Protein AF-A0A497R6K1-F1 (afdb_monomer)

Sequence (431 aa):
MKSRKLSFLILALFSLTFVLSLNLLSDAIPVNGYKGGIRPVIIIDAGHEQRFNHTHLQSAIQLLRDEFDANIVINTDNFTLTNLRGADLLIVPAPFIDASRSDFSEVEKQAVSEFYLDGGSLLYLANPYFFEDEMRNYSSNVRYVNDMMGTTIEGQSSFGTLNFNPSIVTLMNDFSYAFGDERFIYLNNDTFDNSHPIVQGFNNAPSVSELLTYATYIPMTTQAQKVIKTPITTYYVDENGEVPFGGTKNFTILVADEKPALQGGVARGVSCASGIMFSDLQITKDNTTTWFEAFDNALLWKNIIAWLLHDTPQEAAQGIIPDFGLFVISIIGIFFIMMVVGSILFTVGRETKRVEISEALIKMREREERRKKVDEEIEEAYFDEEIEEIEATITPEKEEELEELDMKSISEEVKKKPPKTRSRSERRRRR

Secondary structure (DSSP, 8-state):
-HHHHHHHHHHHHHHHHHHHHHHHHHS-------SSSS--EEEEE-SS-BSS-TTTTHHHHHHHHHHH--EEEEE-SPP-HHHHTT-SEEEEE-BBTT-TT----HHHHHHHHHHHHTT-EEEEE------STTTGGG-B-HHHHHHHHT--STTS-SSTTSPPPSS-EEEE-SSSEETTEEEEEEEEGGGB-TTSHHHH-STTPPPP-EEEE--------SSSEEEEE--TT-EEEETTS---S------EEEEEEEEE-TTSSEEEEEEES-GGGGS--BSSTT---BTTTSTTHHHHHHHHHHHHTT-----GGGG---SHHHHHHHHHHHHHHHHHHHHHHHHHHHHHHHHHHHHHHHHHHHHHHHHHHHHHHHHHHHHHHHSSS---------------------------PPP----TTSSSS--

Foldseek 3Di:
DVVVVVVVVVVVVVVVVVVVVVVVVVPPPDPDADPPPDAAEEEEEDQQQALCACQFLVVLVVCCCPRRVHHYHYDNDAAALVVLPRHQEYEYHFGAQPGPSLARDPRSLVSVLQSLLQAHEYEYEAAAADLDPVCRSNHGQLVSVCNSQQDDDPPPSSRNFQHFDNFRKWKFAPPAAPPPGRQFGKDAPVFFPCVDCLQPDAPPQHGQGIATFTFGAGPGDDAWDQGGWGDQRMFMAGPVRDGDPDGGGIGGFKTKHWDAHPNGDIYIYIYGRGSQLSTQDAPDPPDNDGSVNPRCSVVSSVSVVCVSSPVHHCPVVVPVVVCVVVVVVVVVVVVVVCVVVVVVCVVVVVVVVVVVVVVVVVVVVVVVVVVVVVVVVVVVVVVVVVVVPPPDDDDDDDDDDDDDDDDDDDDDDDDDDDDDDDDPPPPPPDD

Solvent-accessible surface area (backbone atoms only — not comparable to full-atom values): 24050 Å² total; per-residue (Å²): 117,74,66,62,58,51,57,53,50,53,53,52,53,53,52,51,53,51,56,52,53,58,57,62,62,67,72,70,67,81,80,90,63,82,84,58,98,62,63,47,28,35,35,36,46,50,47,54,56,27,49,52,29,74,79,38,25,43,65,54,53,48,48,42,38,75,77,58,56,36,47,78,42,79,38,63,60,85,61,37,57,75,79,53,59,84,42,43,33,44,35,44,36,15,35,28,58,81,43,90,72,58,64,79,49,72,64,26,37,49,22,55,49,49,44,34,42,56,28,24,15,41,37,41,27,25,24,25,56,42,88,49,80,88,47,34,72,58,15,24,26,39,52,48,57,30,55,55,34,54,46,48,77,90,82,44,69,71,37,61,41,62,33,48,45,68,63,55,28,28,38,33,17,92,86,41,45,43,95,91,37,42,44,36,28,49,43,45,59,91,32,40,34,72,85,40,57,49,32,43,29,48,86,89,41,74,53,55,52,41,37,55,40,49,28,26,40,38,57,84,45,96,76,41,46,71,43,31,40,44,55,55,70,23,36,54,27,42,82,85,72,46,70,66,97,73,70,55,40,63,44,36,34,28,37,40,41,80,45,80,15,81,78,52,69,54,16,30,40,37,29,32,21,33,41,60,24,47,16,65,48,55,74,45,97,90,42,88,55,23,28,22,71,35,74,30,29,50,56,38,51,51,22,47,50,38,54,43,70,65,52,57,59,66,64,68,67,71,68,69,63,74,59,45,64,59,52,52,52,47,52,53,48,52,51,50,50,51,51,52,52,51,49,51,54,52,53,56,62,51,53,58,56,52,53,57,52,47,54,52,49,51,55,49,50,56,50,50,53,53,47,51,53,52,52,51,53,48,50,53,56,53,56,64,62,58,66,78,76,72,86,82,81,90,85,89,81,90,76,90,83,82,82,90,82,84,82,83,82,83,79,88,83,86,89,81,84,82,80,84,81,78,72,92,78,78,82,80,85,88,129

Mean predicted aligned error: 15.39 Å

pLDDT: mean 77.48, std 19.41, range [34.31, 98.62]

Radius of gyration: 47.27 Å; Cα contacts (8 Å, |Δi|>4): 678; chains: 1; bounding box: 48×54×165 Å

Nearest PDB structures (foldseek):
  6ezn-assembly1_G  TM=6.304E-01  e=2.183E-08  Saccharomyces cerevisiae S288C
  4zm6-assembly1_B  TM=2.466E-01  e=1.544E-02  Rhizomucor miehei CAU432
  5xr8-assembly1_A  TM=5.482E-01  e=1.096E+00  Homo sapiens
  1h9c-assembly1_A  TM=5.233E-01  e=1.166E+00  Escherichia coli str. K-12 substr. W3110
  3nbm-assembly1_A  TM=4.496E-01  e=1.404E+00  Streptococcus pneumoniae TIGR4

Structure (mmCIF, N/CA/C/O backbone):
data_AF-A0A497R6K1-F1
#
_entry.id   AF-A0A497R6K1-F1
#
loop_
_atom_site.group_PDB
_atom_site.id
_atom_site.type_symbol
_atom_site.label_atom_id
_atom_site.label_alt_id
_atom_site.label_comp_id
_atom_site.label_asym_id
_atom_site.label_entity_id
_atom_site.label_seq_id
_atom_site.pdbx_PDB_ins_code
_atom_site.Cartn_x
_atom_site.Cartn_y
_atom_site.Cartn_z
_atom_site.occupancy
_atom_site.B_iso_or_equiv
_atom_site.auth_seq_id
_atom_site.auth_comp_id
_atom_site.auth_asym_id
_atom_site.auth_atom_id
_atom_site.pdbx_PDB_model_num
ATOM 1 N N . MET A 1 1 ? -5.378 -2.412 76.984 1.00 52.84 1 MET A N 1
ATOM 2 C CA . MET A 1 1 ? -4.336 -2.344 75.924 1.00 52.84 1 MET A CA 1
ATOM 3 C C . MET A 1 1 ? -4.550 -3.302 74.747 1.00 52.84 1 MET A C 1
ATOM 5 O O . MET A 1 1 ? -4.156 -2.933 73.650 1.00 52.84 1 MET A O 1
ATOM 9 N N . LYS A 1 2 ? -5.164 -4.488 74.917 1.00 60.75 2 LYS A N 1
ATOM 10 C CA . LYS A 1 2 ? -5.351 -5.458 73.815 1.00 60.75 2 LYS A CA 1
ATOM 11 C C . LYS A 1 2 ? -6.237 -4.957 72.657 1.00 60.75 2 LYS A C 1
ATOM 13 O O . LYS A 1 2 ? -5.899 -5.220 71.512 1.00 60.75 2 LYS A O 1
ATOM 18 N N . SER A 1 3 ? -7.283 -4.166 72.921 1.00 64.88 3 SER A N 1
ATOM 19 C CA . SER A 1 3 ? -8.168 -3.644 71.861 1.00 64.88 3 SER A CA 1
ATOM 20 C C . SER A 1 3 ? -7.489 -2.636 70.925 1.00 64.88 3 SER A C 1
ATOM 22 O O . SER A 1 3 ? -7.733 -2.661 69.727 1.00 64.88 3 SER A O 1
ATOM 24 N N . ARG A 1 4 ? -6.562 -1.811 71.434 1.00 64.06 4 ARG A N 1
ATOM 25 C CA . ARG A 1 4 ? -5.864 -0.783 70.635 1.00 64.06 4 ARG A CA 1
ATOM 26 C C . ARG A 1 4 ? -4.963 -1.373 69.551 1.00 64.06 4 ARG A C 1
ATOM 28 O O . ARG A 1 4 ? -4.864 -0.808 68.471 1.00 64.06 4 ARG A O 1
ATOM 35 N N . LYS A 1 5 ? -4.326 -2.514 69.833 1.00 75.69 5 LYS A N 1
ATOM 36 C CA . LYS A 1 5 ? -3.491 -3.215 68.845 1.00 75.69 5 LYS A CA 1
ATOM 37 C C . LYS A 1 5 ? -4.336 -3.847 67.738 1.00 75.69 5 LYS A C 1
ATOM 39 O O . LYS A 1 5 ? -3.894 -3.877 66.599 1.00 75.69 5 LYS A O 1
ATOM 44 N N . LEU A 1 6 ? -5.548 -4.301 68.066 1.00 71.25 6 LEU A N 1
ATOM 45 C CA . LEU A 1 6 ? -6.462 -4.911 67.103 1.00 71.25 6 LEU A CA 1
ATOM 46 C C . LEU A 1 6 ? -7.027 -3.872 66.124 1.00 71.25 6 LEU A C 1
ATOM 48 O O . LEU A 1 6 ? -7.002 -4.104 64.923 1.00 71.25 6 LEU A O 1
ATOM 52 N N . SER A 1 7 ? -7.453 -2.704 66.617 1.00 70.31 7 SER A N 1
ATOM 53 C CA . SER A 1 7 ? -7.962 -1.619 65.762 1.00 70.31 7 SER A CA 1
ATOM 54 C C . SER A 1 7 ? -6.906 -1.113 64.775 1.00 70.31 7 SER A C 1
ATOM 56 O O . SER A 1 7 ? -7.210 -0.903 63.607 1.00 70.31 7 SER A O 1
ATOM 58 N N . PHE A 1 8 ? -5.654 -0.976 65.224 1.00 74.88 8 PHE A N 1
ATOM 59 C CA . PHE A 1 8 ? -4.549 -0.535 64.366 1.00 74.88 8 PHE A CA 1
ATOM 60 C C . PHE A 1 8 ? -4.186 -1.580 63.301 1.00 74.88 8 PHE A C 1
ATOM 62 O O . PHE A 1 8 ? -3.908 -1.231 62.158 1.00 74.88 8 PHE A O 1
ATOM 69 N N . LEU A 1 9 ? -4.235 -2.867 63.663 1.00 74.06 9 LEU A N 1
ATOM 70 C CA . LEU A 1 9 ? -3.994 -3.971 62.734 1.00 74.06 9 LEU A CA 1
ATOM 71 C C . LE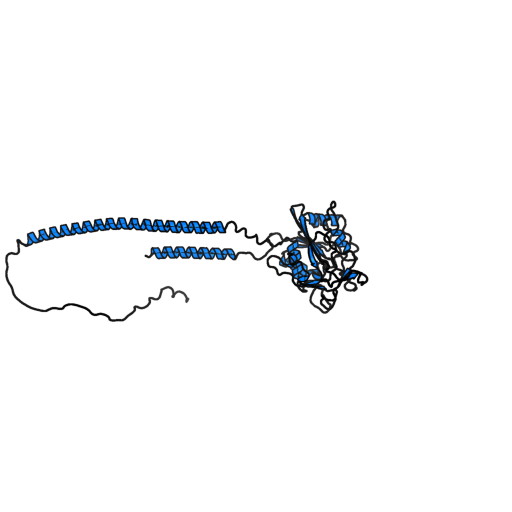U A 1 9 ? -5.071 -4.031 61.640 1.00 74.06 9 LEU A C 1
ATOM 73 O O . LEU A 1 9 ? -4.739 -4.212 60.474 1.00 74.06 9 LEU A O 1
ATOM 77 N N . ILE A 1 10 ? -6.344 -3.847 62.008 1.00 76.50 10 ILE A N 1
ATOM 78 C CA . ILE A 1 10 ? -7.462 -3.838 61.054 1.00 76.50 10 ILE A CA 1
ATOM 79 C C . ILE A 1 10 ? -7.326 -2.661 60.080 1.00 76.50 10 ILE A C 1
ATOM 81 O O . ILE A 1 10 ? -7.485 -2.857 58.880 1.00 76.50 10 ILE A O 1
ATOM 85 N N . LEU A 1 11 ? -6.960 -1.470 60.570 1.00 75.19 11 LEU A N 1
ATOM 86 C CA . LEU A 1 11 ? -6.768 -0.290 59.720 1.00 75.19 11 LEU A CA 1
ATOM 87 C C . LEU A 1 11 ? -5.616 -0.480 58.715 1.00 75.19 11 LEU A C 1
ATOM 89 O O . LEU A 1 11 ? -5.752 -0.125 57.548 1.00 75.19 11 LEU A O 1
ATOM 93 N N . ALA A 1 12 ? -4.507 -1.085 59.155 1.00 75.50 12 ALA A N 1
ATOM 94 C CA . ALA A 1 12 ? -3.355 -1.377 58.300 1.00 75.50 12 ALA A CA 1
ATOM 95 C C . ALA A 1 12 ? -3.646 -2.473 57.257 1.00 75.50 12 ALA A C 1
ATOM 97 O O . ALA A 1 12 ? -3.164 -2.403 56.131 1.00 75.50 12 ALA A O 1
ATOM 98 N N . LEU A 1 13 ? -4.458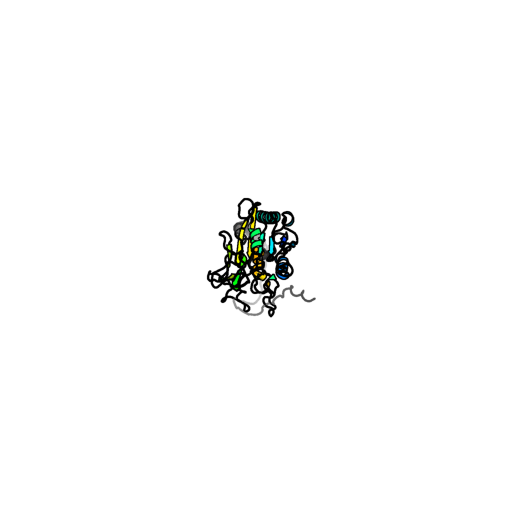 -3.475 57.608 1.00 74.06 13 LEU A N 1
ATOM 99 C CA . LEU A 1 13 ? -4.926 -4.493 56.662 1.00 74.06 13 LEU A CA 1
ATOM 100 C C . LEU A 1 13 ? -5.857 -3.894 55.602 1.00 74.06 13 LEU A C 1
ATOM 102 O O . LEU A 1 13 ? -5.767 -4.269 54.433 1.00 74.06 13 LEU A O 1
ATOM 106 N N . PHE A 1 14 ? -6.710 -2.942 55.987 1.00 74.94 14 PHE A N 1
ATOM 107 C CA . PHE A 1 14 ? -7.611 -2.260 55.058 1.00 74.94 14 PHE A CA 1
ATOM 108 C C . PHE A 1 14 ? -6.856 -1.332 54.095 1.00 74.94 14 PHE A C 1
ATOM 110 O O . PHE A 1 14 ? -7.137 -1.331 52.901 1.00 74.94 14 PHE A O 1
ATOM 117 N N . SER A 1 15 ? -5.844 -0.595 54.572 1.00 71.31 15 SER A N 1
ATOM 118 C CA . SER A 1 15 ? -5.023 0.245 53.688 1.00 71.31 15 SER A CA 1
ATOM 119 C C . SER A 1 15 ? -4.172 -0.587 52.727 1.00 71.31 15 SER A C 1
ATOM 121 O O . SER A 1 15 ? -4.070 -0.247 51.551 1.00 71.31 15 SER A O 1
ATOM 123 N N . LEU A 1 16 ? -3.611 -1.709 53.192 1.00 70.50 16 LEU A N 1
ATOM 124 C CA . LEU A 1 16 ? -2.811 -2.599 52.353 1.00 70.50 16 LEU A CA 1
ATOM 125 C C . LEU A 1 16 ? -3.661 -3.270 51.267 1.00 70.50 16 LEU A C 1
ATOM 127 O O . LEU A 1 16 ? -3.248 -3.317 50.113 1.00 70.50 16 LEU A O 1
ATOM 131 N N . THR A 1 17 ? -4.859 -3.750 51.613 1.00 69.50 17 THR A N 1
ATOM 132 C CA . THR A 1 17 ? -5.784 -4.353 50.636 1.00 69.50 17 THR A CA 1
ATOM 133 C C . THR A 1 17 ? -6.289 -3.334 49.618 1.00 69.50 17 THR A C 1
ATOM 135 O O . THR A 1 17 ? -6.371 -3.663 48.438 1.00 69.50 17 THR A O 1
ATOM 138 N N . PHE A 1 18 ? -6.525 -2.086 50.030 1.00 71.88 18 PHE A N 1
ATOM 139 C CA . PHE A 1 18 ? -6.903 -1.004 49.121 1.00 71.88 18 PHE A CA 1
ATOM 140 C C . PHE A 1 18 ? -5.781 -0.656 48.125 1.00 71.88 18 PHE A C 1
ATOM 142 O O . PHE A 1 18 ? -6.019 -0.609 46.919 1.00 71.88 18 PHE A O 1
ATOM 149 N N . VAL A 1 19 ? -4.536 -0.513 48.597 1.00 69.62 19 VAL A N 1
ATOM 150 C CA . VAL A 1 19 ? -3.371 -0.252 47.728 1.00 69.62 19 VAL A CA 1
ATOM 151 C C . VAL A 1 19 ? -3.094 -1.428 46.783 1.00 69.62 19 VAL A C 1
ATOM 153 O O . VAL A 1 19 ? -2.777 -1.212 45.615 1.00 69.62 19 VAL A O 1
ATOM 156 N N . LEU A 1 20 ? -3.255 -2.676 47.237 1.00 64.38 20 LEU A N 1
ATOM 157 C CA . LEU A 1 20 ? -3.140 -3.845 46.357 1.00 64.38 20 LEU A CA 1
ATOM 158 C C . LEU A 1 20 ? -4.258 -3.900 45.308 1.00 64.38 20 LEU A C 1
ATOM 160 O O . LEU A 1 20 ? -3.983 -4.242 44.162 1.00 64.38 20 LEU A O 1
ATOM 164 N N . SER A 1 21 ? -5.493 -3.532 45.663 1.00 62.72 21 SER A N 1
ATOM 165 C CA . SER A 1 21 ? -6.602 -3.500 44.702 1.00 62.72 21 SER A CA 1
ATOM 166 C C . SER A 1 21 ? -6.413 -2.440 43.613 1.00 62.72 21 SER A C 1
ATOM 168 O O . SER A 1 21 ? -6.743 -2.699 42.462 1.00 62.72 21 SER A O 1
ATOM 170 N N . LEU A 1 22 ? -5.800 -1.296 43.941 1.00 55.12 22 LEU A N 1
ATOM 171 C CA . LEU A 1 22 ? -5.474 -0.244 42.972 1.00 55.12 22 LEU A CA 1
ATOM 172 C C . LEU A 1 22 ? -4.399 -0.680 41.965 1.00 55.12 22 LEU A C 1
ATOM 174 O O . LEU A 1 22 ? -4.529 -0.377 40.785 1.00 55.12 22 LEU A O 1
ATOM 178 N N . ASN A 1 23 ? -3.384 -1.431 42.405 1.00 56.44 23 ASN A N 1
ATOM 179 C CA . ASN A 1 23 ? -2.342 -1.948 41.507 1.00 56.44 23 ASN A CA 1
ATOM 180 C C . ASN A 1 23 ? -2.835 -3.118 40.633 1.00 56.44 23 ASN A C 1
ATOM 182 O O . ASN A 1 23 ? -2.398 -3.272 39.504 1.00 56.44 23 ASN A O 1
ATOM 186 N N . LEU A 1 24 ? -3.785 -3.931 41.108 1.00 52.75 24 LEU A N 1
ATOM 187 C CA . LEU A 1 24 ? -4.362 -5.015 40.296 1.00 52.75 24 LEU A CA 1
ATOM 188 C C . LEU A 1 24 ? -5.295 -4.512 39.182 1.00 52.75 24 LEU A C 1
ATOM 190 O O . LEU A 1 24 ? -5.551 -5.240 38.227 1.00 52.75 24 LEU A O 1
ATOM 194 N N . LEU A 1 25 ? -5.798 -3.279 39.291 1.00 51.25 25 LEU A N 1
ATOM 195 C CA . LEU A 1 25 ? -6.613 -2.630 38.262 1.00 51.25 25 LEU A CA 1
ATOM 196 C C . LEU A 1 25 ? -5.773 -1.926 37.180 1.00 51.25 25 LEU A C 1
ATOM 198 O O . LEU A 1 25 ? -6.302 -1.694 36.096 1.00 51.25 25 LEU A O 1
ATOM 202 N N . SER A 1 26 ? -4.490 -1.619 37.426 1.00 50.84 26 SER A N 1
ATOM 203 C CA . SER A 1 26 ? -3.613 -1.001 36.414 1.00 50.84 26 SER A CA 1
ATOM 204 C C . SER A 1 26 ? -3.061 -1.992 35.390 1.00 50.84 26 SER A C 1
ATOM 206 O O . SER A 1 26 ? -2.766 -1.594 34.268 1.00 50.84 26 SER A O 1
ATOM 208 N N . ASP A 1 27 ? -2.966 -3.275 35.744 1.00 45.09 27 ASP A N 1
ATOM 209 C CA . ASP A 1 27 ? -2.351 -4.303 34.890 1.00 45.09 27 ASP A CA 1
ATOM 210 C C . ASP A 1 27 ? -3.354 -5.000 33.951 1.00 45.09 27 ASP A C 1
ATOM 212 O O . ASP A 1 27 ? -2.976 -5.826 33.123 1.00 45.09 27 ASP A O 1
ATOM 216 N N . ALA A 1 28 ? -4.641 -4.650 34.031 1.00 42.66 28 ALA A N 1
ATOM 217 C CA . ALA A 1 28 ? -5.682 -5.148 33.135 1.00 42.66 28 ALA A CA 1
ATOM 218 C C . ALA A 1 28 ? -5.874 -4.223 31.920 1.00 42.66 28 ALA A C 1
ATOM 220 O O . ALA A 1 28 ? -6.996 -3.834 31.596 1.00 42.66 28 ALA A O 1
ATOM 221 N N . ILE A 1 29 ? -4.787 -3.854 31.238 1.00 46.00 29 ILE A N 1
ATOM 222 C CA . ILE A 1 29 ? -4.881 -3.297 29.885 1.00 46.00 29 ILE A CA 1
ATOM 223 C C . ILE A 1 29 ? -4.778 -4.490 28.931 1.00 46.00 29 ILE A C 1
ATOM 225 O O . ILE A 1 29 ? -3.702 -5.076 28.812 1.00 46.00 29 ILE A O 1
ATOM 229 N N . PRO A 1 30 ? -5.881 -4.920 28.292 1.00 40.84 30 PRO A N 1
ATOM 230 C CA . PRO A 1 30 ? -5.820 -6.029 27.359 1.00 40.84 30 PRO A CA 1
ATOM 231 C C . PRO A 1 30 ? -4.907 -5.659 26.191 1.00 40.84 30 PRO A C 1
ATOM 233 O O . PRO A 1 30 ? -5.077 -4.614 25.560 1.00 40.84 30 PRO A O 1
ATOM 236 N N . VAL A 1 31 ? -3.950 -6.547 25.936 1.00 42.44 31 VAL A N 1
ATOM 237 C CA . VAL A 1 31 ? -3.074 -6.555 24.769 1.00 42.44 31 VAL A CA 1
ATOM 238 C C . VAL A 1 31 ? -3.933 -6.552 23.503 1.00 42.44 31 VAL A C 1
ATOM 240 O O . VAL A 1 31 ? -4.739 -7.455 23.297 1.00 42.44 31 VAL A O 1
ATOM 243 N N . ASN A 1 32 ? -3.764 -5.487 22.719 1.00 42.88 32 ASN A N 1
ATOM 244 C CA . ASN A 1 32 ? -3.945 -5.340 21.274 1.00 42.88 32 ASN A CA 1
ATOM 245 C C . ASN A 1 32 ? -4.566 -6.540 20.536 1.00 42.88 32 ASN A C 1
ATOM 247 O O . ASN A 1 32 ? -3.864 -7.344 19.932 1.00 42.88 32 ASN A O 1
ATOM 251 N N . GLY A 1 33 ? -5.892 -6.608 20.540 1.00 42.81 33 GLY A N 1
ATOM 252 C CA . GLY A 1 33 ? -6.674 -7.283 19.511 1.00 42.81 33 GLY A CA 1
ATOM 253 C C . GLY A 1 33 ? -7.709 -6.287 19.002 1.00 42.81 33 GLY A C 1
ATOM 254 O O . GLY A 1 33 ? -8.215 -5.488 19.797 1.00 42.81 33 GLY A O 1
ATOM 255 N N . TYR A 1 34 ? -7.986 -6.302 17.698 1.00 44.50 34 TYR A N 1
ATOM 256 C CA . TYR A 1 34 ? -9.024 -5.495 17.053 1.00 44.50 34 TYR A CA 1
ATOM 257 C C . TYR A 1 34 ? -10.309 -5.538 17.906 1.00 44.50 34 TYR A C 1
ATOM 259 O O . TYR A 1 34 ? -10.897 -6.597 18.119 1.00 44.50 34 TYR A O 1
ATOM 267 N N . LYS A 1 35 ? -10.691 -4.407 18.520 1.00 43.94 35 LYS A N 1
ATOM 268 C CA . LYS A 1 35 ? -11.720 -4.370 19.585 1.00 43.94 35 LYS A CA 1
ATOM 269 C C . LYS A 1 35 ? -13.163 -4.365 19.072 1.00 43.94 35 LYS A C 1
ATOM 271 O O . LYS A 1 35 ? -14.092 -4.385 19.881 1.00 43.94 35 LYS A O 1
ATOM 276 N N . GLY A 1 36 ? -13.376 -4.381 17.760 1.00 52.34 36 GLY A N 1
ATOM 277 C CA . GLY A 1 36 ? -14.662 -4.760 17.189 1.00 52.34 36 GLY A CA 1
ATOM 278 C C . GLY A 1 36 ? -14.715 -6.279 17.132 1.00 52.34 36 GLY A C 1
ATOM 279 O O . GLY A 1 36 ? -13.935 -6.874 16.407 1.00 52.34 36 GLY A O 1
ATOM 280 N N . GLY A 1 37 ? -15.617 -6.936 17.864 1.00 60.41 37 GLY A N 1
ATOM 281 C CA . GLY A 1 37 ? -15.787 -8.401 17.812 1.00 60.41 37 GLY A CA 1
ATOM 282 C C . GLY A 1 37 ? -16.237 -8.959 16.448 1.00 60.41 37 GLY A C 1
ATOM 283 O O . GLY A 1 37 ? -16.729 -10.082 16.382 1.00 60.41 37 GLY A O 1
ATOM 284 N N . ILE A 1 38 ? -16.119 -8.168 15.381 1.00 77.81 38 ILE A N 1
ATOM 285 C CA . ILE A 1 38 ? -16.434 -8.494 13.999 1.00 77.81 38 ILE A CA 1
ATOM 286 C C . ILE A 1 38 ? -15.110 -8.466 13.238 1.00 77.81 38 ILE A C 1
ATOM 288 O O . ILE A 1 38 ? -14.407 -7.459 13.237 1.00 77.81 38 ILE A O 1
ATOM 292 N N . ARG A 1 39 ? -14.775 -9.597 12.619 1.00 89.44 39 ARG A N 1
ATOM 293 C CA . ARG A 1 39 ? -13.583 -9.745 11.783 1.00 89.44 39 ARG A CA 1
ATOM 294 C C . ARG A 1 39 ? -13.716 -8.871 10.538 1.00 89.44 39 ARG A C 1
ATOM 296 O O . ARG A 1 39 ? -14.741 -9.019 9.865 1.00 89.44 39 ARG A O 1
ATOM 303 N N . PRO A 1 40 ? -12.719 -8.033 10.205 1.00 94.25 40 PRO A N 1
ATOM 304 C CA . PRO A 1 40 ? -12.792 -7.218 9.005 1.00 94.25 40 PRO A CA 1
ATOM 305 C C . PRO A 1 40 ? -12.829 -8.110 7.760 1.00 94.25 40 PRO A C 1
ATOM 307 O O . PRO A 1 40 ? -12.141 -9.132 7.692 1.00 94.25 40 PRO A O 1
ATOM 310 N N . VAL A 1 41 ? -13.636 -7.736 6.775 1.00 95.69 41 VAL A N 1
ATOM 311 C CA . VAL A 1 41 ? -13.754 -8.417 5.486 1.00 95.69 41 VAL A CA 1
ATOM 312 C C . VAL A 1 41 ? -12.920 -7.663 4.460 1.00 95.69 41 VAL A C 1
ATOM 314 O O . VAL A 1 41 ? -13.213 -6.521 4.108 1.00 95.69 41 VAL A O 1
ATOM 317 N N . ILE A 1 42 ? -11.877 -8.320 3.959 1.00 97.69 42 ILE A N 1
ATOM 318 C CA . ILE A 1 42 ? -10.962 -7.756 2.967 1.00 97.69 42 ILE A CA 1
ATOM 319 C C . ILE A 1 42 ? -11.167 -8.493 1.651 1.00 97.69 42 ILE A C 1
ATOM 321 O O . ILE A 1 42 ? -10.957 -9.705 1.568 1.00 97.69 42 ILE A O 1
ATOM 325 N N . ILE A 1 43 ? -11.551 -7.755 0.615 1.00 97.19 43 ILE A N 1
ATOM 326 C CA . ILE A 1 43 ? -11.645 -8.264 -0.749 1.00 97.19 43 ILE A CA 1
ATOM 327 C C . ILE A 1 43 ? -10.327 -7.981 -1.463 1.00 97.19 43 ILE A C 1
ATOM 329 O O . ILE A 1 43 ? -9.864 -6.844 -1.501 1.00 97.19 43 ILE A O 1
ATOM 333 N N . ILE A 1 44 ? -9.737 -9.014 -2.056 1.00 97.19 44 ILE A N 1
ATOM 334 C CA . ILE A 1 44 ? -8.580 -8.896 -2.942 1.00 97.19 44 ILE A CA 1
ATOM 335 C C . ILE A 1 44 ? -9.034 -9.251 -4.345 1.00 97.19 44 ILE A C 1
ATOM 337 O O . ILE A 1 44 ? -9.553 -10.342 -4.594 1.00 97.19 44 ILE A O 1
ATOM 341 N N . ASP A 1 45 ? -8.836 -8.313 -5.254 1.00 94.44 45 ASP A N 1
ATOM 342 C CA . ASP A 1 45 ? -9.225 -8.465 -6.640 1.00 94.44 45 ASP A CA 1
ATOM 343 C C . ASP A 1 45 ? -8.321 -9.465 -7.381 1.00 94.44 45 ASP A C 1
ATOM 345 O O . ASP A 1 45 ? -7.092 -9.381 -7.337 1.00 94.44 45 ASP A O 1
ATOM 349 N N . ALA A 1 46 ? -8.957 -10.419 -8.055 1.00 92.50 46 ALA A N 1
ATOM 350 C CA . ALA A 1 46 ? -8.376 -11.446 -8.915 1.00 92.50 46 ALA A CA 1
ATOM 351 C C . ALA A 1 46 ? -9.121 -11.563 -10.272 1.00 92.50 46 ALA A C 1
ATOM 353 O O . ALA A 1 46 ? -8.762 -12.404 -11.099 1.00 92.50 46 ALA A O 1
ATOM 354 N N . GLY A 1 47 ? -10.172 -10.759 -10.500 1.00 90.25 47 GLY A N 1
ATOM 355 C CA . GLY A 1 47 ? -11.041 -10.838 -11.683 1.00 90.25 47 GLY A CA 1
ATOM 356 C C . GLY A 1 47 ? -10.512 -10.104 -12.919 1.00 90.25 47 GLY A C 1
ATOM 357 O O . GLY A 1 47 ? -10.979 -10.351 -14.031 1.00 90.25 47 GLY A O 1
ATOM 358 N N . HIS A 1 48 ? -9.493 -9.260 -12.745 1.00 87.88 48 HIS A N 1
ATOM 359 C CA . HIS A 1 48 ? -9.002 -8.309 -13.749 1.00 87.88 48 HIS A CA 1
ATOM 360 C C . HIS A 1 48 ? -7.532 -8.550 -14.105 1.00 87.88 48 HIS A C 1
ATOM 362 O O . HIS A 1 48 ? -6.767 -7.617 -14.345 1.00 87.88 48 HIS A O 1
ATOM 368 N N . GLU A 1 49 ? -7.133 -9.825 -14.124 1.00 87.88 49 GLU A N 1
ATOM 369 C CA . GLU A 1 49 ? -5.802 -10.268 -14.559 1.00 87.88 49 GLU A CA 1
ATOM 370 C C . GLU A 1 49 ? -4.661 -9.587 -13.779 1.00 87.88 49 GLU A C 1
ATOM 372 O O . GLU A 1 49 ? -3.649 -9.149 -14.327 1.00 87.88 49 GLU A O 1
ATOM 377 N N . GLN A 1 50 ? -4.827 -9.502 -12.461 1.00 87.75 50 GLN A N 1
ATOM 378 C CA . GLN A 1 50 ? -3.858 -8.930 -11.536 1.00 87.75 50 GLN A CA 1
ATOM 379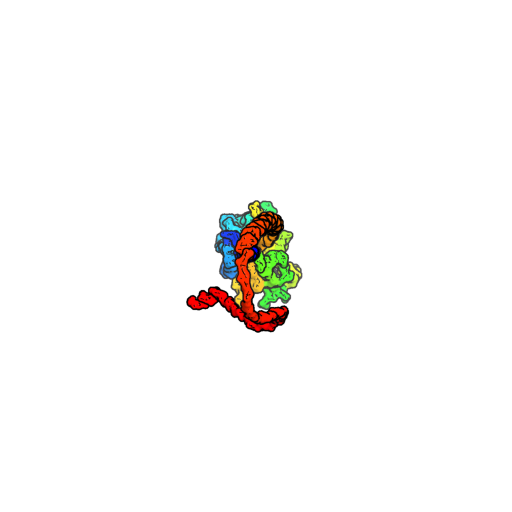 C C . GLN A 1 50 ? -2.543 -9.688 -11.588 1.00 87.75 50 GLN A C 1
ATOM 381 O O . GLN A 1 50 ? -2.503 -10.922 -11.525 1.00 87.75 50 GLN A O 1
ATOM 386 N N . ARG A 1 51 ? -1.439 -8.942 -11.654 1.00 85.94 51 ARG A N 1
ATOM 387 C CA . ARG A 1 51 ? -0.108 -9.547 -11.681 1.00 85.94 51 ARG A CA 1
ATOM 388 C C . ARG A 1 51 ? 0.319 -10.059 -10.331 1.00 85.94 51 ARG A C 1
ATOM 390 O O . ARG A 1 51 ? 0.802 -11.187 -10.231 1.00 85.94 51 ARG A O 1
ATOM 397 N N . PHE A 1 52 ? 0.042 -9.301 -9.284 1.00 90.19 52 PHE A N 1
ATOM 398 C CA . PHE A 1 52 ? 0.210 -9.790 -7.925 1.00 90.19 52 PHE A CA 1
ATOM 399 C C . PHE A 1 52 ? -1.075 -10.470 -7.472 1.00 90.19 52 PHE A C 1
ATOM 401 O O . PHE A 1 52 ? -1.881 -9.911 -6.738 1.00 90.19 52 PHE A O 1
ATOM 408 N N . ASN A 1 53 ? -1.280 -11.689 -7.965 1.00 89.38 53 ASN A N 1
ATOM 409 C CA . ASN A 1 53 ? -2.362 -12.540 -7.497 1.00 89.38 53 ASN A CA 1
ATOM 410 C C . ASN A 1 53 ? -2.085 -13.053 -6.068 1.00 89.38 53 ASN A C 1
ATOM 412 O O . ASN A 1 53 ? -1.017 -12.847 -5.490 1.00 89.38 53 ASN A O 1
ATOM 416 N N . HIS A 1 54 ? -3.048 -13.785 -5.515 1.00 91.56 54 HIS A N 1
ATOM 417 C CA . HIS A 1 54 ? -2.962 -14.347 -4.167 1.00 91.56 54 HIS A CA 1
ATOM 418 C C . HIS A 1 54 ? -1.773 -15.302 -3.938 1.00 91.56 54 HIS A C 1
ATOM 420 O O . HIS A 1 54 ? -1.429 -15.555 -2.789 1.00 91.56 54 HIS A O 1
ATOM 426 N N . THR A 1 55 ? -1.159 -15.850 -4.993 1.00 94.06 55 THR A N 1
ATOM 427 C CA . THR A 1 55 ? 0.052 -16.678 -4.882 1.00 94.06 55 THR A CA 1
ATOM 428 C C . THR A 1 55 ? 1.299 -15.816 -4.702 1.00 94.06 55 THR A C 1
ATOM 430 O O . THR A 1 55 ? 2.165 -16.169 -3.914 1.00 94.06 55 THR A O 1
ATOM 433 N N . HIS A 1 56 ? 1.388 -14.678 -5.396 1.00 95.19 56 HIS A N 1
ATOM 434 C CA . HIS A 1 56 ? 2.507 -13.743 -5.241 1.00 95.19 56 HIS A CA 1
ATOM 435 C C . HIS A 1 56 ? 2.409 -12.888 -3.973 1.00 95.19 56 HIS A C 1
ATOM 437 O O . HIS A 1 56 ? 3.403 -12.291 -3.585 1.00 95.19 56 HIS A O 1
ATOM 443 N N . LEU A 1 57 ? 1.226 -12.783 -3.363 1.00 97.12 57 LEU A N 1
ATOM 444 C CA . LEU A 1 57 ? 0.971 -12.014 -2.138 1.00 97.12 57 LEU A CA 1
ATOM 445 C C . LEU A 1 57 ? 0.719 -12.926 -0.927 1.00 97.12 57 LEU A C 1
ATOM 447 O O . LEU A 1 57 ? 0.010 -12.533 -0.002 1.00 97.12 57 LEU A O 1
ATOM 451 N N . GLN A 1 58 ? 1.225 -14.159 -0.929 1.00 97.81 58 GLN A N 1
ATOM 452 C CA . GLN A 1 58 ? 0.921 -15.139 0.108 1.00 97.81 58 GLN A CA 1
ATOM 453 C C . GLN A 1 58 ? 1.357 -14.648 1.494 1.00 97.81 58 GLN A C 1
ATOM 455 O O . GLN A 1 58 ? 0.548 -14.715 2.421 1.00 97.81 58 GLN A O 1
ATOM 460 N N . SER A 1 59 ? 2.576 -14.120 1.648 1.00 98.31 59 SER A N 1
ATOM 461 C CA . SER A 1 59 ? 3.043 -13.612 2.951 1.00 98.31 59 SER A CA 1
ATOM 462 C C . SER A 1 59 ? 2.282 -12.364 3.387 1.00 98.31 59 SER A C 1
ATOM 464 O O . SER A 1 59 ? 1.887 -12.255 4.548 1.00 98.31 59 SER A O 1
ATOM 466 N N . ALA A 1 60 ? 1.985 -11.462 2.448 1.00 98.00 60 ALA A N 1
ATOM 467 C CA . ALA A 1 60 ? 1.173 -10.279 2.711 1.00 98.00 60 ALA A CA 1
ATOM 468 C C . ALA A 1 60 ? -0.240 -10.655 3.188 1.00 98.00 60 ALA A C 1
ATOM 470 O O . ALA A 1 60 ? -0.712 -10.106 4.181 1.00 98.00 60 ALA A O 1
ATOM 471 N N . ILE A 1 61 ? -0.895 -11.625 2.537 1.00 98.00 61 ILE A N 1
ATOM 472 C CA . ILE A 1 61 ? -2.217 -12.154 2.914 1.00 98.00 61 ILE A CA 1
ATOM 473 C C . ILE A 1 61 ? -2.163 -12.894 4.250 1.00 98.00 61 ILE A C 1
ATOM 475 O O . ILE A 1 61 ? -3.088 -12.782 5.055 1.00 98.00 61 ILE A O 1
ATOM 479 N N . GLN A 1 62 ? -1.103 -13.665 4.492 1.00 98.00 62 GLN A N 1
ATOM 480 C CA . GLN A 1 62 ? -0.931 -14.385 5.746 1.00 98.00 62 GLN A CA 1
ATOM 481 C C . GLN A 1 62 ? -0.801 -13.405 6.917 1.00 98.00 62 GLN A C 1
ATOM 483 O O . GLN A 1 62 ? -1.497 -13.574 7.916 1.00 98.00 62 GLN A O 1
ATOM 488 N N . LEU A 1 63 ? -0.044 -12.315 6.742 1.00 96.62 63 LEU A N 1
ATOM 489 C CA . LEU A 1 63 ? 0.023 -11.222 7.714 1.00 96.62 63 LEU A CA 1
ATOM 490 C C . LEU A 1 63 ? -1.370 -10.649 8.010 1.00 96.62 63 LEU A C 1
ATOM 492 O O . LEU A 1 63 ? -1.691 -10.418 9.172 1.00 96.62 63 LEU A O 1
ATOM 496 N N . LEU A 1 64 ? -2.229 -10.471 6.995 1.00 95.69 64 LEU A N 1
ATOM 497 C CA . LEU A 1 64 ? -3.596 -9.974 7.211 1.00 95.69 64 LEU A CA 1
ATOM 498 C C . LEU A 1 64 ? -4.413 -10.873 8.145 1.00 95.69 64 LEU A C 1
ATOM 500 O O . LEU A 1 64 ? -5.161 -10.387 8.993 1.00 95.69 64 LEU A O 1
ATOM 504 N N . ARG A 1 65 ? -4.277 -12.190 7.984 1.00 95.19 65 ARG A N 1
ATOM 505 C CA . ARG A 1 65 ? -4.983 -13.171 8.815 1.00 95.19 65 ARG A CA 1
ATOM 506 C C . ARG A 1 65 ? -4.437 -13.193 10.234 1.00 95.19 65 ARG A C 1
ATOM 508 O O . ARG A 1 65 ? -5.221 -13.231 11.174 1.00 95.19 65 ARG A O 1
ATOM 515 N N . ASP A 1 66 ? -3.118 -13.154 10.374 1.00 94.44 66 ASP A N 1
ATOM 516 C CA . ASP A 1 66 ? -2.460 -13.330 11.666 1.00 94.44 66 ASP A CA 1
ATOM 517 C C . ASP A 1 66 ? -2.558 -12.075 12.543 1.00 94.44 66 ASP A C 1
ATOM 519 O O . ASP A 1 66 ? -2.801 -12.181 13.743 1.00 94.44 66 ASP A O 1
ATOM 523 N N . GLU A 1 67 ? -2.418 -10.886 11.952 1.00 91.50 67 GLU A N 1
ATOM 524 C CA . GLU A 1 67 ? -2.371 -9.620 12.696 1.00 91.50 67 GLU A CA 1
ATOM 525 C C . GLU A 1 67 ? -3.749 -8.972 12.878 1.00 91.50 67 GLU A C 1
ATOM 527 O O . GLU A 1 67 ? -3.979 -8.297 13.882 1.00 91.50 67 GLU A O 1
ATOM 532 N N . PHE A 1 68 ? -4.675 -9.170 11.932 1.00 91.12 68 PHE A N 1
ATOM 533 C CA . PHE A 1 68 ? -5.988 -8.508 11.946 1.00 91.12 68 PHE A CA 1
ATOM 534 C C . PHE A 1 68 ? -7.171 -9.469 12.133 1.00 91.12 68 PHE A C 1
ATOM 536 O O . PHE A 1 68 ? -8.309 -9.006 12.187 1.00 91.12 68 PHE A O 1
ATOM 543 N N . ASP A 1 69 ? -6.937 -10.789 12.215 1.00 93.00 69 ASP A N 1
ATOM 544 C CA . ASP A 1 69 ? -7.991 -11.827 12.206 1.00 93.00 69 ASP A CA 1
ATOM 545 C C . ASP A 1 69 ? -8.993 -11.616 11.048 1.00 93.00 69 ASP A C 1
ATOM 547 O O . ASP A 1 69 ? -10.203 -11.806 11.189 1.00 93.00 69 ASP A O 1
ATOM 551 N N . ALA A 1 70 ? -8.490 -11.155 9.897 1.00 94.38 70 ALA A N 1
ATOM 552 C CA . ALA A 1 70 ? -9.312 -10.719 8.775 1.00 94.38 70 ALA A CA 1
ATOM 553 C C . ALA A 1 70 ? -9.892 -11.894 7.970 1.00 94.38 70 ALA A C 1
ATOM 555 O O . ALA A 1 70 ? -9.223 -12.896 7.696 1.00 94.38 70 ALA A O 1
ATOM 556 N N . ASN A 1 71 ? -11.132 -11.735 7.505 1.00 95.81 71 ASN A N 1
ATOM 557 C CA . ASN A 1 71 ? -11.742 -12.619 6.521 1.00 95.81 71 ASN A CA 1
ATOM 558 C C . ASN A 1 71 ? -11.345 -12.175 5.106 1.00 95.81 71 ASN A C 1
ATOM 560 O O . ASN A 1 71 ? -11.811 -11.148 4.617 1.00 95.81 71 ASN A O 1
ATOM 564 N N . ILE A 1 72 ? -10.489 -12.960 4.452 1.00 97.44 72 ILE A N 1
ATOM 565 C CA . ILE A 1 72 ? -9.959 -12.639 3.122 1.00 97.44 72 ILE A CA 1
ATOM 566 C C . ILE A 1 72 ? -10.805 -13.304 2.038 1.00 97.44 72 ILE A C 1
ATOM 568 O O . ILE A 1 72 ? -10.897 -14.532 1.984 1.00 97.44 72 ILE A O 1
ATOM 572 N N . VAL A 1 73 ? -11.354 -12.496 1.135 1.00 97.12 73 VAL A N 1
ATOM 573 C CA . VAL A 1 73 ? -12.132 -12.938 -0.025 1.00 97.12 73 VAL A CA 1
ATOM 574 C C . VAL A 1 73 ? -11.340 -12.647 -1.296 1.00 97.12 73 VAL A C 1
ATOM 576 O O . VAL A 1 73 ? -11.030 -11.497 -1.588 1.00 97.12 73 VAL A O 1
ATOM 579 N N . ILE A 1 74 ? -11.022 -13.686 -2.069 1.00 96.94 74 ILE A N 1
ATOM 580 C CA . ILE A 1 74 ? -10.410 -13.529 -3.394 1.00 96.94 74 ILE A CA 1
ATOM 581 C C . ILE A 1 74 ? -11.536 -13.406 -4.420 1.00 96.94 74 ILE A C 1
ATOM 583 O O . ILE A 1 74 ? -12.238 -14.382 -4.681 1.00 96.94 74 ILE A O 1
ATOM 587 N N . ASN A 1 75 ? -11.730 -12.211 -4.971 1.00 95.19 75 ASN A N 1
ATOM 588 C CA . ASN A 1 75 ? -12.801 -11.936 -5.923 1.00 95.19 75 ASN A CA 1
ATOM 589 C C . ASN A 1 75 ? -12.333 -12.199 -7.358 1.00 95.19 75 ASN A C 1
ATOM 591 O O . ASN A 1 75 ? -11.487 -11.474 -7.865 1.00 95.19 75 ASN A O 1
ATOM 595 N N . THR A 1 76 ? -12.894 -13.208 -8.022 1.00 93.69 76 THR A N 1
ATOM 596 C CA . THR A 1 76 ? -12.578 -13.542 -9.425 1.00 93.69 76 THR A CA 1
ATOM 597 C C . THR A 1 76 ? -13.596 -13.003 -10.429 1.00 93.69 76 THR A C 1
ATOM 599 O O . THR A 1 76 ? -13.421 -13.204 -11.629 1.00 93.69 76 THR A O 1
ATOM 602 N N . ASP A 1 77 ? -14.660 -12.362 -9.947 1.00 91.50 77 ASP A N 1
ATOM 603 C CA . ASP A 1 77 ? -15.761 -11.847 -10.759 1.00 91.50 77 ASP A CA 1
ATOM 604 C C . ASP A 1 77 ? -15.664 -10.324 -10.927 1.00 91.50 77 ASP A C 1
ATOM 606 O O . ASP A 1 77 ? -14.918 -9.647 -10.221 1.00 91.50 77 ASP A O 1
ATOM 610 N N . ASN A 1 78 ? -16.467 -9.768 -11.831 1.00 91.88 78 ASN A N 1
ATOM 611 C CA . ASN A 1 78 ? -16.631 -8.323 -11.962 1.00 91.88 78 ASN A CA 1
ATOM 612 C C . ASN A 1 78 ? -17.199 -7.706 -10.671 1.00 91.88 78 ASN A C 1
ATOM 614 O O . ASN A 1 78 ? -18.003 -8.321 -9.956 1.00 91.88 78 ASN A O 1
ATOM 618 N N . PHE A 1 79 ? -16.826 -6.464 -10.372 1.00 92.75 79 PHE A N 1
ATOM 619 C CA . PHE A 1 79 ? -17.354 -5.764 -9.200 1.00 92.75 79 PHE A CA 1
ATOM 620 C C . PHE A 1 79 ? -18.839 -5.418 -9.338 1.00 92.75 79 PHE A C 1
ATOM 622 O O . PHE A 1 79 ? -19.326 -4.914 -10.347 1.00 92.75 79 PHE A O 1
ATOM 629 N N . THR A 1 80 ? -19.589 -5.653 -8.269 1.00 91.69 80 THR A N 1
ATOM 630 C CA . THR A 1 80 ? -20.984 -5.230 -8.162 1.00 91.69 80 THR A CA 1
ATOM 631 C C . THR A 1 80 ? -21.214 -4.671 -6.770 1.00 91.69 80 THR A C 1
ATOM 633 O O . THR A 1 80 ? -2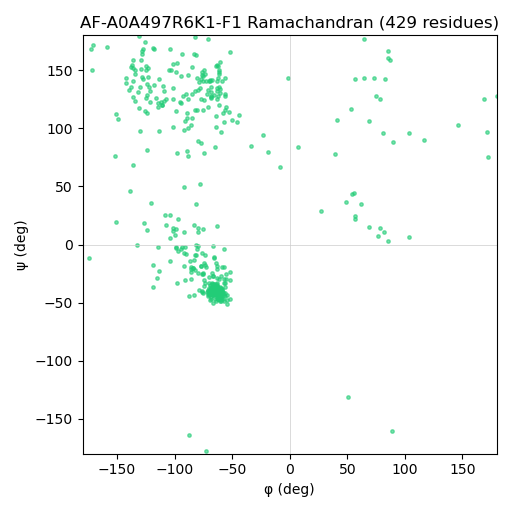0.590 -5.101 -5.805 1.00 91.69 80 THR A O 1
ATOM 636 N N . LEU A 1 81 ? -22.176 -3.766 -6.603 1.00 88.88 81 LEU A N 1
ATOM 637 C CA . LEU A 1 81 ? -22.485 -3.262 -5.262 1.00 88.88 81 LEU A CA 1
ATOM 638 C C . LEU A 1 81 ? -22.847 -4.402 -4.289 1.00 88.88 81 LEU A C 1
ATOM 640 O O . LEU A 1 81 ? -22.596 -4.318 -3.093 1.00 88.88 81 LEU A O 1
ATOM 644 N N . THR A 1 82 ? -23.413 -5.497 -4.804 1.00 88.12 82 THR A N 1
ATOM 645 C CA . THR A 1 82 ? -23.799 -6.650 -3.982 1.00 88.12 82 THR A CA 1
ATOM 646 C C . THR A 1 82 ? -22.591 -7.426 -3.460 1.00 88.12 82 THR A C 1
ATOM 648 O O . THR A 1 82 ? -22.636 -7.859 -2.313 1.00 88.12 82 THR A O 1
ATOM 651 N N . ASN A 1 83 ? -21.527 -7.599 -4.257 1.00 91.44 83 ASN A N 1
ATOM 652 C CA . ASN A 1 83 ? -20.335 -8.329 -3.807 1.00 91.44 83 ASN A CA 1
ATOM 653 C C . ASN A 1 83 ? -19.366 -7.466 -2.984 1.00 91.44 83 ASN A C 1
ATOM 655 O O . ASN A 1 83 ? -18.626 -8.019 -2.178 1.00 91.44 83 ASN A O 1
ATOM 659 N N . LEU A 1 84 ? -19.421 -6.138 -3.124 1.00 93.25 84 LEU A N 1
ATOM 660 C CA . LEU A 1 84 ? -18.668 -5.204 -2.280 1.00 93.25 84 LEU A CA 1
ATOM 661 C C . LEU A 1 84 ? -19.375 -4.889 -0.953 1.00 93.25 84 LEU A C 1
ATOM 663 O O . LEU A 1 84 ? -18.740 -4.448 0.004 1.00 93.25 84 LEU A O 1
ATOM 667 N N . ARG A 1 85 ? -20.693 -5.109 -0.861 1.00 88.88 85 ARG A N 1
ATOM 668 C CA . ARG A 1 85 ? -21.458 -4.812 0.355 1.00 88.88 85 ARG A CA 1
ATOM 669 C C . ARG A 1 85 ? -20.982 -5.671 1.528 1.00 88.88 85 ARG A C 1
ATOM 671 O O . ARG A 1 85 ? -21.038 -6.896 1.480 1.00 88.88 85 ARG A O 1
ATOM 678 N N . GLY A 1 86 ? -20.617 -5.001 2.619 1.00 86.75 86 GLY A N 1
ATOM 679 C CA . GLY A 1 86 ? -20.131 -5.641 3.843 1.00 86.75 86 GLY A CA 1
ATOM 680 C C . GLY A 1 86 ? -18.634 -5.947 3.836 1.00 86.75 86 GLY A C 1
ATOM 681 O O . GLY A 1 86 ? -18.155 -6.532 4.802 1.00 86.75 86 GLY A O 1
ATOM 682 N N . ALA A 1 87 ? -17.909 -5.566 2.781 1.00 95.12 87 ALA A N 1
ATOM 683 C CA . ALA A 1 87 ? -16.460 -5.461 2.838 1.00 95.12 87 ALA A CA 1
ATOM 684 C C . ALA A 1 87 ? -16.048 -4.193 3.594 1.00 95.12 87 ALA A C 1
ATOM 686 O O . ALA A 1 87 ? -16.732 -3.173 3.517 1.00 95.12 87 ALA A O 1
ATOM 687 N N . ASP A 1 88 ? -14.913 -4.254 4.280 1.00 95.31 88 ASP A N 1
ATOM 688 C CA . ASP A 1 88 ? -14.289 -3.101 4.934 1.00 95.31 88 ASP A CA 1
ATOM 689 C C . ASP A 1 88 ? -13.178 -2.512 4.056 1.00 95.31 88 ASP A C 1
ATOM 691 O O . ASP A 1 88 ? -12.964 -1.302 4.025 1.00 95.31 88 ASP A O 1
ATOM 695 N N . LEU A 1 89 ? -12.482 -3.367 3.300 1.00 96.94 89 LEU A N 1
ATOM 696 C CA . LEU A 1 89 ? -11.370 -2.982 2.438 1.00 96.94 89 LEU A CA 1
ATOM 697 C C . LEU A 1 89 ? -11.418 -3.738 1.109 1.00 96.94 89 LEU A C 1
ATOM 699 O O . LEU A 1 89 ? -11.521 -4.965 1.091 1.00 96.94 89 LEU A O 1
ATOM 703 N N . LEU A 1 90 ? -11.259 -3.008 0.007 1.00 96.38 90 LEU A N 1
ATOM 704 C CA . LEU A 1 90 ? -10.972 -3.560 -1.313 1.00 96.38 90 LEU A CA 1
ATOM 705 C C . LEU A 1 90 ? -9.516 -3.262 -1.711 1.00 96.38 90 LEU A C 1
ATOM 707 O O . LEU A 1 90 ? -9.081 -2.110 -1.735 1.00 96.38 90 LEU A O 1
ATOM 711 N N . ILE A 1 91 ? -8.769 -4.313 -2.046 1.00 96.31 91 ILE A N 1
ATOM 712 C CA . ILE A 1 91 ? -7.393 -4.256 -2.546 1.00 96.31 91 ILE A CA 1
ATOM 713 C C . ILE A 1 91 ? -7.396 -4.635 -4.026 1.00 96.31 91 ILE A C 1
ATOM 715 O O . ILE A 1 91 ? -7.819 -5.736 -4.381 1.00 96.31 91 ILE A O 1
ATOM 719 N N . VAL A 1 92 ? -6.868 -3.758 -4.882 1.00 93.75 92 VAL A N 1
ATOM 720 C CA . VAL A 1 92 ? -6.690 -4.021 -6.318 1.00 93.75 92 VAL A CA 1
ATOM 721 C C . VAL A 1 92 ? -5.193 -4.084 -6.643 1.00 93.75 92 VAL A C 1
ATOM 723 O O . VAL A 1 92 ? -4.539 -3.043 -6.794 1.00 93.75 92 VAL A O 1
ATOM 726 N N . PRO A 1 93 ? -4.614 -5.297 -6.710 1.00 93.06 93 PRO A N 1
ATOM 727 C CA . PRO A 1 93 ? -3.176 -5.461 -6.864 1.00 93.06 93 PRO A CA 1
ATOM 728 C C . PRO A 1 93 ? -2.712 -5.426 -8.331 1.00 93.06 93 PRO A C 1
ATOM 730 O O . PRO A 1 93 ? -2.807 -6.425 -9.033 1.00 93.06 93 PRO A O 1
ATOM 733 N N . ALA A 1 94 ? -2.143 -4.303 -8.781 1.00 88.06 94 ALA A N 1
ATOM 734 C CA . ALA A 1 94 ? -1.395 -4.145 -10.041 1.00 88.06 94 ALA A CA 1
ATOM 735 C C . ALA A 1 94 ? -1.987 -4.919 -11.249 1.00 88.06 94 ALA A C 1
ATOM 737 O O . ALA A 1 94 ? -1.480 -5.984 -11.627 1.00 88.06 94 ALA A O 1
ATOM 738 N N . PRO A 1 95 ? -3.053 -4.396 -11.868 1.00 83.56 95 PRO A N 1
ATOM 739 C CA . PRO A 1 95 ? -3.688 -5.016 -13.032 1.00 83.56 95 PRO A CA 1
ATOM 740 C C . PRO A 1 95 ? -2.713 -5.076 -14.210 1.00 83.56 95 PRO A C 1
ATOM 742 O O . PRO A 1 95 ? -1.909 -4.162 -14.378 1.00 83.56 95 PRO A O 1
ATOM 745 N N . PHE A 1 96 ? -2.744 -6.140 -15.014 1.00 81.69 96 PHE A N 1
ATOM 746 C CA . PHE A 1 96 ? -1.754 -6.357 -16.073 1.00 81.69 96 PHE A CA 1
ATOM 747 C C . PHE A 1 96 ? -1.835 -5.347 -17.228 1.00 81.69 96 PHE A C 1
ATOM 749 O O . PHE A 1 96 ? -2.924 -5.005 -17.680 1.00 81.69 96 PHE A O 1
ATOM 756 N N . ILE A 1 97 ? -0.669 -4.931 -17.748 1.00 74.75 97 ILE A N 1
ATOM 757 C CA . ILE A 1 97 ? -0.527 -3.982 -18.863 1.00 74.75 97 ILE A CA 1
ATOM 758 C C . ILE A 1 97 ? -1.297 -4.374 -20.139 1.00 74.75 97 ILE A C 1
ATOM 760 O O . ILE A 1 97 ? -1.989 -3.517 -20.683 1.00 74.75 97 ILE A O 1
ATOM 764 N N . ASP A 1 98 ? -1.270 -5.648 -20.555 1.00 70.75 98 ASP A N 1
ATOM 765 C CA . ASP A 1 98 ? -1.938 -6.121 -21.786 1.00 70.75 98 ASP A CA 1
ATOM 766 C C . ASP A 1 98 ? -3.245 -6.883 -21.519 1.00 70.75 98 ASP A C 1
ATOM 768 O O . ASP A 1 98 ? -3.636 -7.756 -22.301 1.00 70.75 98 ASP A O 1
ATOM 772 N N . ALA A 1 99 ? -3.910 -6.630 -20.391 1.00 61.06 99 ALA A N 1
ATOM 773 C CA . ALA A 1 99 ? -5.113 -7.378 -20.063 1.00 61.06 99 ALA A CA 1
ATOM 774 C C . ALA A 1 99 ? -6.207 -7.152 -21.131 1.00 61.06 99 ALA A C 1
ATOM 776 O O . ALA A 1 99 ? -6.658 -6.048 -21.398 1.00 61.06 99 ALA A O 1
ATOM 777 N N . SER A 1 100 ? -6.650 -8.221 -21.792 1.00 59.88 100 SER A N 1
ATOM 778 C CA . SER A 1 100 ? -7.687 -8.126 -22.840 1.00 59.88 100 SER A CA 1
ATOM 779 C C . SER A 1 100 ? -9.092 -7.889 -22.268 1.00 59.88 100 SER A C 1
ATOM 781 O O . SER A 1 100 ? -10.013 -7.502 -22.986 1.00 59.88 100 SER A O 1
ATOM 783 N N . ARG A 1 101 ? -9.240 -8.121 -20.957 1.00 58.59 101 ARG A N 1
ATOM 784 C CA . ARG A 1 101 ? -10.415 -7.834 -20.125 1.00 58.59 101 ARG A CA 1
ATOM 785 C C . ARG A 1 101 ? -10.273 -6.529 -19.328 1.00 58.59 101 ARG A C 1
ATOM 787 O O . ARG A 1 101 ? -11.032 -6.305 -18.393 1.00 58.59 101 ARG A O 1
ATOM 794 N N . SER A 1 102 ? -9.294 -5.691 -19.664 1.00 56.22 102 SER A N 1
ATOM 795 C CA . SER A 1 102 ? -8.840 -4.571 -18.837 1.00 56.22 102 SER A CA 1
ATOM 796 C C . SER A 1 102 ? -9.684 -3.311 -18.936 1.00 56.22 102 SER A C 1
ATOM 798 O O . SER A 1 102 ? -9.113 -2.236 -18.881 1.00 56.22 102 SER A O 1
ATOM 800 N N . ASP A 1 103 ? -10.995 -3.373 -19.104 1.00 72.44 103 ASP A N 1
ATOM 801 C CA . ASP A 1 103 ? -11.802 -2.171 -18.907 1.00 72.44 103 ASP A CA 1
ATOM 802 C C . ASP A 1 103 ? -12.873 -2.523 -17.888 1.00 72.44 103 ASP A C 1
ATOM 804 O O . ASP A 1 103 ? -13.726 -3.377 -18.140 1.00 72.44 103 ASP A O 1
ATOM 808 N N . PHE A 1 104 ? -12.812 -1.875 -16.722 1.00 80.38 104 PHE A N 1
ATOM 809 C CA . PHE A 1 104 ? -13.921 -1.923 -15.784 1.00 80.38 104 PHE A CA 1
ATOM 810 C C . PHE A 1 104 ? -15.160 -1.435 -16.518 1.00 80.38 104 PHE A C 1
ATOM 812 O O . PHE A 1 104 ? -15.155 -0.366 -17.135 1.00 80.38 104 PHE A O 1
ATOM 819 N N . SER A 1 105 ? -16.241 -2.199 -16.446 1.00 88.00 105 SER A N 1
ATOM 820 C CA . SER A 1 105 ? -17.515 -1.699 -16.936 1.00 88.00 105 SER A CA 1
ATOM 821 C C . SER A 1 105 ? -17.944 -0.477 -16.116 1.00 88.00 105 SER A C 1
ATOM 823 O O . SER A 1 105 ? -17.600 -0.343 -14.943 1.00 88.00 105 SER A O 1
ATOM 825 N N . GLU A 1 106 ? -18.751 0.412 -16.694 1.00 86.75 106 GLU A N 1
ATOM 826 C CA . GLU A 1 106 ? -19.288 1.567 -15.953 1.00 86.75 106 GLU A CA 1
ATOM 827 C C . GLU A 1 106 ? -20.045 1.144 -14.678 1.00 86.75 106 GLU A C 1
ATOM 829 O O . GLU A 1 106 ? -20.023 1.853 -13.676 1.00 86.75 106 GLU A O 1
ATOM 834 N N . VAL A 1 107 ? -20.643 -0.055 -14.684 1.00 89.50 107 VAL A N 1
ATOM 835 C CA . VAL A 1 107 ? -21.294 -0.659 -13.511 1.00 89.50 107 VAL A CA 1
ATOM 836 C C . VAL A 1 107 ? -20.287 -0.958 -12.398 1.00 89.50 107 VAL A C 1
ATOM 838 O O . VAL A 1 107 ? -20.575 -0.710 -11.230 1.00 89.50 107 VAL A O 1
ATOM 841 N N . GLU A 1 108 ? -19.107 -1.467 -12.742 1.00 91.38 108 GLU A N 1
ATOM 842 C CA . GLU A 1 108 ? -18.043 -1.756 -11.776 1.00 91.38 108 GLU A CA 1
ATOM 843 C C . GLU A 1 108 ? -17.465 -0.483 -11.191 1.00 91.38 108 GLU A C 1
ATOM 845 O O . GLU A 1 108 ? -17.319 -0.368 -9.974 1.00 91.38 108 GLU A O 1
ATOM 850 N N . LYS A 1 109 ? -17.197 0.502 -12.051 1.00 89.56 109 LYS A N 1
ATOM 851 C CA . LYS A 1 109 ? -16.702 1.801 -11.609 1.00 89.56 109 LYS A CA 1
ATOM 852 C C . LYS A 1 109 ? -17.697 2.475 -10.661 1.00 89.56 109 LYS A C 1
ATOM 854 O O . LYS A 1 109 ? -17.309 2.970 -9.604 1.00 89.56 109 LYS A O 1
ATOM 859 N N . GLN A 1 110 ? -18.989 2.427 -10.995 1.00 88.44 110 GLN A N 1
ATOM 860 C CA . GLN A 1 110 ? -20.051 2.910 -10.118 1.00 88.44 110 GLN A CA 1
ATOM 861 C C . GLN A 1 110 ? -20.079 2.141 -8.790 1.00 88.44 110 GLN A C 1
ATOM 863 O O . GLN A 1 110 ? -20.120 2.773 -7.739 1.00 88.44 110 GLN A O 1
ATOM 868 N N . ALA A 1 111 ? -19.995 0.807 -8.813 1.00 91.50 111 ALA A N 1
ATOM 869 C CA . ALA A 1 111 ? -20.005 -0.012 -7.601 1.00 91.50 111 ALA A CA 1
ATOM 870 C C . ALA A 1 111 ? -18.834 0.306 -6.657 1.00 91.50 111 ALA A C 1
ATOM 872 O O . ALA A 1 111 ? -19.042 0.436 -5.452 1.00 91.50 111 ALA A O 1
ATOM 873 N N . VAL A 1 112 ? -17.617 0.462 -7.188 1.00 92.38 112 VAL A N 1
ATOM 874 C CA . VAL A 1 112 ? -16.425 0.820 -6.398 1.00 92.38 112 VAL A CA 1
ATOM 875 C C . VAL A 1 112 ? -16.532 2.247 -5.850 1.00 92.38 112 VAL A C 1
ATOM 877 O O . VAL A 1 112 ? -16.187 2.497 -4.693 1.00 92.38 112 VAL A O 1
ATOM 880 N N . SER A 1 113 ? -17.048 3.184 -6.652 1.00 90.06 113 SER A N 1
ATOM 881 C CA . SER A 1 113 ? -17.293 4.563 -6.217 1.00 90.06 113 SER A CA 1
ATOM 882 C C . SER A 1 113 ? -18.324 4.624 -5.086 1.00 90.06 113 SER A C 1
ATOM 884 O O . SER A 1 113 ? -18.071 5.270 -4.070 1.00 90.06 113 SER A O 1
ATOM 886 N N . GLU A 1 114 ? -19.449 3.916 -5.213 1.00 89.12 114 GLU A N 1
ATOM 887 C CA . GLU A 1 114 ? -20.472 3.823 -4.164 1.00 89.12 114 GLU A CA 1
ATOM 888 C C . GLU A 1 114 ? -19.929 3.156 -2.897 1.00 89.12 114 GLU A C 1
ATOM 890 O O . GLU A 1 114 ? -20.100 3.706 -1.814 1.00 89.12 114 GLU A O 1
ATOM 895 N N . PHE A 1 115 ? -19.194 2.045 -3.024 1.00 91.44 115 PHE A N 1
ATOM 896 C CA . PHE A 1 115 ? -18.530 1.375 -1.899 1.00 91.44 115 PHE A CA 1
ATOM 897 C C . PHE A 1 115 ? -17.665 2.342 -1.077 1.00 91.44 115 PHE A C 1
ATOM 899 O O . PHE A 1 115 ? -17.764 2.387 0.148 1.00 91.44 115 PHE A O 1
ATOM 906 N N . TYR A 1 116 ? -16.852 3.158 -1.745 1.00 91.12 116 TYR A N 1
ATOM 907 C CA . TYR A 1 116 ? -16.013 4.141 -1.066 1.00 91.12 116 TYR A CA 1
ATOM 908 C C . TYR A 1 116 ? -16.806 5.311 -0.490 1.00 91.12 116 TYR A C 1
ATOM 910 O O . TYR A 1 116 ? -16.529 5.763 0.616 1.00 91.12 116 TYR A O 1
ATOM 918 N N . LEU A 1 117 ? -17.801 5.825 -1.217 1.00 87.88 117 LEU A N 1
ATOM 919 C CA . LEU A 1 117 ? -18.664 6.898 -0.715 1.00 87.88 117 LEU A CA 1
ATOM 920 C C . LEU A 1 117 ? -19.475 6.460 0.511 1.00 87.88 117 LEU A C 1
ATOM 922 O O . LEU A 1 117 ? -19.757 7.292 1.372 1.00 87.88 117 LEU A O 1
ATOM 926 N N . ASP A 1 118 ? -19.787 5.171 0.624 1.00 88.94 118 ASP A N 1
ATOM 927 C CA . ASP A 1 118 ? -20.448 4.565 1.779 1.00 88.94 118 ASP A CA 1
ATOM 928 C C . ASP A 1 118 ? -19.499 4.290 2.963 1.00 88.94 118 ASP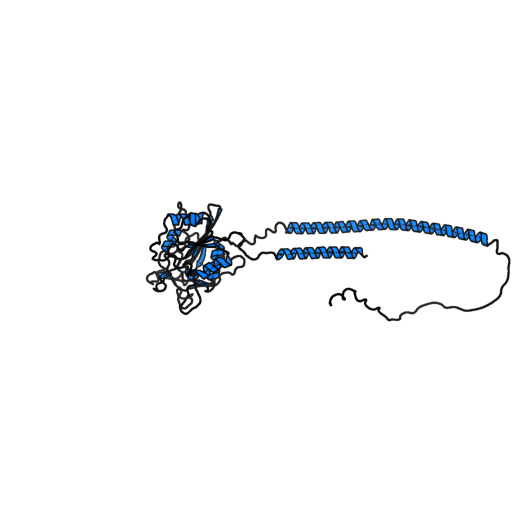 A C 1
ATOM 930 O O . ASP A 1 118 ? -19.960 3.865 4.020 1.00 88.94 118 ASP A O 1
ATOM 934 N N . GLY A 1 119 ? -18.200 4.587 2.834 1.00 90.19 119 GLY A N 1
ATOM 935 C CA . GLY A 1 119 ? -17.213 4.457 3.913 1.00 90.19 119 GLY A CA 1
ATOM 936 C C . GLY A 1 119 ? -16.296 3.241 3.810 1.00 90.19 119 GLY A C 1
ATOM 937 O O . GLY A 1 119 ? -15.512 3.008 4.723 1.00 90.19 119 GLY A O 1
ATOM 938 N N . GLY A 1 120 ? -16.362 2.479 2.717 1.00 92.25 120 GLY A N 1
ATOM 939 C CA . GLY A 1 120 ? -15.381 1.438 2.433 1.00 92.25 120 GLY A CA 1
ATOM 940 C C . GLY A 1 120 ? -13.981 2.013 2.207 1.00 92.25 120 GLY A C 1
ATOM 941 O O . GLY A 1 120 ? -13.830 3.156 1.771 1.00 92.25 120 GLY A O 1
ATOM 942 N N . SER A 1 121 ? -12.949 1.215 2.472 1.00 95.00 121 SER A N 1
ATOM 943 C CA . SER A 1 121 ? -11.552 1.596 2.249 1.00 95.00 121 SER A CA 1
ATOM 944 C C . SER A 1 121 ? -10.971 0.961 0.990 1.00 95.00 121 SER A C 1
ATOM 946 O O . SER A 1 121 ? -11.356 -0.139 0.593 1.00 95.00 121 SER A O 1
ATOM 948 N N . LEU A 1 122 ? -10.018 1.645 0.352 1.00 94.81 122 LEU A N 1
ATOM 949 C CA . LEU A 1 122 ? -9.423 1.217 -0.914 1.00 94.81 122 LEU A CA 1
ATOM 950 C C . LEU A 1 122 ? -7.900 1.238 -0.884 1.00 94.81 122 LEU A C 1
ATOM 952 O O . LEU A 1 122 ? -7.283 2.213 -0.455 1.00 94.81 122 LEU A O 1
ATOM 956 N N . LEU A 1 123 ? -7.300 0.176 -1.417 1.00 95.50 123 LEU A N 1
ATOM 957 C CA . LEU A 1 123 ? -5.869 0.085 -1.673 1.00 95.50 123 LEU A CA 1
ATOM 958 C C . LEU A 1 123 ? -5.617 -0.243 -3.141 1.00 95.50 123 LEU A C 1
ATOM 960 O O . LEU A 1 123 ? -5.880 -1.355 -3.601 1.00 95.50 123 LEU A O 1
ATOM 964 N N . TYR A 1 124 ? -5.038 0.716 -3.852 1.00 93.50 124 TYR A N 1
ATOM 965 C CA . TYR A 1 124 ? -4.589 0.541 -5.224 1.00 93.50 124 TYR A CA 1
ATOM 966 C C . TYR A 1 124 ? -3.082 0.336 -5.264 1.00 93.50 124 TYR A C 1
ATOM 968 O O . TYR A 1 124 ? -2.311 1.161 -4.767 1.00 93.50 124 TYR A O 1
ATOM 976 N N . LEU A 1 125 ? -2.661 -0.762 -5.883 1.00 93.94 125 LEU A N 1
ATOM 977 C CA . LEU A 1 125 ? -1.256 -1.021 -6.156 1.00 93.94 125 LEU A CA 1
ATOM 978 C C . LEU A 1 125 ? -1.018 -0.912 -7.657 1.00 93.94 125 LEU A C 1
ATOM 980 O O . LEU A 1 125 ? -1.779 -1.456 -8.455 1.00 93.94 125 LEU A O 1
ATOM 984 N N . ALA A 1 126 ? 0.067 -0.257 -8.032 1.00 91.94 126 ALA A N 1
ATOM 985 C CA . ALA A 1 126 ? 0.568 -0.211 -9.394 1.00 91.94 126 ALA A CA 1
ATOM 986 C C . ALA A 1 126 ? 2.035 -0.626 -9.411 1.00 91.94 126 ALA A C 1
ATOM 988 O O . ALA A 1 126 ? 2.685 -0.717 -8.380 1.00 91.94 126 ALA A O 1
ATOM 989 N N . ASN A 1 127 ? 2.557 -0.872 -10.596 1.00 91.06 127 ASN A N 1
ATOM 990 C CA . ASN A 1 127 ? 3.943 -1.216 -10.840 1.00 91.06 127 ASN A CA 1
ATOM 991 C C . ASN A 1 127 ? 4.410 -0.553 -12.135 1.00 91.06 127 ASN A C 1
ATOM 993 O O . ASN A 1 127 ? 3.625 -0.491 -13.091 1.00 91.06 127 ASN A O 1
ATOM 997 N N . PRO A 1 128 ? 5.666 -0.091 -12.203 1.00 89.69 128 PRO A N 1
ATOM 998 C CA . PRO A 1 128 ? 6.185 0.514 -13.414 1.00 89.69 128 PRO A CA 1
ATOM 999 C C . PRO A 1 128 ? 6.434 -0.547 -14.495 1.00 89.69 128 PRO A C 1
ATOM 1001 O O . PRO A 1 128 ? 6.165 -1.745 -14.338 1.00 89.69 128 PRO A O 1
ATOM 1004 N N . TYR A 1 129 ? 6.948 -0.082 -15.624 1.00 81.19 129 TYR A N 1
ATOM 1005 C CA . TYR A 1 129 ? 7.250 -0.932 -16.756 1.00 81.19 129 TYR A CA 1
ATOM 1006 C C . TYR A 1 129 ? 8.622 -1.582 -16.656 1.00 81.19 129 TYR A C 1
ATOM 1008 O O . TYR A 1 129 ? 9.639 -0.914 -16.472 1.00 81.19 129 TYR A O 1
ATOM 1016 N N . PHE A 1 130 ? 8.655 -2.892 -16.842 1.00 77.62 130 PHE A N 1
ATOM 1017 C CA . PHE A 1 130 ? 9.890 -3.643 -16.905 1.00 77.62 130 PHE A CA 1
ATOM 1018 C C . PHE A 1 130 ? 10.299 -3.807 -18.366 1.00 77.62 130 PHE A C 1
ATOM 1020 O O . PHE A 1 130 ? 9.559 -4.361 -19.185 1.00 77.62 130 PHE A O 1
ATOM 1027 N N . PHE A 1 131 ? 11.505 -3.341 -18.682 1.00 70.44 131 PHE A N 1
ATOM 1028 C CA . PHE A 1 131 ? 12.075 -3.476 -20.019 1.00 70.44 131 PHE A CA 1
ATOM 1029 C C . PHE A 1 131 ? 12.429 -4.932 -20.324 1.00 70.44 131 PHE A C 1
ATOM 1031 O O . PHE A 1 131 ? 12.224 -5.398 -21.447 1.00 70.44 131 PHE A O 1
ATOM 1038 N N . GLU A 1 132 ? 12.918 -5.661 -19.322 1.00 73.38 132 GLU A N 1
ATOM 1039 C CA . GLU A 1 132 ? 13.322 -7.054 -19.438 1.00 73.38 132 GLU A CA 1
ATOM 1040 C C . GLU A 1 132 ? 12.121 -7.954 -19.665 1.00 73.38 132 GLU A C 1
ATOM 1042 O O . GLU A 1 132 ? 11.156 -7.936 -18.902 1.00 73.38 132 GLU A O 1
ATOM 1047 N N . ASP A 1 133 ? 12.230 -8.822 -20.665 1.00 74.50 133 ASP A N 1
ATOM 1048 C CA . ASP A 1 133 ? 11.168 -9.758 -21.030 1.00 74.50 133 ASP A CA 1
ATOM 1049 C C . ASP A 1 133 ? 10.746 -10.661 -19.857 1.00 74.50 133 ASP A C 1
ATOM 1051 O O . ASP A 1 133 ? 9.569 -10.991 -19.720 1.00 74.50 133 ASP A O 1
ATOM 1055 N N . GLU A 1 134 ? 11.684 -11.022 -18.973 1.00 73.94 134 GLU A N 1
ATOM 1056 C CA . GLU A 1 134 ? 11.396 -11.842 -17.790 1.00 73.94 134 GLU A CA 1
ATOM 1057 C C . GLU A 1 134 ? 10.522 -11.109 -16.759 1.00 73.94 134 GLU A C 1
ATOM 1059 O O . GLU A 1 134 ? 9.698 -11.738 -16.094 1.00 73.94 134 GLU A O 1
ATOM 1064 N N . MET A 1 135 ? 10.672 -9.786 -16.643 1.00 73.12 135 MET A N 1
ATOM 1065 C CA . MET A 1 135 ? 9.994 -8.983 -15.624 1.00 73.12 135 MET A CA 1
ATOM 1066 C C . MET A 1 135 ? 8.819 -8.170 -16.182 1.00 73.12 135 MET A C 1
ATOM 1068 O O . MET A 1 135 ? 7.967 -7.739 -15.410 1.00 73.12 135 MET A O 1
ATOM 1072 N N . ARG A 1 136 ? 8.699 -8.021 -17.511 1.00 78.38 136 ARG A N 1
ATOM 1073 C CA . ARG A 1 136 ? 7.589 -7.322 -18.197 1.00 78.38 136 ARG A CA 1
ATOM 1074 C C . ARG A 1 136 ? 6.212 -7.813 -17.767 1.00 78.38 136 ARG A C 1
ATOM 1076 O O . ARG A 1 136 ? 5.257 -7.046 -17.687 1.00 78.38 136 ARG A O 1
ATOM 1083 N N . ASN A 1 137 ? 6.122 -9.086 -17.396 1.00 80.19 137 ASN A N 1
ATOM 1084 C CA . ASN A 1 137 ? 4.899 -9.682 -16.871 1.00 80.19 137 ASN A CA 1
ATOM 1085 C C . ASN A 1 137 ? 4.460 -9.121 -15.509 1.00 80.19 137 ASN A C 1
ATOM 1087 O O . ASN A 1 137 ? 3.345 -9.406 -15.098 1.00 80.19 137 ASN A O 1
ATOM 1091 N N . TYR A 1 138 ? 5.273 -8.329 -14.812 1.00 84.31 138 TYR A N 1
ATOM 1092 C CA . TYR A 1 138 ? 4.912 -7.682 -13.546 1.00 84.31 138 TYR A CA 1
ATOM 1093 C C . TYR A 1 138 ? 4.597 -6.190 -13.701 1.00 84.31 138 TYR A C 1
ATOM 1095 O O . TYR A 1 138 ? 4.380 -5.499 -12.703 1.00 84.31 138 TYR A O 1
ATOM 1103 N N . SER A 1 139 ? 4.571 -5.683 -14.935 1.00 86.00 139 SER A N 1
ATOM 1104 C CA . SER A 1 139 ? 4.169 -4.313 -15.234 1.00 86.00 139 SER A CA 1
ATOM 1105 C C . SER A 1 139 ? 2.664 -4.137 -15.134 1.00 86.00 139 SER A C 1
ATOM 1107 O O . SER A 1 139 ? 1.890 -5.009 -15.547 1.00 86.00 139 SER A O 1
ATOM 1109 N N . SER A 1 140 ? 2.253 -2.989 -14.595 1.00 86.00 140 SER A N 1
ATOM 1110 C CA . SER A 1 140 ? 0.837 -2.683 -14.422 1.00 86.00 140 SER A CA 1
ATOM 1111 C C . SER A 1 140 ? 0.280 -1.791 -15.526 1.00 86.00 140 SER A C 1
ATOM 1113 O O . SER A 1 140 ? 0.974 -0.914 -16.044 1.00 86.00 140 SER A O 1
ATOM 1115 N N . ASN A 1 141 ? -1.003 -1.966 -15.839 1.00 82.06 141 ASN A N 1
ATOM 1116 C CA . ASN A 1 141 ? -1.773 -0.996 -16.600 1.00 82.06 141 ASN A CA 1
ATOM 1117 C C . ASN A 1 141 ? -2.162 0.159 -15.675 1.00 82.06 141 ASN A C 1
ATOM 1119 O O . ASN A 1 141 ? -3.221 0.174 -15.054 1.00 82.06 141 ASN A O 1
ATOM 1123 N N . VAL A 1 142 ? -1.289 1.150 -15.565 1.00 79.12 142 VAL A N 1
ATOM 1124 C CA . VAL A 1 142 ? -1.561 2.343 -14.760 1.00 79.12 142 VAL A CA 1
ATOM 1125 C C . VAL A 1 142 ? -2.828 3.073 -15.237 1.00 79.12 142 VAL A C 1
ATOM 1127 O O . VAL A 1 142 ? -3.622 3.550 -14.422 1.00 79.12 142 VAL A O 1
ATOM 1130 N N . ARG A 1 143 ? -3.051 3.138 -16.555 1.00 78.25 143 ARG A N 1
ATOM 1131 C CA . ARG A 1 143 ? -4.234 3.790 -17.128 1.00 78.25 143 ARG A CA 1
ATOM 1132 C C . ARG A 1 143 ? -5.524 3.137 -16.636 1.00 78.25 143 ARG A C 1
ATOM 1134 O O . ARG A 1 143 ? -6.476 3.853 -16.353 1.00 78.25 143 ARG A O 1
ATOM 1141 N N . TYR A 1 144 ? -5.525 1.819 -16.488 1.00 76.88 144 TYR A N 1
ATOM 1142 C CA . TYR A 1 144 ? -6.650 1.070 -15.944 1.00 76.88 144 TYR A CA 1
ATOM 1143 C C . TYR A 1 144 ? -6.986 1.461 -14.502 1.00 76.88 144 TYR A C 1
ATOM 1145 O O . TYR A 1 144 ? -8.141 1.730 -14.178 1.00 76.88 144 TYR A O 1
ATOM 1153 N N . VAL A 1 145 ? -5.974 1.556 -13.633 1.00 77.94 145 VAL A N 1
ATOM 1154 C CA . VAL A 1 145 ? -6.187 1.971 -12.238 1.00 77.94 145 VAL A CA 1
ATOM 1155 C C . VAL A 1 145 ? -6.704 3.411 -12.185 1.00 77.94 145 VAL A C 1
ATOM 1157 O O . VAL A 1 145 ? -7.638 3.711 -11.444 1.00 77.94 145 VAL A O 1
ATOM 1160 N N . ASN A 1 146 ? -6.158 4.294 -13.025 1.00 80.88 146 ASN A N 1
ATOM 1161 C CA . ASN A 1 146 ? -6.617 5.679 -13.134 1.00 80.88 146 ASN A CA 1
ATOM 1162 C C . ASN A 1 146 ? -8.054 5.802 -13.639 1.00 80.88 146 ASN A C 1
ATOM 1164 O O . ASN A 1 146 ? -8.772 6.676 -13.175 1.00 80.88 146 ASN A O 1
ATOM 1168 N N . ASP A 1 147 ? -8.482 4.964 -14.583 1.00 79.38 147 ASP A N 1
ATOM 1169 C CA . ASP A 1 147 ? -9.856 4.982 -15.094 1.00 79.38 147 ASP A CA 1
ATOM 1170 C C . ASP A 1 147 ? -10.864 4.605 -13.996 1.00 79.38 147 ASP A C 1
ATOM 1172 O O . ASP A 1 147 ? -11.883 5.272 -13.824 1.00 79.38 147 ASP A O 1
ATOM 1176 N N . MET A 1 148 ? -10.529 3.617 -13.162 1.00 77.88 148 MET A N 1
ATOM 1177 C CA . MET A 1 148 ? -11.327 3.267 -11.983 1.00 77.88 148 MET A CA 1
ATOM 1178 C C . MET A 1 148 ? -11.401 4.425 -10.973 1.00 77.88 148 MET A C 1
ATOM 1180 O O . MET A 1 148 ? -12.489 4.792 -10.525 1.00 77.88 148 MET A O 1
ATOM 1184 N N . MET A 1 149 ? -10.262 5.049 -10.654 1.00 74.31 149 MET A N 1
ATOM 1185 C CA . MET A 1 149 ? -10.178 6.187 -9.722 1.00 74.31 149 MET A CA 1
ATOM 1186 C C . MET A 1 149 ? -10.796 7.482 -10.287 1.00 74.31 149 MET A C 1
ATOM 1188 O O . MET A 1 149 ? -11.269 8.349 -9.550 1.00 74.31 149 MET A O 1
ATOM 1192 N N . GLY A 1 150 ? -10.800 7.636 -11.607 1.00 68.12 150 GLY A N 1
ATOM 1193 C CA . GLY A 1 150 ? -11.255 8.832 -12.309 1.00 68.12 150 GLY A CA 1
ATOM 1194 C C . GLY A 1 150 ? -12.771 8.981 -12.385 1.00 68.12 150 GLY A C 1
ATOM 1195 O O . GLY A 1 150 ? -13.251 10.023 -12.835 1.00 68.12 150 GLY A O 1
ATOM 1196 N N . THR A 1 151 ? -13.535 7.977 -11.953 1.00 61.88 151 THR A N 1
ATOM 1197 C CA . THR A 1 151 ? -14.991 8.025 -12.058 1.00 61.88 151 THR A CA 1
ATOM 1198 C C . THR A 1 151 ? -15.615 9.024 -11.103 1.00 61.88 151 THR A C 1
ATOM 1200 O O . THR A 1 151 ? -15.284 9.116 -9.923 1.00 61.88 151 THR A O 1
ATOM 1203 N N . THR A 1 152 ? -16.529 9.818 -11.653 1.00 56.44 152 THR A N 1
ATOM 1204 C CA . THR A 1 152 ? -17.296 10.810 -10.909 1.00 56.44 152 THR A CA 1
ATOM 1205 C C . THR A 1 152 ? -18.755 10.398 -10.921 1.00 56.44 152 THR A C 1
ATOM 1207 O O . THR A 1 152 ? -19.374 10.369 -11.986 1.00 56.44 152 THR A O 1
ATOM 1210 N N . ILE A 1 153 ? -19.327 10.144 -9.749 1.00 57.16 153 ILE A N 1
ATOM 1211 C CA . ILE A 1 153 ? -20.777 10.228 -9.589 1.00 57.16 153 ILE A CA 1
ATOM 1212 C C . ILE A 1 153 ? -21.068 11.727 -9.411 1.00 57.16 153 ILE A C 1
ATOM 1214 O O . ILE A 1 153 ? -20.556 12.361 -8.494 1.00 57.16 153 ILE A O 1
ATOM 1218 N N . GLU A 1 154 ? -21.798 12.323 -10.358 1.00 56.09 154 GLU A N 1
ATOM 1219 C CA . GLU A 1 154 ? -22.321 13.700 -10.261 1.00 56.09 154 GLU A CA 1
ATOM 1220 C C . GLU A 1 154 ? -21.279 14.840 -10.145 1.00 56.09 154 GLU A C 1
ATOM 1222 O O . GLU A 1 154 ? -21.520 15.865 -9.510 1.00 56.09 154 GLU A O 1
ATOM 1227 N N . GLY A 1 155 ? -20.116 14.717 -10.796 1.00 49.69 155 GLY A N 1
ATOM 1228 C CA . GLY A 1 155 ? -19.148 15.821 -10.893 1.00 49.69 155 GLY A CA 1
ATOM 1229 C C . GLY A 1 155 ? -18.314 16.076 -9.631 1.00 49.69 155 GLY A C 1
ATOM 1230 O O . GLY A 1 155 ? -17.542 17.036 -9.599 1.00 49.69 155 GLY A O 1
ATOM 1231 N N . GLN A 1 156 ? -18.406 15.212 -8.616 1.00 53.31 156 GLN A N 1
ATOM 1232 C CA . GLN A 1 156 ? -17.394 15.124 -7.567 1.00 53.31 156 GLN A CA 1
ATOM 1233 C C . GLN A 1 156 ? -16.316 14.136 -8.019 1.00 53.31 156 GLN A C 1
ATOM 1235 O O . GLN A 1 156 ? -16.622 13.005 -8.389 1.00 53.31 156 GLN A O 1
ATOM 1240 N N . SER A 1 157 ? -15.048 14.556 -8.029 1.00 49.78 157 SER A N 1
ATOM 1241 C CA . SER A 1 157 ? -13.929 13.640 -8.263 1.00 49.78 157 SER A CA 1
ATOM 1242 C C . SER A 1 157 ? -13.876 12.631 -7.115 1.00 49.78 157 SER A C 1
ATOM 1244 O O . SER A 1 157 ? -13.395 12.982 -6.038 1.00 49.78 157 SER A O 1
ATOM 1246 N N . SER A 1 158 ? -14.378 11.406 -7.313 1.00 53.53 158 SER A N 1
ATOM 1247 C CA . SER A 1 158 ? -14.483 10.424 -6.224 1.00 53.53 158 SER A CA 1
ATOM 1248 C C . SER A 1 158 ? -13.114 10.022 -5.665 1.00 53.53 158 SER A C 1
ATOM 1250 O O . SER A 1 158 ? -13.020 9.789 -4.457 1.00 53.53 158 SER A O 1
ATOM 1252 N N . PHE A 1 159 ? -12.078 9.996 -6.522 1.00 57.66 159 PHE A N 1
ATOM 1253 C CA . PHE A 1 159 ? -10.693 9.617 -6.184 1.00 57.66 159 PHE A CA 1
ATOM 1254 C C . PHE A 1 159 ? -9.635 10.300 -7.045 1.00 57.66 159 PHE A C 1
ATOM 1256 O O . PHE A 1 159 ? -8.508 9.811 -7.144 1.00 57.66 159 PHE A O 1
ATOM 1263 N N . GLY A 1 160 ? -9.984 11.414 -7.701 1.00 48.41 160 GLY A N 1
ATOM 1264 C CA . GLY A 1 160 ? -9.134 12.070 -8.703 1.00 48.41 160 GLY A CA 1
ATOM 1265 C C . GLY A 1 160 ? -7.745 12.466 -8.193 1.00 48.41 160 GLY A C 1
ATOM 1266 O O . GLY A 1 160 ? -6.925 12.941 -8.974 1.00 48.41 160 GLY A O 1
ATOM 1267 N N . THR A 1 161 ? -7.483 12.255 -6.904 1.00 55.03 161 THR A N 1
ATOM 1268 C CA . THR A 1 161 ? -6.265 12.562 -6.194 1.00 55.03 161 THR A CA 1
ATOM 1269 C C . THR A 1 161 ? -5.172 11.494 -6.262 1.00 55.03 161 THR A C 1
ATOM 1271 O O . THR A 1 161 ? -3.996 11.817 -6.078 1.00 55.03 161 THR A O 1
ATOM 1274 N N . LEU A 1 162 ? -5.557 10.254 -6.562 1.00 57.78 162 LEU A N 1
ATOM 1275 C CA . LEU A 1 162 ? -4.735 9.051 -6.429 1.00 57.78 162 LEU A CA 1
ATOM 1276 C C . LEU A 1 162 ? -4.107 8.568 -7.754 1.00 57.78 162 LEU A C 1
ATOM 1278 O O . LEU A 1 162 ? -3.496 7.506 -7.811 1.00 57.78 162 LEU A O 1
ATOM 1282 N N . ASN A 1 163 ? -4.232 9.360 -8.822 1.00 62.59 163 ASN A N 1
ATOM 1283 C CA . ASN A 1 163 ? -3.815 8.990 -10.174 1.00 62.59 163 ASN A CA 1
ATOM 1284 C C . ASN A 1 163 ? -2.306 8.754 -10.313 1.00 62.59 163 ASN A C 1
ATOM 1286 O O . ASN A 1 163 ? -1.488 9.592 -9.944 1.00 62.59 163 ASN A O 1
ATOM 1290 N N . PHE A 1 164 ? -1.950 7.645 -10.946 1.00 70.94 164 PHE A N 1
ATOM 1291 C CA . PHE A 1 164 ? -0.605 7.297 -11.388 1.00 70.94 164 PHE A CA 1
ATOM 1292 C C . PHE A 1 164 ? -0.285 7.946 -12.749 1.00 70.94 164 PHE A C 1
ATOM 1294 O O . PHE A 1 164 ? -1.176 8.414 -13.459 1.00 70.94 164 PHE A O 1
ATOM 1301 N N . ASN A 1 165 ? 0.987 8.006 -13.148 1.00 72.19 165 ASN A N 1
ATOM 1302 C CA . ASN A 1 165 ? 1.337 8.541 -14.465 1.00 72.19 165 ASN A CA 1
ATOM 1303 C C . ASN A 1 165 ? 0.894 7.573 -15.580 1.00 72.19 165 ASN A C 1
ATOM 1305 O O . ASN A 1 165 ? 1.418 6.465 -15.625 1.00 72.19 165 ASN A O 1
ATOM 1309 N N . PRO A 1 166 ? -0.011 7.961 -16.504 1.00 63.12 166 PRO A N 1
ATOM 1310 C CA . PRO A 1 166 ? -0.416 7.091 -17.611 1.00 63.12 166 PRO A CA 1
ATOM 1311 C C . PRO A 1 166 ? 0.732 6.752 -18.565 1.00 63.12 166 PRO A C 1
ATOM 1313 O O . PRO A 1 166 ? 0.634 5.768 -19.293 1.00 63.12 166 PRO A O 1
ATOM 1316 N N . SER A 1 167 ? 1.800 7.553 -18.585 1.00 67.75 167 SER A N 1
ATOM 1317 C CA . SER A 1 167 ? 3.020 7.191 -19.291 1.00 67.75 167 SER A CA 1
ATOM 1318 C C . SER A 1 167 ? 3.679 6.015 -18.579 1.00 67.75 167 SER A C 1
ATOM 1320 O O . SER A 1 167 ? 3.935 6.061 -17.377 1.00 67.75 167 SER A O 1
ATOM 1322 N N . ILE A 1 168 ? 3.967 4.975 -19.351 1.00 74.56 168 ILE A N 1
ATOM 1323 C CA . ILE A 1 168 ? 4.756 3.811 -18.966 1.00 74.56 168 ILE A CA 1
ATOM 1324 C C . ILE A 1 168 ? 6.150 4.320 -18.560 1.00 74.56 168 ILE A C 1
ATOM 1326 O O . ILE A 1 168 ? 6.979 4.634 -19.410 1.00 74.56 168 ILE A O 1
ATOM 1330 N N . VAL A 1 169 ? 6.364 4.511 -17.254 1.00 85.25 169 VAL A N 1
ATOM 1331 C CA . VAL A 1 169 ? 7.601 5.086 -16.701 1.00 85.25 169 VAL A CA 1
ATOM 1332 C C . VAL A 1 169 ? 8.109 4.298 -15.507 1.00 85.25 169 VAL A C 1
ATOM 1334 O O . VAL A 1 169 ? 7.319 3.826 -14.681 1.00 85.25 169 VAL A O 1
ATOM 1337 N N . THR A 1 170 ? 9.432 4.255 -15.386 1.00 92.62 170 THR A N 1
ATOM 1338 C CA . THR A 1 170 ? 10.166 3.565 -14.320 1.00 92.62 170 THR A CA 1
ATOM 1339 C C . THR A 1 170 ? 11.083 4.547 -13.618 1.00 92.62 170 THR A C 1
ATOM 1341 O O . THR A 1 170 ? 11.827 5.276 -14.271 1.00 92.62 170 THR A O 1
ATOM 1344 N N . LEU A 1 171 ? 11.012 4.603 -12.287 1.00 94.69 171 LEU A N 1
ATOM 1345 C CA . LEU A 1 171 ? 11.910 5.440 -11.499 1.00 94.69 171 LEU A CA 1
ATOM 1346 C C . LEU A 1 171 ? 13.282 4.772 -11.350 1.00 94.69 171 LEU A C 1
ATOM 1348 O O . LEU A 1 171 ? 13.368 3.566 -11.129 1.00 94.69 171 LEU A O 1
ATOM 1352 N N . MET A 1 172 ? 14.341 5.574 -11.441 1.00 95.88 172 MET A N 1
ATOM 1353 C CA . MET A 1 172 ? 15.734 5.149 -11.287 1.00 95.88 172 MET A CA 1
ATOM 1354 C C . MET A 1 172 ? 16.501 6.119 -10.388 1.00 95.88 172 MET A C 1
ATOM 1356 O O . MET A 1 172 ? 16.184 7.313 -10.331 1.00 95.88 172 MET A O 1
ATOM 1360 N N . ASN A 1 173 ? 17.504 5.618 -9.669 1.00 97.44 173 ASN A N 1
ATOM 1361 C CA . ASN A 1 173 ? 18.343 6.424 -8.793 1.00 97.44 173 ASN A CA 1
ATOM 1362 C C . ASN A 1 173 ? 19.772 5.873 -8.684 1.00 97.44 173 ASN A C 1
ATOM 1364 O O . ASN A 1 173 ? 20.021 4.913 -7.965 1.00 97.44 173 ASN A O 1
ATOM 1368 N N . ASP A 1 174 ? 20.734 6.563 -9.290 1.00 97.06 174 ASP A N 1
ATOM 1369 C CA . ASP A 1 174 ? 22.139 6.121 -9.324 1.00 97.06 174 ASP A CA 1
ATOM 1370 C C . ASP A 1 174 ? 22.877 6.275 -7.977 1.00 97.06 174 ASP A C 1
ATOM 1372 O O . ASP A 1 174 ? 24.015 5.835 -7.827 1.00 97.06 174 ASP A O 1
ATOM 1376 N N . PHE A 1 175 ? 22.264 6.935 -6.988 1.00 97.31 175 PHE A N 1
ATOM 1377 C CA . PHE A 1 175 ? 22.893 7.247 -5.697 1.00 97.31 175 PHE A CA 1
ATOM 1378 C C . PHE A 1 175 ? 22.260 6.511 -4.517 1.00 97.31 175 PHE A C 1
ATOM 1380 O O . PHE A 1 175 ? 22.888 6.373 -3.469 1.00 97.31 175 PHE A O 1
ATOM 1387 N N . SER A 1 176 ? 21.008 6.084 -4.660 1.00 97.00 176 SER A N 1
ATOM 1388 C CA . SER A 1 176 ? 20.221 5.474 -3.593 1.00 97.00 176 SER A CA 1
ATOM 1389 C C . SER A 1 176 ? 19.493 4.255 -4.138 1.00 97.00 176 SER A C 1
ATOM 1391 O O . SER A 1 176 ? 18.275 4.245 -4.305 1.00 97.00 176 SER A O 1
ATOM 1393 N N . TYR A 1 177 ? 20.281 3.236 -4.458 1.00 96.94 177 TYR A N 1
ATOM 1394 C CA . TYR A 1 177 ? 19.805 1.957 -4.959 1.00 96.94 177 TYR A CA 1
ATOM 1395 C C . TYR A 1 177 ? 20.398 0.803 -4.155 1.00 96.94 177 TYR A C 1
ATOM 1397 O O . TYR A 1 177 ? 21.381 0.967 -3.427 1.00 96.94 177 TYR A O 1
ATOM 1405 N N . ALA A 1 178 ? 19.797 -0.372 -4.287 1.00 96.31 178 ALA A N 1
ATOM 1406 C CA . ALA A 1 178 ? 20.256 -1.593 -3.647 1.00 96.31 178 ALA A CA 1
ATOM 1407 C C . ALA A 1 178 ? 20.402 -2.730 -4.665 1.00 96.31 178 ALA A C 1
ATOM 1409 O O . ALA A 1 178 ? 19.952 -2.645 -5.802 1.00 96.31 178 ALA A O 1
ATOM 1410 N N . PHE A 1 179 ? 21.068 -3.807 -4.245 1.00 94.44 179 PHE A N 1
ATOM 1411 C CA . PHE A 1 179 ? 21.226 -5.041 -5.029 1.00 94.44 179 PHE A CA 1
ATOM 1412 C C . PHE A 1 179 ? 21.860 -4.873 -6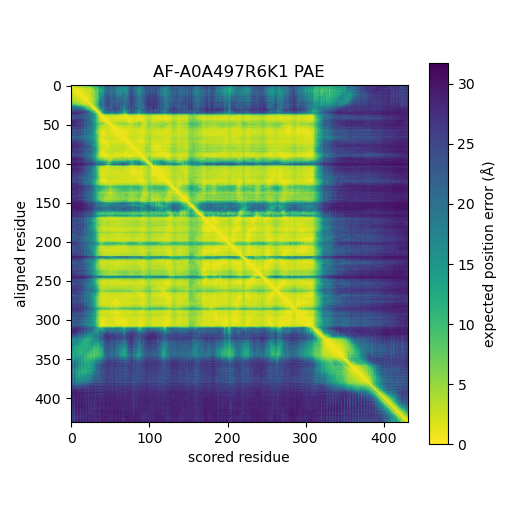.422 1.00 94.44 179 PHE A C 1
ATOM 1414 O O . PHE A 1 179 ? 21.726 -5.758 -7.261 1.00 94.44 179 PHE A O 1
ATOM 1421 N N . GLY A 1 180 ? 22.605 -3.787 -6.652 1.00 94.06 180 GLY A N 1
ATOM 1422 C CA . GLY A 1 180 ? 23.326 -3.580 -7.910 1.00 94.06 180 GLY A CA 1
ATOM 1423 C C . GLY A 1 180 ? 22.460 -3.094 -9.075 1.00 94.06 180 GLY A C 1
ATOM 1424 O O . GLY A 1 180 ? 22.924 -3.166 -10.206 1.00 94.06 180 GLY A O 1
ATOM 1425 N N . ASP A 1 181 ? 21.235 -2.633 -8.815 1.00 93.81 181 ASP A N 1
ATOM 1426 C CA . ASP A 1 181 ? 20.281 -2.222 -9.847 1.00 93.81 181 ASP A CA 1
ATOM 1427 C C . ASP A 1 181 ? 19.698 -0.840 -9.522 1.00 93.81 181 ASP A C 1
ATOM 1429 O O . ASP A 1 181 ? 19.032 -0.684 -8.497 1.00 93.81 181 ASP A O 1
ATOM 1433 N N . GLU A 1 182 ? 19.920 0.169 -10.377 1.00 95.25 182 GLU A N 1
ATOM 1434 C CA . GLU A 1 182 ? 19.503 1.555 -10.097 1.00 95.25 182 GLU A CA 1
ATOM 1435 C C . GLU A 1 182 ? 17.980 1.739 -10.030 1.00 95.25 182 GLU A C 1
ATOM 1437 O O . GLU A 1 182 ? 17.487 2.783 -9.596 1.00 95.25 182 GLU A O 1
ATOM 1442 N N . ARG A 1 183 ? 17.210 0.734 -10.447 1.00 93.69 183 ARG A N 1
ATOM 1443 C CA . ARG A 1 183 ? 15.748 0.750 -10.389 1.00 93.69 183 ARG A CA 1
ATOM 1444 C C . ARG A 1 183 ? 15.220 0.317 -9.027 1.00 93.69 183 ARG A C 1
ATOM 1446 O O . ARG A 1 183 ? 14.069 0.600 -8.698 1.00 93.69 183 ARG A O 1
ATOM 1453 N N . PHE A 1 184 ? 16.031 -0.393 -8.245 1.00 95.62 184 PHE A N 1
ATOM 1454 C CA . PHE A 1 184 ? 15.674 -0.856 -6.907 1.00 95.62 184 PHE A CA 1
ATOM 1455 C C . PHE A 1 184 ? 16.064 0.223 -5.906 1.00 95.62 184 PHE A C 1
ATOM 1457 O O . PHE A 1 184 ? 17.127 0.187 -5.286 1.00 95.62 184 PHE A O 1
ATOM 1464 N N . ILE A 1 185 ? 15.200 1.228 -5.804 1.00 97.88 185 ILE A N 1
ATOM 1465 C CA . ILE A 1 185 ? 15.464 2.450 -5.057 1.00 97.88 185 ILE A CA 1
ATOM 1466 C C . ILE A 1 185 ? 15.371 2.149 -3.563 1.00 97.88 185 ILE A C 1
ATOM 1468 O O . ILE A 1 185 ? 14.345 1.678 -3.062 1.00 97.88 185 ILE A O 1
ATOM 1472 N N . TYR A 1 186 ? 16.449 2.465 -2.856 1.00 98.19 186 TYR A N 1
ATOM 1473 C CA . TYR A 1 186 ? 16.490 2.457 -1.404 1.00 98.19 186 TYR A CA 1
ATOM 1474 C C . TYR A 1 186 ? 15.909 3.768 -0.873 1.00 98.19 186 TYR A C 1
ATOM 1476 O O . TYR A 1 186 ? 16.264 4.855 -1.333 1.00 98.19 186 TYR A O 1
ATOM 1484 N N . LEU A 1 187 ? 15.009 3.672 0.098 1.00 98.38 187 LEU A N 1
ATOM 1485 C CA . LEU A 1 187 ? 14.369 4.818 0.729 1.00 98.38 187 LEU A CA 1
ATOM 1486 C C . LEU A 1 187 ? 14.614 4.784 2.228 1.00 98.38 187 LEU A C 1
ATOM 1488 O O . LEU A 1 187 ? 14.602 3.724 2.847 1.00 98.38 187 LEU A O 1
ATOM 1492 N N . ASN A 1 188 ? 14.781 5.963 2.813 1.00 97.56 188 ASN A N 1
ATOM 1493 C CA . ASN A 1 188 ? 14.975 6.134 4.244 1.00 97.56 188 ASN A CA 1
ATOM 1494 C C . ASN A 1 188 ? 14.031 7.207 4.802 1.00 97.56 188 ASN A C 1
ATOM 1496 O O . ASN A 1 188 ? 13.293 7.872 4.067 1.00 97.56 188 ASN A O 1
ATOM 1500 N N . ASN A 1 189 ? 14.130 7.420 6.110 1.00 95.69 189 ASN A N 1
ATOM 1501 C CA . ASN A 1 189 ? 13.324 8.359 6.884 1.00 95.69 189 ASN A CA 1
ATOM 1502 C C . ASN A 1 189 ? 13.278 9.810 6.348 1.00 95.69 189 ASN A C 1
ATOM 1504 O O . ASN A 1 189 ? 12.316 10.527 6.623 1.00 95.69 189 ASN A O 1
ATOM 1508 N N . ASP A 1 190 ? 14.270 10.259 5.567 1.00 97.00 190 ASP A N 1
ATOM 1509 C CA . ASP A 1 190 ? 14.281 11.609 4.972 1.00 97.00 190 ASP A CA 1
ATOM 1510 C C . ASP A 1 190 ? 13.283 11.751 3.812 1.00 97.00 190 ASP A C 1
ATOM 1512 O O . ASP A 1 190 ? 12.922 12.855 3.395 1.00 97.00 190 ASP A O 1
ATOM 1516 N N . THR A 1 191 ? 12.836 10.622 3.266 1.00 96.81 191 THR A N 1
ATOM 1517 C CA . THR A 1 191 ? 11.911 10.560 2.133 1.00 96.81 191 THR A CA 1
ATOM 1518 C C . THR A 1 191 ? 10.455 10.327 2.547 1.00 96.81 191 THR A C 1
ATOM 1520 O O . THR A 1 191 ? 9.559 10.330 1.694 1.00 96.81 191 THR A O 1
ATOM 1523 N N . PHE A 1 192 ? 10.206 10.171 3.850 1.00 97.69 192 PHE A N 1
ATOM 1524 C CA . PHE A 1 192 ? 8.906 9.835 4.424 1.00 97.69 192 PHE A CA 1
ATOM 1525 C C . PHE A 1 192 ? 8.239 11.047 5.079 1.00 97.69 192 PHE A C 1
ATOM 1527 O O . PHE A 1 192 ? 8.894 11.946 5.612 1.00 97.69 192 PHE A O 1
ATOM 1534 N N . ASP A 1 193 ? 6.909 11.067 5.072 1.00 96.50 193 ASP A N 1
ATOM 1535 C CA . ASP A 1 193 ? 6.140 11.920 5.969 1.00 96.50 193 ASP A CA 1
ATOM 1536 C C . ASP A 1 193 ? 6.062 11.265 7.349 1.00 96.50 193 ASP A C 1
ATOM 1538 O O . ASP A 1 193 ? 5.136 10.519 7.667 1.00 96.50 193 ASP A O 1
ATOM 1542 N N . ASN A 1 194 ? 7.050 11.577 8.185 1.00 95.44 194 ASN A N 1
ATOM 1543 C CA . ASN A 1 194 ? 7.171 11.039 9.540 1.00 95.44 194 ASN A CA 1
ATOM 1544 C C . ASN A 1 194 ? 6.066 11.503 10.491 1.00 95.44 194 ASN A C 1
ATOM 1546 O O . ASN A 1 194 ? 6.093 11.120 11.656 1.00 95.44 194 ASN A O 1
ATOM 1550 N N . SER A 1 195 ? 5.127 12.344 10.046 1.00 94.19 195 SER A N 1
ATOM 1551 C CA . SER A 1 195 ? 3.917 12.677 10.802 1.00 94.19 195 SER A CA 1
ATOM 1552 C C . SER A 1 195 ? 2.737 11.759 10.473 1.00 94.19 195 SER A C 1
ATOM 1554 O O . SER A 1 195 ? 1.796 11.666 11.260 1.00 94.19 195 SER A O 1
ATOM 1556 N N . HIS A 1 196 ? 2.787 11.054 9.340 1.00 95.00 196 HIS A N 1
ATOM 1557 C CA . HIS A 1 196 ? 1.682 10.231 8.876 1.00 95.00 196 HIS A CA 1
ATOM 1558 C C . HIS A 1 196 ? 1.621 8.892 9.639 1.00 95.00 196 HIS A C 1
ATOM 1560 O O . HIS A 1 196 ? 2.645 8.207 9.742 1.00 95.00 196 HIS A O 1
ATOM 1566 N N . PRO A 1 197 ? 0.438 8.436 10.099 1.00 94.25 197 PRO A N 1
ATOM 1567 C CA . PRO A 1 197 ? 0.299 7.185 10.854 1.00 94.25 197 PRO A CA 1
ATOM 1568 C C . PRO A 1 197 ? 0.832 5.933 10.139 1.00 94.25 197 PRO A C 1
ATOM 1570 O O . PRO A 1 197 ? 1.393 5.048 10.775 1.00 94.25 197 PRO A O 1
ATOM 1573 N N . ILE A 1 198 ? 0.726 5.876 8.806 1.00 95.94 198 ILE A N 1
ATOM 1574 C CA . ILE A 1 198 ? 1.315 4.788 7.995 1.00 95.94 198 ILE A CA 1
ATOM 1575 C C . ILE A 1 198 ? 2.834 4.649 8.233 1.00 95.94 198 ILE A C 1
ATOM 1577 O O . ILE A 1 198 ? 3.352 3.535 8.259 1.00 95.94 198 ILE A O 1
ATOM 1581 N N . VAL A 1 199 ? 3.549 5.762 8.428 1.00 97.06 199 VAL A N 1
ATOM 1582 C CA . VAL A 1 199 ? 5.000 5.760 8.672 1.00 97.06 199 VAL A CA 1
ATOM 1583 C C . VAL A 1 199 ? 5.295 5.606 10.161 1.00 97.06 199 VAL A C 1
ATOM 1585 O O . VAL A 1 199 ? 6.143 4.801 10.528 1.00 97.06 199 VAL A O 1
ATOM 1588 N N . GLN A 1 200 ? 4.582 6.330 11.030 1.00 94.44 200 GLN A N 1
ATOM 1589 C CA . GLN A 1 200 ? 4.816 6.282 12.480 1.00 94.44 200 GLN A CA 1
ATOM 1590 C C . GLN A 1 200 ? 4.470 4.932 13.123 1.00 94.44 200 GLN A C 1
ATOM 1592 O O . GLN A 1 200 ? 5.056 4.591 14.148 1.00 94.44 200 GLN A O 1
ATOM 1597 N N . GLY A 1 201 ? 3.540 4.177 12.534 1.00 89.12 201 GLY A N 1
ATOM 1598 C CA . GLY A 1 201 ? 2.965 2.981 13.142 1.00 89.12 201 GLY A CA 1
ATOM 1599 C C . GLY A 1 201 ? 1.789 3.289 14.076 1.00 89.12 201 GLY A C 1
ATOM 1600 O O . GLY A 1 201 ? 1.531 4.430 14.462 1.00 89.12 201 GLY A O 1
ATOM 1601 N N . PHE A 1 202 ? 1.048 2.240 14.437 1.00 81.50 202 PHE A N 1
ATOM 1602 C CA . PHE A 1 202 ? -0.168 2.300 15.257 1.00 81.50 202 PHE A CA 1
ATOM 1603 C C . PHE A 1 202 ? 0.038 1.625 16.614 1.00 81.50 202 PHE A C 1
ATOM 1605 O O . PHE A 1 202 ? 0.667 0.577 16.684 1.00 81.50 202 PHE A O 1
ATOM 1612 N N . ASN A 1 203 ? -0.530 2.163 17.700 1.00 69.50 203 ASN A N 1
ATOM 1613 C CA . ASN A 1 203 ? -0.615 1.469 18.999 1.00 69.50 203 ASN A CA 1
ATOM 1614 C C . ASN A 1 203 ? 0.736 0.947 19.556 1.00 69.50 203 ASN A C 1
ATOM 1616 O O . ASN A 1 203 ? 0.812 -0.166 20.082 1.00 69.50 203 ASN A O 1
ATOM 1620 N N . ASN A 1 204 ? 1.796 1.763 19.479 1.00 71.19 204 ASN A N 1
ATOM 1621 C CA . ASN A 1 204 ? 3.191 1.404 19.803 1.00 71.19 204 ASN A CA 1
ATOM 1622 C C . ASN A 1 204 ? 3.852 0.412 18.826 1.00 71.19 204 ASN A C 1
ATOM 1624 O O . ASN A 1 204 ? 4.888 -0.169 19.156 1.00 71.19 204 ASN A O 1
ATOM 1628 N N . ALA A 1 205 ? 3.277 0.200 17.640 1.00 80.06 205 ALA A N 1
ATOM 1629 C CA . ALA A 1 205 ? 3.970 -0.485 16.558 1.00 80.06 205 ALA A CA 1
ATOM 1630 C C . ALA A 1 205 ? 5.222 0.307 16.142 1.00 80.06 205 ALA A C 1
ATOM 1632 O O . ALA A 1 205 ? 5.247 1.534 16.276 1.00 80.06 205 ALA A O 1
ATOM 1633 N N . PRO A 1 206 ? 6.263 -0.385 15.653 1.00 91.81 206 PRO A N 1
ATOM 1634 C CA . PRO A 1 206 ? 7.456 0.277 15.152 1.00 91.81 206 PRO A CA 1
ATOM 1635 C C . PRO A 1 206 ? 7.127 1.185 13.962 1.00 91.81 206 PRO A C 1
ATOM 1637 O O . PRO A 1 206 ? 6.249 0.886 13.147 1.00 91.81 206 PRO A O 1
ATOM 1640 N N . SER A 1 207 ? 7.863 2.290 13.870 1.00 95.88 207 SER A N 1
ATOM 1641 C CA . SER A 1 207 ? 7.841 3.176 12.711 1.00 95.88 207 SER A CA 1
ATOM 1642 C C . SER A 1 207 ? 8.609 2.557 11.548 1.00 95.88 207 SER A C 1
ATOM 1644 O O . SER A 1 207 ? 9.649 1.934 11.759 1.00 95.88 207 SER A O 1
ATOM 1646 N N . VAL A 1 208 ? 8.139 2.801 10.330 1.00 97.69 208 VAL A N 1
ATOM 1647 C CA . VAL A 1 208 ? 8.857 2.471 9.096 1.00 97.69 208 VAL A CA 1
ATOM 1648 C C . VAL A 1 208 ? 10.079 3.379 8.979 1.00 97.69 208 VAL A C 1
ATOM 1650 O O . VAL A 1 208 ? 9.954 4.600 9.060 1.00 97.69 208 VAL A O 1
ATOM 1653 N N . SER A 1 209 ? 11.255 2.789 8.789 1.00 97.81 209 SER A N 1
ATOM 1654 C CA . SER A 1 209 ? 12.538 3.497 8.770 1.00 97.81 209 SER A CA 1
ATOM 1655 C C . SER A 1 209 ? 13.271 3.378 7.437 1.00 97.81 209 SER A C 1
ATOM 1657 O O . SER A 1 209 ? 13.862 4.359 6.973 1.00 97.81 209 SER A O 1
ATOM 1659 N N . GLU A 1 210 ? 13.176 2.214 6.795 1.00 98.31 210 GLU A N 1
ATOM 1660 C CA . GLU A 1 210 ? 13.881 1.896 5.556 1.00 98.31 210 GLU A CA 1
ATOM 1661 C C . GLU A 1 210 ? 12.990 1.059 4.635 1.00 98.31 210 GLU A C 1
ATOM 1663 O O . GLU A 1 210 ? 12.300 0.148 5.082 1.00 98.31 210 GLU A O 1
ATOM 1668 N N . LEU A 1 211 ? 13.000 1.346 3.335 1.00 98.50 211 LEU A N 1
ATOM 1669 C CA . LEU A 1 211 ? 12.208 0.609 2.349 1.00 98.50 211 LEU A CA 1
ATOM 1670 C C . LEU A 1 211 ? 13.023 0.325 1.096 1.00 98.50 211 LEU A C 1
ATOM 1672 O O . LEU A 1 211 ? 13.916 1.089 0.724 1.00 98.50 211 LEU A O 1
ATOM 1676 N N . LEU A 1 212 ? 12.634 -0.737 0.397 1.00 98.25 212 LEU A N 1
ATOM 1677 C CA . LEU A 1 212 ? 13.095 -1.015 -0.956 1.00 98.25 212 LEU A CA 1
ATOM 1678 C C . LEU A 1 212 ? 11.916 -0.960 -1.908 1.00 98.25 212 LEU A C 1
ATOM 1680 O O . LEU A 1 212 ? 10.942 -1.688 -1.721 1.00 98.25 212 LEU A O 1
ATOM 1684 N N . THR A 1 213 ? 12.030 -0.151 -2.958 1.00 97.44 213 THR A N 1
ATOM 1685 C CA . THR A 1 213 ? 10.953 0.031 -3.926 1.00 97.44 213 THR A CA 1
ATOM 1686 C C . THR A 1 213 ? 11.410 -0.144 -5.368 1.00 97.44 213 THR A C 1
ATOM 1688 O O . THR A 1 213 ? 12.545 0.165 -5.719 1.00 97.44 213 THR A O 1
ATOM 1691 N N . TYR A 1 214 ? 10.488 -0.587 -6.218 1.00 94.81 214 TYR A N 1
ATOM 1692 C CA . TYR A 1 214 ? 10.593 -0.507 -7.669 1.00 94.81 214 TYR A CA 1
ATOM 1693 C C . TYR A 1 214 ? 9.295 0.094 -8.214 1.00 94.81 214 TYR A C 1
ATOM 1695 O O . TYR A 1 214 ? 8.268 -0.576 -8.317 1.00 94.81 214 TYR A O 1
ATOM 1703 N N . ALA A 1 215 ? 9.321 1.400 -8.476 1.00 94.19 215 ALA A N 1
ATOM 1704 C CA . ALA A 1 215 ? 8.104 2.197 -8.547 1.00 94.19 215 ALA A CA 1
ATOM 1705 C C . ALA A 1 215 ? 7.941 2.966 -9.861 1.00 94.19 215 ALA A C 1
ATOM 1707 O O . ALA A 1 215 ? 8.913 3.363 -10.507 1.00 94.19 215 ALA A O 1
ATOM 1708 N N . THR A 1 216 ? 6.683 3.236 -10.211 1.00 92.38 216 THR A N 1
ATOM 1709 C CA . THR A 1 216 ? 6.326 4.389 -11.051 1.00 92.38 216 THR A CA 1
ATOM 1710 C C . THR A 1 216 ? 6.113 5.610 -10.147 1.00 92.38 216 THR A C 1
ATOM 1712 O O . THR A 1 216 ? 6.512 5.600 -8.982 1.00 92.38 216 THR A O 1
ATOM 1715 N N . TYR A 1 217 ? 5.481 6.675 -10.634 1.00 91.69 217 TYR A N 1
ATOM 1716 C CA . TYR A 1 217 ? 5.114 7.801 -9.783 1.00 91.69 217 TYR A CA 1
ATOM 1717 C C . TYR A 1 217 ? 3.653 8.216 -9.911 1.00 91.69 217 TYR A C 1
ATOM 1719 O O . TYR A 1 217 ? 2.977 7.972 -10.911 1.00 91.69 217 TYR A O 1
ATOM 1727 N N . ILE A 1 218 ? 3.201 8.901 -8.867 1.00 89.94 218 ILE A N 1
ATOM 1728 C CA . ILE A 1 218 ? 1.858 9.448 -8.711 1.00 89.94 218 ILE A CA 1
ATOM 1729 C C . ILE A 1 218 ? 1.942 10.952 -9.014 1.00 89.94 218 ILE A C 1
ATOM 1731 O O . ILE A 1 218 ? 2.476 11.709 -8.188 1.00 89.94 218 ILE A O 1
ATOM 1735 N N . PRO A 1 219 ? 1.549 11.417 -10.221 1.00 83.69 219 PRO A N 1
ATOM 1736 C CA . PRO A 1 219 ? 1.455 12.837 -10.525 1.00 83.69 219 PRO A CA 1
ATOM 1737 C C . PRO A 1 219 ? 0.523 13.506 -9.519 1.00 83.69 219 PRO A C 1
ATOM 1739 O O . PRO A 1 219 ? -0.597 13.068 -9.281 1.00 83.69 219 PRO A O 1
ATOM 1742 N N . MET A 1 220 ? 1.018 14.572 -8.898 1.00 69.75 220 MET A N 1
ATOM 1743 C CA . MET A 1 220 ? 0.294 15.244 -7.832 1.00 69.75 220 MET A CA 1
ATOM 1744 C C . MET A 1 220 ? -1.096 15.704 -8.243 1.00 69.75 220 MET A C 1
ATOM 1746 O O . MET A 1 220 ? -1.286 16.335 -9.282 1.00 69.75 220 MET A O 1
ATOM 1750 N N . THR A 1 221 ? -1.990 15.580 -7.278 1.00 63.28 221 THR A N 1
ATOM 1751 C CA . THR A 1 221 ? -3.200 16.383 -7.151 1.00 63.28 221 THR A CA 1
ATOM 1752 C C . THR A 1 221 ? -3.148 17.167 -5.841 1.00 63.28 221 THR A C 1
ATOM 1754 O O . THR A 1 221 ? -2.272 16.951 -5.002 1.00 63.28 221 THR A O 1
ATOM 1757 N N . THR A 1 222 ? -4.046 18.129 -5.667 1.00 63.31 222 THR A N 1
ATOM 1758 C CA . THR A 1 222 ? -3.975 19.110 -4.576 1.00 63.31 222 THR A CA 1
ATOM 1759 C C . THR A 1 222 ? -4.507 18.623 -3.227 1.00 63.31 222 THR A C 1
ATOM 1761 O O . THR A 1 222 ? -4.330 19.348 -2.253 1.00 63.31 222 THR A O 1
ATOM 1764 N N . GLN A 1 223 ? -5.149 17.452 -3.141 1.00 79.06 223 GLN A N 1
ATOM 1765 C CA . GLN A 1 223 ? -5.891 17.048 -1.933 1.00 79.06 223 GLN A CA 1
ATOM 1766 C C . GLN A 1 223 ? -5.316 15.820 -1.201 1.00 79.06 223 GLN A C 1
ATOM 1768 O O . GLN A 1 223 ? -5.422 15.778 0.020 1.00 79.06 223 GLN A O 1
ATOM 1773 N N . ALA A 1 224 ? -4.653 14.874 -1.883 1.00 87.50 224 ALA A N 1
ATOM 1774 C CA . ALA A 1 224 ? -4.063 13.708 -1.211 1.00 87.50 224 ALA A CA 1
ATOM 1775 C C . ALA A 1 224 ? -2.760 14.043 -0.461 1.00 87.50 224 ALA A C 1
ATOM 1777 O O . ALA A 1 224 ? -1.935 14.851 -0.907 1.00 87.50 224 ALA A O 1
ATOM 1778 N N . GLN A 1 225 ? -2.544 13.362 0.664 1.00 92.12 225 GLN A N 1
ATOM 1779 C CA . GLN A 1 225 ? -1.334 13.471 1.470 1.00 92.12 225 GLN A CA 1
ATOM 1780 C C . GLN A 1 225 ? -0.210 12.631 0.858 1.00 92.12 225 GLN A C 1
ATOM 1782 O O . GLN A 1 225 ? -0.389 11.468 0.496 1.00 92.12 225 GLN A O 1
ATOM 1787 N N . LYS A 1 226 ? 0.982 13.223 0.741 1.00 94.00 226 LYS A N 1
ATOM 1788 C CA . LYS A 1 226 ? 2.170 12.541 0.219 1.00 94.00 226 LYS A CA 1
ATOM 1789 C C . LYS A 1 226 ? 2.913 11.843 1.342 1.00 94.00 226 LYS A C 1
ATOM 1791 O O . LYS A 1 226 ? 3.711 12.481 2.022 1.00 94.00 226 LYS A O 1
ATOM 1796 N N . VAL A 1 227 ? 2.715 10.543 1.460 1.00 95.94 227 VAL A N 1
ATOM 1797 C CA . VAL A 1 227 ? 3.288 9.764 2.556 1.00 95.94 227 VAL A CA 1
ATOM 1798 C C . VAL A 1 227 ? 4.734 9.370 2.262 1.00 95.94 227 VAL A C 1
ATOM 1800 O O . VAL A 1 227 ? 5.590 9.501 3.128 1.00 95.94 227 VAL A O 1
ATOM 1803 N N . ILE A 1 228 ? 5.030 8.924 1.035 1.00 97.62 228 ILE A N 1
ATOM 1804 C CA . ILE A 1 228 ? 6.381 8.489 0.646 1.00 97.62 228 ILE A CA 1
ATOM 1805 C C . ILE A 1 228 ? 6.776 9.124 -0.680 1.00 97.62 228 ILE A C 1
ATOM 1807 O O . ILE A 1 228 ? 6.028 9.106 -1.669 1.00 97.62 228 ILE A O 1
ATOM 1811 N N . LYS A 1 229 ? 7.981 9.689 -0.696 1.00 97.38 229 LYS A N 1
ATOM 1812 C CA . LYS A 1 229 ? 8.625 10.247 -1.882 1.00 97.38 229 LYS A CA 1
ATOM 1813 C C . LYS A 1 229 ? 9.924 9.499 -2.164 1.00 97.38 229 LYS A C 1
ATOM 1815 O O . LYS A 1 229 ? 10.404 8.746 -1.333 1.00 97.38 229 LYS A O 1
ATOM 1820 N N . THR A 1 230 ? 10.508 9.729 -3.326 1.00 97.62 230 THR A N 1
ATOM 1821 C CA . THR A 1 230 ? 11.872 9.306 -3.631 1.00 97.62 230 THR A CA 1
ATOM 1822 C C . THR A 1 230 ? 12.876 10.428 -3.324 1.00 97.62 230 THR A C 1
ATOM 1824 O O . THR A 1 230 ? 12.474 11.596 -3.198 1.00 97.62 230 THR A O 1
ATOM 1827 N N . PRO A 1 231 ? 14.185 10.122 -3.223 1.00 97.69 231 PRO A N 1
ATOM 1828 C CA . PRO A 1 231 ? 15.230 11.136 -3.096 1.00 97.69 231 PRO A CA 1
ATOM 1829 C C . PRO A 1 231 ? 15.272 12.094 -4.295 1.00 97.69 231 PRO A C 1
ATOM 1831 O O . PRO A 1 231 ? 14.896 11.724 -5.408 1.00 97.69 231 PRO A O 1
ATOM 1834 N N . ILE A 1 232 ? 15.817 13.301 -4.104 1.00 96.81 232 ILE A N 1
ATOM 1835 C CA . ILE A 1 232 ? 15.909 14.332 -5.160 1.00 96.81 232 ILE A CA 1
ATOM 1836 C C . ILE A 1 232 ? 16.781 13.934 -6.353 1.00 96.81 232 ILE A C 1
ATOM 1838 O O . ILE A 1 232 ? 16.670 14.527 -7.420 1.00 96.81 232 ILE A O 1
ATOM 1842 N N . THR A 1 233 ? 17.642 12.934 -6.175 1.00 97.06 233 THR A N 1
ATOM 1843 C CA . THR A 1 233 ? 18.509 12.365 -7.213 1.00 97.06 233 THR A CA 1
ATOM 1844 C C . THR A 1 233 ? 17.789 11.371 -8.122 1.00 97.06 233 THR A C 1
ATOM 1846 O O . THR A 1 233 ? 18.383 10.880 -9.075 1.00 97.06 233 THR A O 1
ATOM 1849 N N . THR A 1 234 ? 16.519 11.075 -7.849 1.00 97.38 234 THR A N 1
ATOM 1850 C CA . THR A 1 234 ? 15.723 10.154 -8.664 1.00 97.38 234 THR A CA 1
ATOM 1851 C C . THR A 1 234 ? 15.371 10.809 -9.991 1.00 97.38 234 THR A C 1
ATOM 1853 O O . THR A 1 234 ? 15.018 11.988 -10.025 1.00 97.38 234 THR A O 1
ATOM 1856 N N . TYR A 1 235 ? 15.406 10.038 -11.068 1.00 95.62 235 TYR A N 1
ATOM 1857 C CA . TYR A 1 235 ? 14.863 10.386 -12.379 1.00 95.62 235 TYR A CA 1
ATOM 1858 C C . TYR A 1 235 ? 13.891 9.293 -12.830 1.00 95.62 235 TYR A C 1
ATOM 1860 O O . TYR A 1 235 ? 13.702 8.293 -12.140 1.00 95.62 235 TYR A O 1
ATOM 1868 N N . TYR A 1 236 ? 13.221 9.504 -13.958 1.00 93.38 236 TYR A N 1
ATOM 1869 C CA . TYR A 1 236 ? 12.382 8.480 -14.566 1.00 93.38 236 TYR A CA 1
ATOM 1870 C C . TYR A 1 236 ? 12.842 8.211 -15.987 1.00 93.38 236 TYR A C 1
ATOM 1872 O O . TYR A 1 236 ? 13.392 9.095 -16.646 1.00 93.38 236 TYR A O 1
ATOM 1880 N N . VAL A 1 237 ? 12.596 6.987 -16.422 1.00 91.25 237 VAL A N 1
ATOM 1881 C CA . VAL A 1 237 ? 12.860 6.494 -17.765 1.00 91.25 237 VAL A CA 1
ATOM 1882 C C . VAL A 1 237 ? 11.528 6.099 -18.386 1.00 91.25 237 VAL A C 1
ATOM 1884 O O . VAL A 1 237 ? 10.674 5.539 -17.694 1.00 91.25 237 VAL A O 1
ATOM 1887 N N . ASP A 1 238 ? 11.319 6.456 -19.648 1.00 87.44 238 ASP A N 1
ATOM 1888 C CA . ASP A 1 238 ? 10.102 6.116 -20.386 1.00 87.44 238 ASP A CA 1
ATOM 1889 C C . ASP A 1 238 ? 10.138 4.692 -20.962 1.00 87.44 238 ASP A C 1
ATOM 1891 O O . ASP A 1 238 ? 11.123 3.975 -20.827 1.00 87.44 238 ASP A O 1
ATOM 1895 N N . GLU A 1 239 ? 9.067 4.275 -21.632 1.00 81.56 239 GLU A N 1
ATOM 1896 C CA . GLU A 1 239 ? 8.942 2.952 -22.257 1.00 81.56 239 GLU A CA 1
ATOM 1897 C C . GLU A 1 239 ? 10.032 2.602 -23.285 1.00 81.56 239 GLU A C 1
ATOM 1899 O O . GLU A 1 239 ? 10.251 1.421 -23.560 1.00 81.56 239 GLU A O 1
ATOM 1904 N N . ASN A 1 240 ? 10.738 3.602 -23.821 1.00 84.69 240 ASN A N 1
ATOM 1905 C CA . ASN A 1 240 ? 11.815 3.427 -24.794 1.00 84.69 240 ASN A CA 1
ATOM 1906 C C . ASN A 1 240 ? 13.198 3.349 -24.136 1.00 84.69 240 ASN A C 1
ATOM 1908 O O . ASN A 1 240 ? 14.196 3.157 -24.832 1.00 84.69 240 ASN A O 1
ATOM 1912 N N . GLY A 1 241 ? 13.281 3.489 -22.811 1.00 85.75 241 GLY A N 1
ATOM 1913 C CA . GLY A 1 241 ? 14.559 3.554 -22.114 1.00 85.75 241 GLY A CA 1
ATOM 1914 C C . GLY A 1 241 ? 15.188 4.951 -22.145 1.00 85.75 241 GLY A C 1
ATOM 1915 O O . GLY A 1 241 ? 16.355 5.098 -21.779 1.00 85.75 241 GLY A O 1
ATOM 1916 N N . GLU A 1 242 ? 14.459 5.982 -22.581 1.00 89.56 242 GLU A N 1
ATOM 1917 C CA . GLU A 1 242 ? 14.976 7.346 -22.648 1.00 89.56 242 GLU A CA 1
ATOM 1918 C C . GLU A 1 242 ? 14.739 8.088 -21.330 1.00 89.56 242 GLU A C 1
ATOM 1920 O O . GLU A 1 242 ? 13.727 7.897 -20.654 1.00 89.56 242 GLU A O 1
ATOM 1925 N N . VAL A 1 243 ? 15.677 8.968 -20.962 1.00 91.12 243 VAL A N 1
ATOM 1926 C CA . VAL A 1 243 ? 15.506 9.912 -19.848 1.00 91.12 243 VAL A CA 1
ATOM 1927 C C . VAL A 1 243 ? 14.930 11.209 -20.423 1.00 91.12 243 VAL A C 1
ATOM 1929 O O . VAL A 1 243 ? 15.684 12.022 -20.972 1.00 91.12 243 VAL A O 1
ATOM 1932 N N . PRO A 1 244 ? 13.609 11.440 -20.340 1.00 84.56 244 PRO A N 1
ATOM 1933 C CA . PRO A 1 244 ? 13.003 12.647 -20.879 1.00 84.56 244 PRO A CA 1
ATOM 1934 C C . PRO A 1 244 ? 13.530 13.909 -20.190 1.00 84.56 244 PRO A C 1
ATOM 1936 O O . PRO A 1 244 ? 13.931 13.914 -19.022 1.00 84.56 244 PRO A O 1
ATOM 1939 N N . PHE A 1 245 ? 13.491 15.026 -20.921 1.00 75.69 245 PHE A N 1
ATOM 1940 C CA . PHE A 1 245 ? 13.882 16.342 -20.417 1.00 75.69 245 PHE A CA 1
ATOM 1941 C C . PHE A 1 245 ? 13.052 16.703 -19.172 1.00 75.69 245 PHE A C 1
ATOM 1943 O O . PHE A 1 245 ? 11.868 17.021 -19.261 1.00 75.69 245 PHE A O 1
ATOM 1950 N N . GLY A 1 246 ? 13.667 16.636 -17.991 1.00 68.56 246 GLY A N 1
ATOM 1951 C CA . GLY A 1 246 ? 12.939 16.830 -16.732 1.00 68.56 246 GLY A CA 1
ATOM 1952 C C . GLY A 1 246 ? 13.786 16.866 -15.463 1.00 68.56 246 GLY A C 1
ATOM 1953 O O . GLY A 1 246 ? 13.274 17.291 -14.428 1.00 68.56 246 GLY A O 1
ATOM 1954 N N . GLY A 1 247 ? 15.067 16.493 -15.547 1.00 82.50 247 GLY A N 1
ATOM 1955 C CA . GLY A 1 247 ? 15.992 16.498 -14.416 1.00 82.50 247 GLY A CA 1
ATOM 1956 C C . GLY A 1 247 ? 15.609 15.517 -13.306 1.00 82.50 247 GLY A C 1
ATOM 1957 O O . GLY A 1 247 ? 14.583 14.835 -13.358 1.00 82.50 247 GLY A O 1
ATOM 1958 N N . THR A 1 248 ? 16.458 15.449 -12.287 1.00 90.06 248 THR A N 1
ATOM 1959 C CA . THR A 1 248 ? 16.190 14.664 -11.085 1.00 90.06 248 THR A CA 1
ATOM 1960 C C . THR A 1 248 ? 15.267 15.439 -10.139 1.00 90.06 248 THR A C 1
ATOM 1962 O O . THR A 1 248 ? 15.369 16.665 -10.026 1.00 90.06 248 THR A O 1
ATOM 1965 N N . LYS A 1 249 ? 14.347 14.752 -9.456 1.00 94.50 249 LYS A N 1
ATOM 1966 C CA . LYS A 1 249 ? 13.450 15.351 -8.452 1.00 94.50 249 LYS A CA 1
ATOM 1967 C C . LYS A 1 249 ? 12.889 14.299 -7.497 1.00 94.50 249 LYS A C 1
ATOM 1969 O O . LYS A 1 249 ? 12.983 13.103 -7.748 1.00 94.50 249 LYS A O 1
ATOM 1974 N N . ASN A 1 250 ? 12.230 14.750 -6.431 1.00 94.75 250 ASN A N 1
ATOM 1975 C CA . ASN A 1 250 ? 11.469 13.863 -5.552 1.00 94.75 250 ASN A CA 1
ATOM 1976 C C . ASN A 1 250 ? 10.153 13.473 -6.241 1.00 94.75 250 ASN A C 1
ATOM 1978 O O . ASN A 1 250 ? 9.281 14.325 -6.452 1.00 94.75 250 ASN A O 1
ATOM 1982 N N . PHE A 1 251 ? 9.983 12.191 -6.547 1.00 94.38 251 PHE A N 1
ATOM 1983 C CA . PHE A 1 251 ? 8.734 11.636 -7.064 1.00 94.38 251 PHE A CA 1
ATOM 1984 C C . PHE A 1 251 ? 7.897 11.086 -5.919 1.00 94.38 251 PHE A C 1
ATOM 1986 O O . PHE A 1 251 ? 8.437 10.582 -4.945 1.00 94.38 251 PHE A O 1
ATOM 1993 N N . THR A 1 252 ? 6.576 11.198 -5.998 1.00 94.81 252 THR A N 1
ATOM 1994 C CA . THR A 1 252 ? 5.684 10.604 -4.996 1.00 94.81 252 THR A CA 1
ATOM 1995 C C . THR A 1 252 ? 5.321 9.190 -5.423 1.00 94.81 252 THR A C 1
ATOM 1997 O O . THR A 1 252 ? 4.894 9.000 -6.559 1.00 94.81 252 THR A O 1
ATOM 2000 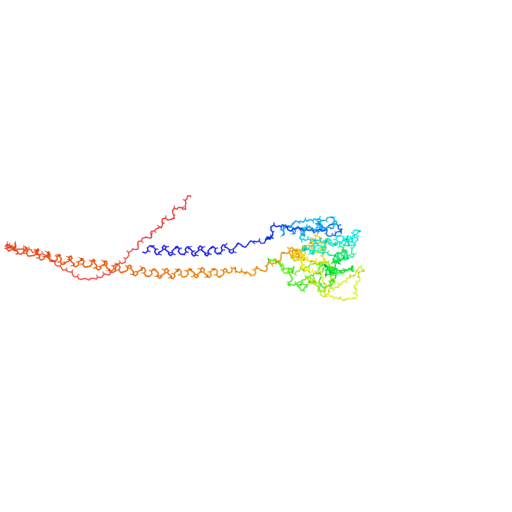N N . ILE A 1 253 ? 5.487 8.225 -4.519 1.00 95.56 253 ILE A N 1
ATOM 2001 C CA . ILE A 1 253 ? 5.213 6.804 -4.789 1.00 95.56 253 ILE A CA 1
ATOM 2002 C C . ILE A 1 253 ? 4.129 6.226 -3.880 1.00 95.56 253 ILE A C 1
ATOM 2004 O O . ILE A 1 253 ? 3.572 5.181 -4.199 1.00 95.56 253 ILE A O 1
ATOM 2008 N N . LEU A 1 254 ? 3.823 6.892 -2.762 1.00 95.56 254 LEU A N 1
ATOM 2009 C CA . LEU A 1 254 ? 2.709 6.529 -1.895 1.00 95.56 254 LEU A CA 1
ATOM 2010 C C . LEU A 1 254 ? 1.946 7.780 -1.484 1.00 95.56 254 LEU A C 1
ATOM 2012 O O . LEU A 1 254 ? 2.527 8.737 -0.956 1.00 95.56 254 LEU A O 1
ATOM 2016 N N . VAL A 1 255 ? 0.641 7.749 -1.722 1.00 94.00 255 VAL A N 1
ATOM 2017 C CA . VAL A 1 255 ? -0.303 8.772 -1.279 1.00 94.00 255 VAL A CA 1
ATOM 2018 C C . VAL A 1 255 ? -1.416 8.137 -0.462 1.00 94.00 255 VAL A C 1
ATOM 2020 O O . VAL A 1 255 ? -1.780 6.980 -0.682 1.00 94.00 255 VAL A O 1
ATOM 2023 N N . ALA A 1 256 ? -1.949 8.920 0.464 1.00 93.75 256 ALA A N 1
ATOM 2024 C CA . ALA A 1 256 ? -3.095 8.565 1.278 1.00 93.75 256 ALA A CA 1
ATOM 2025 C C . ALA A 1 256 ? -4.136 9.685 1.199 1.00 93.75 256 ALA A C 1
ATOM 2027 O O . ALA A 1 256 ? -3.786 10.865 1.117 1.00 93.75 256 ALA A O 1
ATOM 2028 N N . ASP A 1 257 ? -5.407 9.309 1.204 1.00 91.00 257 ASP A N 1
ATOM 2029 C CA . ASP A 1 257 ? -6.534 10.232 1.171 1.00 91.00 257 ASP A CA 1
ATOM 2030 C C . ASP A 1 257 ? -7.609 9.793 2.165 1.00 91.00 257 ASP A C 1
ATOM 2032 O O . ASP A 1 257 ? -7.876 8.600 2.335 1.00 91.00 257 ASP A O 1
ATOM 2036 N N . GLU A 1 258 ? -8.217 10.766 2.830 1.00 90.88 258 GLU A N 1
ATOM 2037 C CA . GLU A 1 258 ? -9.238 10.562 3.847 1.00 90.88 258 GLU A CA 1
ATOM 2038 C C . GLU A 1 258 ? -10.387 11.538 3.600 1.00 90.88 258 GLU A C 1
ATOM 2040 O O . GLU A 1 258 ? -10.183 12.754 3.575 1.00 90.88 258 GLU A O 1
ATOM 2045 N N . LYS A 1 259 ? -11.609 11.018 3.446 1.00 88.06 259 LYS A N 1
ATOM 2046 C CA . LYS A 1 259 ? -12.792 11.850 3.204 1.00 88.06 259 LYS A CA 1
ATOM 2047 C C . LYS A 1 259 ? -14.002 11.411 4.030 1.00 88.06 259 LYS A C 1
ATOM 2049 O O . LYS A 1 259 ? -14.133 10.227 4.334 1.00 88.06 259 LYS A O 1
ATOM 2054 N N . PRO A 1 260 ? -14.922 12.327 4.374 1.00 88.44 260 PRO A N 1
ATOM 2055 C CA . PRO A 1 260 ? -16.182 11.954 5.011 1.00 88.44 260 PRO A CA 1
ATOM 2056 C C . PRO A 1 260 ? -17.023 11.038 4.109 1.00 88.44 260 PRO A C 1
ATOM 2058 O O . PRO A 1 260 ? -17.173 11.315 2.917 1.00 88.44 260 PRO A O 1
ATOM 2061 N N . ALA A 1 261 ? -17.595 9.981 4.686 1.00 88.19 261 ALA A N 1
ATOM 2062 C CA . ALA A 1 261 ? -18.530 9.089 3.999 1.00 88.19 261 ALA A CA 1
ATOM 2063 C C . ALA A 1 261 ? -19.974 9.630 4.044 1.00 88.19 261 ALA A C 1
ATOM 2065 O O . ALA A 1 261 ? -20.359 10.326 4.988 1.00 88.19 261 ALA A O 1
ATOM 2066 N N . LEU A 1 262 ? -20.800 9.283 3.050 1.00 84.50 262 LEU A N 1
ATOM 2067 C CA . LEU A 1 262 ? -22.194 9.739 2.927 1.00 84.50 262 LEU A CA 1
ATOM 2068 C C . LEU A 1 262 ? -23.084 9.254 4.078 1.00 84.50 262 LEU A C 1
ATOM 2070 O O . LEU A 1 262 ? -23.977 9.978 4.516 1.00 84.50 262 LEU A O 1
ATOM 2074 N N . GLN A 1 263 ? -22.832 8.046 4.583 1.00 81.69 263 GLN A N 1
ATOM 2075 C CA . GLN A 1 263 ? -23.614 7.428 5.660 1.00 81.69 263 GLN A CA 1
ATOM 2076 C C . GLN A 1 263 ? -23.041 7.713 7.060 1.00 81.69 263 GLN A C 1
ATOM 2078 O O . GLN A 1 263 ? -23.491 7.139 8.052 1.00 81.69 263 GLN A O 1
ATOM 2083 N N . GLY A 1 264 ? -22.081 8.638 7.155 1.00 79.56 264 GLY A N 1
ATOM 2084 C CA . GLY A 1 264 ? -21.292 8.869 8.360 1.00 79.56 264 GLY A CA 1
ATOM 2085 C C . GLY A 1 264 ? -20.067 7.955 8.426 1.00 79.56 264 GLY A C 1
ATOM 2086 O O . GLY A 1 264 ? -19.999 6.922 7.770 1.00 79.56 264 GLY A O 1
ATOM 2087 N N . GLY A 1 265 ? -19.072 8.366 9.210 1.00 86.56 265 GLY A N 1
ATOM 2088 C CA . GLY A 1 265 ? -17.751 7.743 9.195 1.00 86.56 265 GLY A CA 1
ATOM 2089 C C . GLY A 1 265 ? -16.827 8.383 8.162 1.00 86.56 265 GLY A C 1
ATOM 2090 O O . GLY A 1 265 ? -17.012 9.533 7.752 1.00 86.56 265 GLY A O 1
ATOM 2091 N N . VAL A 1 266 ? -15.789 7.645 7.796 1.00 89.62 266 VAL A N 1
ATOM 2092 C CA . VAL A 1 266 ? -14.667 8.132 7.002 1.00 89.62 266 VAL A CA 1
ATOM 2093 C C . VAL A 1 266 ? -14.314 7.060 5.984 1.00 89.62 266 VAL A C 1
ATOM 2095 O O . VAL A 1 266 ? -14.234 5.899 6.350 1.00 89.62 266 VAL A O 1
ATOM 2098 N N . ALA A 1 267 ? -14.078 7.449 4.739 1.00 90.75 267 ALA A N 1
ATOM 2099 C CA . ALA A 1 267 ? -13.542 6.582 3.704 1.00 90.75 267 ALA A CA 1
ATOM 2100 C C . ALA A 1 267 ? -12.046 6.863 3.527 1.00 90.75 267 ALA A C 1
ATOM 2102 O O . ALA A 1 267 ? -11.636 8.029 3.462 1.00 90.75 267 ALA A O 1
ATOM 2103 N N . ARG A 1 268 ? -11.222 5.812 3.437 1.00 93.25 268 ARG A N 1
ATOM 2104 C CA . ARG A 1 268 ? -9.762 5.935 3.291 1.00 93.25 268 ARG A CA 1
ATOM 2105 C C . ARG A 1 268 ? -9.247 5.269 2.030 1.00 93.25 268 ARG A C 1
ATOM 2107 O O . ARG A 1 268 ? -9.616 4.145 1.707 1.00 93.25 268 ARG A O 1
ATOM 2114 N N . GLY A 1 269 ? -8.407 5.987 1.299 1.00 93.25 269 GLY A N 1
ATOM 2115 C CA . GLY A 1 269 ? -7.791 5.515 0.067 1.00 93.25 269 GLY A CA 1
ATOM 2116 C C . GLY A 1 269 ? -6.276 5.561 0.178 1.00 93.25 269 GLY A C 1
ATOM 2117 O O . GLY A 1 269 ? -5.721 6.553 0.641 1.00 93.25 269 GLY A O 1
ATOM 2118 N N . VAL A 1 270 ? -5.597 4.511 -0.271 1.00 94.38 270 VAL A N 1
ATOM 2119 C CA . VAL A 1 270 ? -4.144 4.511 -0.474 1.00 94.38 270 VAL A CA 1
ATOM 2120 C C . VAL A 1 270 ? -3.845 4.120 -1.910 1.00 94.38 270 VAL A C 1
ATOM 2122 O O . VAL A 1 270 ? -4.449 3.204 -2.467 1.00 94.38 270 VAL A O 1
ATOM 2125 N N . SER A 1 271 ? -2.884 4.811 -2.514 1.00 93.56 271 SER A N 1
ATOM 2126 C CA . SER A 1 271 ? -2.299 4.406 -3.790 1.00 93.56 271 SER A CA 1
ATOM 2127 C C . SER A 1 271 ? -0.798 4.283 -3.663 1.00 93.56 271 SER A C 1
ATOM 2129 O O . SER A 1 271 ? -0.120 5.209 -3.215 1.00 93.56 271 SER A O 1
ATOM 2131 N N . CYS A 1 272 ? -0.294 3.113 -4.045 1.00 95.19 272 CYS A N 1
ATOM 2132 C CA . CYS A 1 272 ? 1.112 2.767 -3.992 1.00 95.19 272 CYS A CA 1
ATOM 2133 C C . CYS A 1 272 ? 1.605 2.411 -5.392 1.00 95.19 272 CYS A C 1
ATOM 2135 O O . CYS A 1 272 ? 1.098 1.497 -6.037 1.00 95.19 272 CYS A O 1
ATOM 2137 N N . ALA A 1 273 ? 2.623 3.124 -5.858 1.00 94.56 273 ALA A N 1
ATOM 2138 C CA . ALA A 1 273 ? 3.189 2.987 -7.194 1.00 94.56 273 ALA A CA 1
ATOM 2139 C C . ALA A 1 273 ? 4.152 1.797 -7.339 1.00 94.56 273 ALA A C 1
ATOM 2141 O O . ALA A 1 273 ? 4.923 1.768 -8.297 1.00 94.56 273 ALA A O 1
ATOM 2142 N N . SER A 1 274 ? 4.140 0.870 -6.375 1.00 95.31 274 SER A N 1
ATOM 2143 C CA . SER A 1 274 ? 5.082 -0.242 -6.264 1.00 95.31 274 SER A CA 1
ATOM 2144 C C . SER A 1 274 ? 4.448 -1.444 -5.549 1.00 95.31 274 SER A C 1
ATOM 2146 O O . SER A 1 274 ? 4.683 -1.709 -4.373 1.00 95.31 274 SER A O 1
ATOM 2148 N N . GLY A 1 275 ? 3.591 -2.174 -6.256 1.00 95.19 275 GLY A N 1
ATOM 2149 C CA . GLY A 1 275 ? 2.937 -3.385 -5.763 1.00 95.19 275 GLY A CA 1
ATOM 2150 C C . GLY A 1 275 ? 3.914 -4.533 -5.520 1.00 95.19 275 GLY A C 1
ATOM 2151 O O . GLY A 1 275 ? 3.675 -5.353 -4.637 1.00 95.19 275 GLY A O 1
ATOM 2152 N N . ILE A 1 276 ? 5.042 -4.563 -6.241 1.00 95.69 276 ILE A N 1
ATOM 2153 C CA . ILE A 1 276 ? 6.057 -5.611 -6.079 1.00 95.69 276 ILE A CA 1
ATOM 2154 C C . ILE A 1 276 ? 6.666 -5.641 -4.677 1.00 95.69 276 ILE A C 1
ATOM 2156 O O . ILE A 1 276 ? 6.993 -6.730 -4.212 1.00 95.69 276 ILE A O 1
ATOM 2160 N N . MET A 1 277 ? 6.738 -4.501 -3.972 1.00 97.19 277 MET A N 1
ATOM 2161 C CA . MET A 1 277 ? 7.247 -4.422 -2.589 1.00 97.19 277 MET A CA 1
ATOM 2162 C C . MET A 1 277 ? 6.523 -5.361 -1.633 1.00 97.19 277 MET A C 1
ATOM 2164 O O . MET A 1 277 ? 7.081 -5.752 -0.617 1.00 97.19 277 MET A O 1
ATOM 2168 N N . PHE A 1 278 ? 5.277 -5.711 -1.947 1.00 98.00 278 PHE A N 1
ATOM 2169 C CA . PHE A 1 278 ? 4.438 -6.536 -1.090 1.00 98.00 278 PHE A CA 1
ATOM 2170 C C . PHE A 1 278 ? 4.372 -7.996 -1.547 1.00 98.00 278 PHE A C 1
ATOM 2172 O O . PHE A 1 278 ? 3.531 -8.749 -1.063 1.00 98.00 278 PHE A O 1
ATOM 2179 N N . SER A 1 279 ? 5.234 -8.391 -2.488 1.00 96.94 279 SER A N 1
ATOM 2180 C CA . SER A 1 279 ? 5.223 -9.721 -3.090 1.00 96.94 279 SER A CA 1
ATOM 2181 C C . SER A 1 279 ? 6.295 -10.660 -2.539 1.00 96.94 279 SER A C 1
ATOM 2183 O O . SER A 1 279 ? 7.368 -10.243 -2.105 1.00 96.94 279 SER A O 1
ATOM 2185 N N . ASP A 1 280 ? 6.021 -11.955 -2.655 1.00 97.25 280 ASP A N 1
ATOM 2186 C CA . ASP A 1 280 ? 6.930 -13.063 -2.351 1.00 97.25 280 ASP A CA 1
ATOM 2187 C C . ASP A 1 280 ? 7.950 -13.328 -3.473 1.00 97.25 280 ASP A C 1
ATOM 2189 O O . ASP A 1 280 ? 8.639 -14.349 -3.483 1.00 97.25 280 ASP A O 1
ATOM 2193 N N . LEU A 1 281 ? 8.048 -12.431 -4.460 1.00 94.25 281 LEU A N 1
ATOM 2194 C CA . LEU A 1 281 ? 9.051 -12.542 -5.512 1.00 94.25 281 LEU A CA 1
ATOM 2195 C C . LEU A 1 281 ? 10.442 -12.280 -4.935 1.00 94.25 281 LEU A C 1
ATOM 2197 O O . LEU A 1 281 ? 10.629 -11.381 -4.116 1.00 94.25 281 LEU A O 1
ATOM 2201 N N . GLN A 1 282 ? 11.432 -13.040 -5.394 1.00 94.94 282 GLN A N 1
ATOM 2202 C CA . GLN A 1 282 ? 12.834 -12.789 -5.066 1.00 94.94 282 GLN A CA 1
ATOM 2203 C C . GLN A 1 282 ? 13.319 -11.511 -5.757 1.00 94.94 282 GLN A C 1
ATOM 2205 O O . GLN A 1 282 ? 12.978 -11.259 -6.914 1.00 94.94 282 GLN A O 1
ATOM 2210 N N . ILE A 1 283 ? 14.128 -10.711 -5.057 1.00 93.00 283 ILE A N 1
ATOM 2211 C CA . ILE A 1 283 ? 14.654 -9.448 -5.604 1.00 93.00 283 ILE A CA 1
ATOM 2212 C C . ILE A 1 283 ? 15.648 -9.715 -6.737 1.00 93.00 283 ILE A C 1
ATOM 2214 O O . ILE A 1 283 ? 15.614 -9.056 -7.773 1.00 93.00 283 ILE A O 1
ATOM 2218 N N . THR A 1 284 ? 16.526 -10.702 -6.555 1.00 90.31 284 THR A N 1
ATOM 2219 C CA . THR A 1 284 ? 17.477 -11.157 -7.575 1.00 90.31 284 THR A CA 1
ATOM 2220 C C . THR A 1 284 ? 17.516 -12.681 -7.603 1.00 90.31 284 THR A C 1
ATOM 2222 O O . THR A 1 284 ? 17.172 -13.331 -6.620 1.00 90.31 284 THR A O 1
ATOM 2225 N N . LYS A 1 285 ? 17.970 -13.270 -8.719 1.00 87.00 285 LYS A N 1
ATOM 2226 C CA . LYS A 1 285 ? 18.058 -14.736 -8.886 1.00 87.00 285 LYS A CA 1
ATOM 2227 C C . LYS A 1 285 ? 18.970 -15.416 -7.856 1.00 87.00 285 LYS A C 1
ATOM 2229 O O . LYS A 1 285 ? 18.765 -16.583 -7.538 1.00 87.00 285 LYS A O 1
ATOM 2234 N N . ASP A 1 286 ? 19.961 -14.687 -7.348 1.00 88.75 286 ASP A N 1
ATOM 2235 C CA . ASP A 1 286 ? 20.954 -15.197 -6.399 1.00 88.75 286 ASP A CA 1
ATOM 2236 C C . ASP A 1 286 ? 20.579 -14.915 -4.934 1.00 88.75 286 ASP A C 1
ATOM 2238 O O . ASP A 1 286 ? 21.290 -15.342 -4.022 1.00 88.75 286 ASP A O 1
ATOM 2242 N N . ASN A 1 287 ? 19.482 -14.189 -4.691 1.00 83.81 287 ASN A N 1
ATOM 2243 C CA . ASN A 1 287 ? 19.042 -13.805 -3.358 1.00 83.81 287 ASN A CA 1
ATOM 2244 C C . ASN A 1 287 ? 17.774 -14.563 -2.945 1.00 83.81 287 ASN A C 1
ATOM 2246 O O . ASN A 1 287 ? 16.786 -14.618 -3.670 1.00 83.81 287 ASN A O 1
ATOM 2250 N N . THR A 1 288 ? 17.791 -15.116 -1.734 1.00 93.56 288 THR A N 1
ATOM 2251 C CA . THR A 1 288 ? 16.621 -15.743 -1.113 1.00 93.56 288 THR A CA 1
ATOM 2252 C C . THR A 1 288 ? 15.624 -14.737 -0.552 1.00 93.56 288 THR A C 1
ATOM 2254 O O . THR A 1 288 ? 14.484 -15.115 -0.309 1.00 93.56 288 THR A O 1
ATOM 2257 N N . THR A 1 289 ? 16.040 -13.488 -0.324 1.00 96.31 289 THR A N 1
ATOM 2258 C CA . THR A 1 289 ? 15.179 -12.435 0.221 1.00 96.31 289 THR A CA 1
ATOM 2259 C C . THR A 1 289 ? 14.114 -12.039 -0.791 1.00 96.31 289 THR A C 1
ATOM 2261 O O . THR A 1 289 ? 14.412 -11.673 -1.936 1.00 96.31 289 THR A O 1
ATOM 2264 N N . THR A 1 290 ? 12.867 -12.094 -0.341 1.00 97.19 290 THR A N 1
ATOM 2265 C CA . THR A 1 290 ? 11.721 -11.618 -1.112 1.00 97.19 290 THR A CA 1
ATOM 2266 C C . THR A 1 290 ? 11.560 -10.103 -1.000 1.00 97.19 290 THR A C 1
ATOM 2268 O O . THR A 1 290 ? 12.103 -9.470 -0.094 1.00 97.19 290 THR A O 1
ATOM 2271 N N . TRP A 1 291 ? 10.791 -9.499 -1.904 1.00 97.31 291 TRP A N 1
ATOM 2272 C CA . TRP A 1 291 ? 10.447 -8.079 -1.807 1.00 97.31 291 TRP A CA 1
ATOM 2273 C C . TRP A 1 291 ? 9.709 -7.742 -0.509 1.00 97.31 291 TRP A C 1
ATOM 2275 O O . TRP A 1 291 ? 9.999 -6.711 0.096 1.00 97.31 291 TRP A O 1
ATOM 2285 N N . PHE A 1 292 ? 8.806 -8.617 -0.062 1.00 98.19 292 PHE A N 1
ATOM 2286 C CA . PHE A 1 292 ? 8.050 -8.440 1.177 1.00 98.19 292 PHE A CA 1
ATOM 2287 C C . PHE A 1 292 ? 8.943 -8.421 2.429 1.00 98.19 292 PHE A C 1
ATOM 2289 O O . PHE A 1 292 ? 8.712 -7.631 3.343 1.00 98.19 292 PHE A O 1
ATOM 2296 N N . GLU A 1 293 ? 9.984 -9.256 2.463 1.00 98.00 293 GLU A N 1
ATOM 2297 C CA . GLU A 1 293 ? 10.925 -9.368 3.590 1.00 98.00 293 GLU A CA 1
ATOM 2298 C C . GLU A 1 293 ? 12.033 -8.305 3.584 1.00 98.00 293 GLU A C 1
ATOM 2300 O O . GLU A 1 293 ? 12.810 -8.215 4.536 1.00 98.00 293 GLU A O 1
ATOM 2305 N N . ALA A 1 294 ? 12.162 -7.527 2.510 1.00 97.81 294 ALA A N 1
ATOM 2306 C CA . ALA A 1 294 ? 13.232 -6.552 2.386 1.00 97.81 294 ALA A CA 1
ATOM 2307 C C . ALA A 1 294 ? 12.955 -5.291 3.214 1.00 97.81 294 ALA A C 1
ATOM 2309 O O . ALA A 1 294 ? 11.942 -4.615 3.018 1.00 97.81 294 ALA A O 1
ATOM 2310 N N . PHE A 1 295 ? 13.908 -4.945 4.086 1.00 97.31 295 PHE A N 1
ATOM 2311 C CA . PHE A 1 295 ? 13.825 -3.788 4.985 1.00 97.31 295 PHE A CA 1
ATOM 2312 C C . PHE A 1 295 ? 12.489 -3.778 5.758 1.00 97.31 295 PHE A C 1
ATOM 2314 O O . PHE A 1 295 ? 12.103 -4.812 6.301 1.00 97.31 295 PHE A O 1
ATOM 2321 N N . ASP A 1 296 ? 11.768 -2.652 5.795 1.00 98.12 296 ASP A N 1
ATOM 2322 C CA . ASP A 1 296 ? 10.483 -2.525 6.490 1.00 98.12 296 ASP A CA 1
ATOM 2323 C C . ASP A 1 296 ? 9.262 -2.700 5.558 1.00 98.12 296 ASP A C 1
ATOM 2325 O O . ASP A 1 296 ? 8.166 -2.244 5.891 1.00 98.12 296 ASP A O 1
ATOM 2329 N N . ASN A 1 297 ? 9.388 -3.358 4.396 1.00 98.62 297 ASN A N 1
ATOM 2330 C CA . ASN A 1 297 ? 8.273 -3.498 3.443 1.00 98.62 297 ASN A CA 1
ATOM 2331 C C . ASN A 1 297 ? 7.045 -4.210 4.054 1.00 98.62 297 ASN A C 1
ATOM 2333 O O . ASN A 1 297 ? 5.914 -3.734 3.906 1.00 98.62 297 ASN A O 1
ATOM 2337 N N . ALA A 1 298 ? 7.248 -5.299 4.805 1.00 98.12 298 ALA A N 1
ATOM 2338 C CA . ALA A 1 298 ? 6.176 -5.984 5.534 1.00 98.12 298 ALA A CA 1
ATOM 2339 C C . ALA A 1 298 ? 5.526 -5.102 6.618 1.00 98.12 298 ALA A C 1
ATOM 2341 O O . ALA A 1 298 ? 4.310 -5.148 6.827 1.00 98.12 298 ALA A O 1
ATOM 2342 N N . LEU A 1 299 ? 6.321 -4.268 7.296 1.00 97.31 299 LEU A N 1
ATOM 2343 C CA . LEU A 1 299 ? 5.824 -3.333 8.306 1.00 97.31 299 LEU A CA 1
ATOM 2344 C C . LEU A 1 299 ? 5.012 -2.202 7.665 1.00 97.31 299 LEU A C 1
ATOM 2346 O O . LEU A 1 299 ? 3.944 -1.856 8.168 1.00 97.31 299 LEU A O 1
ATOM 2350 N N . LEU A 1 300 ? 5.464 -1.672 6.527 1.00 97.81 300 LEU A N 1
ATOM 2351 C CA . LEU A 1 300 ? 4.703 -0.699 5.751 1.00 97.81 300 LEU A CA 1
ATOM 2352 C C . LEU A 1 300 ? 3.357 -1.283 5.313 1.00 97.81 300 LEU A C 1
ATOM 2354 O O . LEU A 1 300 ? 2.334 -0.624 5.491 1.00 97.81 300 LEU A O 1
ATOM 2358 N N . TRP A 1 301 ? 3.340 -2.516 4.794 1.00 97.75 301 TRP A N 1
ATOM 2359 C CA . TRP A 1 301 ? 2.098 -3.215 4.446 1.00 97.75 301 TRP A CA 1
ATOM 2360 C C . TRP A 1 301 ? 1.145 -3.279 5.641 1.00 97.75 301 TRP A C 1
ATOM 2362 O O . TRP A 1 301 ? -0.001 -2.839 5.549 1.00 97.75 301 TRP A O 1
ATOM 2372 N N . LYS A 1 302 ? 1.639 -3.744 6.794 1.00 96.25 302 LYS A N 1
ATOM 2373 C CA . LYS A 1 302 ? 0.867 -3.796 8.040 1.00 96.25 302 LYS A CA 1
ATOM 2374 C C . LYS A 1 302 ? 0.289 -2.427 8.411 1.00 96.25 302 LYS A C 1
ATOM 2376 O O . LYS A 1 302 ? -0.902 -2.329 8.694 1.00 96.25 302 LYS A O 1
ATOM 2381 N N . ASN A 1 303 ? 1.098 -1.370 8.378 1.00 96.19 303 ASN A N 1
ATOM 2382 C CA . ASN A 1 303 ? 0.659 -0.029 8.761 1.00 96.19 303 ASN A CA 1
ATOM 2383 C C . ASN A 1 303 ? -0.358 0.564 7.771 1.00 96.19 303 ASN A C 1
ATOM 2385 O O . ASN A 1 303 ? -1.318 1.203 8.199 1.00 96.19 303 ASN A O 1
ATOM 2389 N N . ILE A 1 304 ? -0.201 0.332 6.462 1.00 96.94 304 ILE A N 1
ATOM 2390 C CA . ILE A 1 304 ? -1.195 0.726 5.450 1.00 96.94 304 ILE A CA 1
ATOM 2391 C C . ILE A 1 304 ? -2.548 0.089 5.770 1.00 96.94 304 ILE A C 1
ATOM 2393 O O . ILE A 1 304 ? -3.568 0.777 5.795 1.00 96.94 304 ILE A O 1
ATOM 2397 N N . ILE A 1 305 ? -2.558 -1.214 6.047 1.00 96.50 305 ILE A N 1
ATOM 2398 C CA . ILE A 1 305 ? -3.797 -1.954 6.278 1.00 96.50 305 ILE A CA 1
ATOM 2399 C C . ILE A 1 305 ? -4.446 -1.550 7.602 1.00 96.50 305 ILE A C 1
ATOM 2401 O O . ILE A 1 305 ? -5.651 -1.311 7.631 1.00 96.50 305 ILE A O 1
ATOM 2405 N N . ALA A 1 306 ? -3.662 -1.381 8.670 1.00 93.81 306 ALA A N 1
ATOM 2406 C CA . ALA A 1 306 ? -4.163 -0.866 9.944 1.00 93.81 306 ALA A CA 1
ATOM 2407 C C . ALA A 1 306 ? -4.837 0.506 9.773 1.00 93.81 306 ALA A C 1
ATOM 2409 O O . ALA A 1 306 ? -5.950 0.726 10.256 1.00 93.81 306 ALA A O 1
ATOM 2410 N N . TRP A 1 307 ? -4.203 1.405 9.011 1.00 94.50 307 TRP A N 1
ATOM 2411 C CA . TRP A 1 307 ? -4.768 2.716 8.709 1.00 94.50 307 TRP A CA 1
ATOM 2412 C C . TRP A 1 307 ? -6.087 2.616 7.934 1.00 94.50 307 TRP A C 1
ATOM 2414 O O . TRP A 1 307 ? -7.065 3.274 8.293 1.00 94.50 307 TRP A O 1
ATOM 2424 N N . LEU A 1 308 ? -6.132 1.780 6.893 1.00 95.12 308 LEU A N 1
ATOM 2425 C CA . LEU A 1 308 ? -7.316 1.584 6.051 1.00 95.12 308 LEU A CA 1
ATOM 2426 C C . LEU A 1 308 ? -8.481 0.937 6.812 1.00 95.12 308 LEU A C 1
ATOM 2428 O O . LEU A 1 308 ? -9.628 1.298 6.580 1.00 95.12 308 LEU A O 1
ATOM 2432 N N . LEU A 1 309 ? -8.212 0.037 7.757 1.00 92.88 309 LEU A N 1
ATOM 2433 C CA . LEU A 1 309 ? -9.236 -0.640 8.566 1.00 92.88 309 LEU A CA 1
ATOM 2434 C C . LEU A 1 309 ? -9.707 0.173 9.781 1.00 92.88 309 LEU A C 1
ATOM 2436 O O . LEU A 1 309 ? -10.300 -0.379 10.710 1.00 92.88 309 LEU A O 1
ATOM 2440 N N . HIS A 1 310 ? -9.429 1.478 9.794 1.00 81.44 310 HIS A N 1
ATOM 2441 C CA . HIS A 1 310 ? -9.781 2.384 10.885 1.00 81.44 310 HIS A CA 1
ATOM 2442 C C . HIS A 1 310 ? -9.240 1.991 12.260 1.00 81.44 310 HIS A C 1
ATOM 2444 O O . HIS A 1 310 ? -9.729 2.492 13.274 1.00 81.44 310 HIS A O 1
ATOM 2450 N N . ASP A 1 311 ? -8.152 1.221 12.311 1.00 67.69 311 ASP A N 1
ATOM 2451 C CA . ASP A 1 311 ? -7.355 1.071 13.527 1.00 67.69 311 ASP A CA 1
ATOM 2452 C C . ASP A 1 311 ? -6.477 2.317 13.703 1.00 67.69 311 ASP A C 1
ATOM 2454 O O . ASP A 1 311 ? -5.259 2.253 13.803 1.00 67.69 311 ASP A O 1
ATOM 2458 N N . THR A 1 312 ? -7.086 3.509 13.664 1.00 53.28 312 THR A N 1
ATOM 2459 C CA . THR A 1 312 ? -6.401 4.705 14.155 1.00 53.28 312 THR A CA 1
ATOM 2460 C C . THR A 1 312 ? -6.058 4.471 15.613 1.00 53.28 312 THR A C 1
ATOM 2462 O O . THR A 1 312 ? -6.916 3.953 16.336 1.00 53.28 312 THR A O 1
ATOM 2465 N N . PRO A 1 313 ? -4.875 4.907 16.086 1.00 46.12 313 PRO A N 1
ATOM 2466 C CA . PRO A 1 313 ? -4.645 4.945 17.514 1.00 46.12 313 PRO A CA 1
ATOM 2467 C C . PRO A 1 313 ? -5.763 5.838 18.040 1.00 46.12 313 PRO A C 1
ATOM 2469 O O . PRO A 1 313 ? -5.827 7.014 17.678 1.00 46.12 313 PRO A O 1
ATOM 2472 N N . GLN A 1 314 ? -6.702 5.289 18.815 1.00 41.59 314 GLN A N 1
ATOM 2473 C CA . GLN A 1 314 ? -7.542 6.153 19.630 1.00 41.59 314 GLN A CA 1
ATOM 2474 C C . GLN A 1 314 ? -6.540 7.008 20.391 1.00 41.59 314 GLN A C 1
ATOM 2476 O O . GLN A 1 314 ? -5.754 6.436 21.147 1.00 41.59 314 GLN A O 1
ATOM 2481 N N . GLU A 1 315 ? -6.501 8.322 20.138 1.00 42.28 315 GLU A N 1
ATOM 2482 C CA . GLU A 1 315 ? -5.677 9.246 20.915 1.00 42.28 315 GLU A CA 1
ATOM 2483 C C . GLU A 1 315 ? -5.899 8.892 22.377 1.00 42.28 315 GLU A C 1
ATOM 2485 O O . GLU A 1 315 ? -7.005 9.132 22.844 1.00 42.28 315 GLU A O 1
ATOM 2490 N N . ALA A 1 316 ? -4.929 8.237 23.030 1.00 45.75 316 ALA A N 1
ATOM 2491 C CA . ALA A 1 316 ? -5.123 7.362 24.192 1.00 45.75 316 ALA A CA 1
ATOM 2492 C C . ALA A 1 316 ? -6.264 7.816 25.114 1.00 45.75 316 ALA A C 1
ATOM 2494 O O . ALA A 1 316 ? -5.997 8.550 26.061 1.00 45.75 316 ALA A O 1
ATOM 2495 N N . ALA A 1 317 ? -7.507 7.421 24.779 1.00 44.12 317 ALA A N 1
ATOM 2496 C CA . ALA A 1 317 ? -8.743 8.189 25.003 1.00 44.12 317 ALA A CA 1
ATOM 2497 C C . ALA A 1 317 ? -8.551 9.446 25.857 1.00 44.12 317 ALA A C 1
ATOM 2499 O O . ALA A 1 317 ? -9.006 9.414 26.993 1.00 44.12 317 ALA A O 1
ATOM 2500 N N . GLN A 1 318 ? -7.816 10.449 25.335 1.00 42.66 318 GLN A N 1
ATOM 2501 C CA . GLN A 1 318 ? -6.986 11.405 26.086 1.00 42.66 318 GLN A CA 1
ATOM 2502 C C . GLN A 1 318 ? -7.375 11.454 27.551 1.00 42.66 318 GLN A C 1
ATOM 2504 O O . GLN A 1 318 ? -8.193 12.302 27.884 1.00 42.66 318 GLN A O 1
ATOM 2509 N N . GLY A 1 319 ? -6.907 10.455 28.328 1.00 44.53 319 GLY A N 1
ATOM 2510 C CA . GLY A 1 319 ? -7.626 9.937 29.496 1.00 44.53 319 GLY A CA 1
ATOM 2511 C C . GLY A 1 319 ? -8.595 10.970 30.029 1.00 44.53 319 GLY A C 1
ATOM 2512 O O . GLY A 1 319 ? -8.158 11.840 30.785 1.00 44.53 319 GLY A O 1
ATOM 2513 N N . ILE A 1 320 ? -9.874 10.940 29.618 1.00 42.88 320 ILE A N 1
ATOM 2514 C CA . ILE A 1 320 ? -10.894 11.588 30.433 1.00 42.88 320 ILE A CA 1
ATOM 2515 C C . ILE A 1 320 ? -10.818 10.721 31.671 1.00 42.88 320 ILE A C 1
ATOM 2517 O O . ILE A 1 320 ? -11.496 9.703 31.735 1.00 42.88 320 ILE A O 1
ATOM 2521 N N . ILE A 1 321 ? -9.882 11.022 32.580 1.00 47.78 321 ILE A N 1
ATOM 2522 C CA . ILE A 1 321 ? -9.826 10.479 33.920 1.00 47.78 321 ILE A CA 1
ATOM 2523 C C . ILE A 1 321 ? -11.255 10.737 34.353 1.00 47.78 321 ILE A C 1
ATOM 2525 O O . ILE A 1 321 ? -11.607 11.913 34.439 1.00 47.78 321 ILE A O 1
ATOM 2529 N N . PRO A 1 322 ? -12.115 9.712 34.453 1.00 48.22 322 PRO A N 1
ATOM 2530 C CA . PRO A 1 322 ? -13.552 9.937 34.402 1.00 48.22 322 PRO A CA 1
ATOM 2531 C C . PRO A 1 322 ? -13.979 10.536 35.729 1.00 48.22 322 PRO A C 1
ATOM 2533 O O . PRO A 1 322 ? -14.333 9.785 36.619 1.00 48.22 322 PRO A O 1
ATOM 2536 N N . ASP A 1 323 ? -13.751 11.835 35.927 1.00 49.94 323 ASP A N 1
ATOM 2537 C CA . ASP A 1 323 ? -13.623 12.532 37.211 1.00 49.94 323 ASP A CA 1
ATOM 2538 C C . ASP A 1 323 ? -13.121 11.660 38.381 1.00 49.94 323 ASP A C 1
ATOM 2540 O O . ASP A 1 323 ? -13.431 11.879 39.550 1.00 49.94 323 ASP A O 1
ATOM 2544 N N . PHE A 1 324 ? -12.318 10.632 38.088 1.00 56.44 324 PHE A N 1
ATOM 2545 C CA . PHE A 1 324 ? -11.991 9.595 39.059 1.00 56.44 324 PHE A CA 1
ATOM 2546 C C . PHE A 1 324 ? -10.966 10.148 40.041 1.00 56.44 324 PHE A C 1
ATOM 2548 O O . PHE A 1 324 ? -10.938 9.744 41.195 1.00 56.44 324 PHE A O 1
ATOM 2555 N N . GLY A 1 325 ? -10.191 11.151 39.613 1.00 60.94 325 GLY A N 1
ATOM 2556 C CA . GLY A 1 325 ? -9.416 12.006 40.502 1.00 60.94 325 GLY A CA 1
ATOM 2557 C C . GLY A 1 325 ? -10.307 12.714 41.523 1.00 60.94 325 GLY A C 1
ATOM 2558 O O . GLY A 1 325 ? -10.026 12.637 42.714 1.00 60.94 325 GLY A O 1
ATOM 2559 N N . LEU A 1 326 ? -11.425 13.316 41.101 1.00 59.25 326 LEU A N 1
ATOM 2560 C CA . LEU A 1 326 ? -12.404 13.919 42.013 1.00 59.25 326 LEU A CA 1
ATOM 2561 C C . LEU A 1 326 ? -13.092 12.867 42.904 1.00 59.25 326 LEU A C 1
ATOM 2563 O O . LEU A 1 326 ? -13.292 13.104 44.098 1.00 59.25 326 LEU A O 1
ATOM 2567 N N . PHE A 1 327 ? -13.377 11.671 42.386 1.00 67.25 327 PHE A N 1
ATOM 2568 C CA . PHE A 1 327 ? -13.923 10.555 43.167 1.00 67.25 327 PHE A CA 1
ATOM 2569 C C . PHE A 1 327 ? -12.931 10.018 44.219 1.00 67.25 327 PHE A C 1
ATOM 2571 O O . PHE A 1 327 ? -13.284 9.817 45.379 1.00 67.25 327 PHE A O 1
ATOM 2578 N N . VAL A 1 328 ? -11.657 9.848 43.867 1.00 72.06 328 VAL A N 1
ATOM 2579 C CA . VAL A 1 328 ? -10.605 9.396 44.792 1.00 72.06 328 VAL A CA 1
ATOM 2580 C C . VAL A 1 328 ? -10.293 10.478 45.827 1.00 72.06 328 VAL A C 1
ATOM 2582 O O . VAL A 1 328 ? -10.206 10.171 47.015 1.00 72.06 328 VAL A O 1
ATOM 2585 N N . ILE A 1 329 ? -10.198 11.749 45.419 1.00 72.75 329 ILE A N 1
ATOM 2586 C CA . ILE A 1 329 ? -10.011 12.884 46.337 1.00 72.75 329 ILE A CA 1
ATOM 2587 C C . ILE A 1 329 ? -11.194 12.995 47.305 1.00 72.75 329 ILE A C 1
ATOM 2589 O O . ILE A 1 329 ? -10.981 13.205 48.500 1.00 72.75 329 ILE A O 1
ATOM 2593 N N . SER A 1 330 ? -12.432 12.802 46.838 1.00 71.50 330 SER A N 1
ATOM 2594 C CA . SER A 1 330 ? -13.614 12.833 47.709 1.00 71.50 330 SER A CA 1
ATOM 2595 C C . SER A 1 330 ? -13.668 11.644 48.670 1.00 71.50 330 SER A C 1
ATOM 2597 O O . SER A 1 330 ? -13.957 11.853 49.848 1.00 71.50 330 SER A O 1
ATOM 2599 N N . ILE A 1 331 ? -13.294 10.429 48.250 1.00 77.62 331 ILE A N 1
ATOM 2600 C CA . ILE A 1 331 ? -13.164 9.279 49.163 1.00 77.62 331 ILE A CA 1
ATOM 2601 C C . ILE A 1 331 ? -12.081 9.527 50.218 1.00 77.62 331 ILE A C 1
ATOM 2603 O O . ILE A 1 331 ? -12.328 9.302 51.404 1.00 77.62 331 ILE A O 1
ATOM 2607 N N . ILE A 1 332 ? -10.902 10.022 49.822 1.00 81.56 332 ILE A N 1
ATOM 2608 C CA . ILE A 1 332 ? -9.821 10.366 50.760 1.00 81.56 332 ILE A CA 1
ATOM 2609 C C . ILE A 1 332 ? -10.292 11.451 51.736 1.00 81.56 332 ILE A C 1
ATOM 2611 O O . ILE A 1 332 ? -10.057 11.336 52.940 1.00 81.56 332 ILE A O 1
ATOM 2615 N N . GLY A 1 333 ? -11.006 12.465 51.241 1.00 81.56 333 GLY A N 1
ATOM 2616 C CA . GLY A 1 333 ? -11.592 13.531 52.049 1.00 81.56 333 GLY A CA 1
ATOM 2617 C C . GLY A 1 333 ? -12.601 13.008 53.074 1.00 81.56 333 GLY A C 1
ATOM 2618 O O . GLY A 1 333 ? -12.484 13.315 54.260 1.00 81.56 333 GLY A O 1
ATOM 2619 N N . ILE A 1 334 ? -13.544 12.157 52.655 1.00 80.00 334 ILE A N 1
ATOM 2620 C CA . ILE A 1 334 ? -14.524 11.513 53.546 1.00 80.00 334 ILE A CA 1
ATOM 2621 C C . ILE A 1 334 ? -13.811 10.662 54.600 1.00 80.00 334 ILE A C 1
ATOM 2623 O O . ILE A 1 334 ? -14.166 10.714 55.779 1.00 80.00 334 ILE A O 1
ATOM 2627 N N . PHE A 1 335 ? -12.780 9.913 54.207 1.00 83.19 335 PHE A N 1
ATOM 2628 C CA . PHE A 1 335 ? -12.009 9.089 55.132 1.00 83.19 335 PHE A CA 1
ATOM 2629 C C . PHE A 1 335 ? -11.286 9.941 56.184 1.00 83.19 335 PHE A C 1
ATOM 2631 O O . PHE A 1 335 ? -11.331 9.621 57.373 1.00 83.19 335 PHE A O 1
ATOM 2638 N N . PHE A 1 336 ? -10.688 11.065 55.775 1.00 85.06 336 PHE A N 1
ATOM 2639 C CA . PHE A 1 336 ? -10.069 12.030 56.687 1.00 85.06 336 PHE A CA 1
ATOM 2640 C C . PHE A 1 336 ? -11.086 12.624 57.665 1.00 85.06 336 PHE A C 1
ATOM 2642 O O . PHE A 1 336 ? -10.829 12.658 58.869 1.00 85.06 336 PHE A O 1
ATOM 2649 N N . ILE A 1 337 ? -12.262 13.029 57.175 1.00 86.75 337 ILE A N 1
ATOM 2650 C CA . ILE A 1 337 ? -13.350 13.549 58.014 1.00 86.75 337 ILE A CA 1
ATOM 2651 C C . ILE A 1 337 ? -13.782 12.495 59.035 1.00 86.75 337 ILE A C 1
ATOM 2653 O O . ILE A 1 337 ? -13.842 12.792 60.228 1.00 86.75 337 ILE A O 1
ATOM 2657 N N . MET A 1 338 ? -14.018 11.250 58.608 1.00 80.69 338 MET A N 1
ATOM 2658 C CA . MET A 1 338 ? -14.377 10.165 59.526 1.00 80.69 338 MET A CA 1
ATOM 2659 C C . MET A 1 338 ? -13.290 9.908 60.571 1.00 80.69 338 MET A C 1
ATOM 2661 O O . MET A 1 338 ? -13.607 9.646 61.732 1.00 80.69 338 MET A O 1
ATOM 2665 N N . MET A 1 339 ? -12.013 10.011 60.199 1.00 84.81 339 MET A N 1
ATOM 2666 C CA . MET A 1 339 ? -10.905 9.812 61.129 1.00 84.81 339 MET A CA 1
ATOM 2667 C C . MET A 1 339 ? -10.812 10.939 62.171 1.00 84.81 339 MET A C 1
ATOM 2669 O O . MET A 1 339 ? -10.585 10.668 63.356 1.00 84.81 339 MET A O 1
ATOM 2673 N N . VAL A 1 340 ? -11.036 12.191 61.760 1.00 86.56 340 VAL A N 1
ATOM 2674 C CA . VAL A 1 340 ? -11.084 13.357 62.657 1.00 86.56 340 VAL A CA 1
ATOM 2675 C C . VAL A 1 340 ? -12.286 13.261 63.596 1.00 86.56 340 VAL A C 1
ATOM 2677 O O . VAL A 1 340 ? -12.113 13.339 64.812 1.00 86.56 340 VAL A O 1
ATOM 2680 N N . VAL A 1 341 ? -13.487 13.008 63.066 1.00 87.31 341 VAL A N 1
ATOM 2681 C CA . VAL A 1 341 ? -14.713 12.840 63.865 1.00 87.31 341 VAL A CA 1
ATOM 2682 C C . VAL A 1 341 ? -14.569 11.673 64.839 1.00 87.31 341 VAL A C 1
ATOM 2684 O O . VAL A 1 341 ? -14.856 11.821 66.025 1.00 87.31 341 VAL A O 1
ATOM 2687 N N . GLY A 1 342 ? -14.058 10.530 64.377 1.00 88.12 342 GLY A N 1
ATOM 2688 C CA . GLY A 1 342 ? -13.783 9.374 65.225 1.00 88.12 342 GLY A CA 1
ATOM 2689 C C . GLY A 1 342 ? -12.782 9.687 66.338 1.00 88.12 342 GLY A C 1
ATOM 2690 O O . GLY A 1 342 ? -12.971 9.243 67.469 1.00 88.12 342 GLY A O 1
ATOM 2691 N N . SER A 1 343 ? -11.758 10.499 66.056 1.00 83.19 343 SER A N 1
ATOM 2692 C CA . SER A 1 343 ? -10.792 10.950 67.065 1.00 83.19 343 SER A CA 1
ATOM 2693 C C . SER A 1 343 ? -11.429 11.876 68.103 1.00 83.19 343 SER A C 1
ATOM 2695 O O . SER A 1 343 ? -11.187 11.681 69.292 1.00 83.19 343 SER A O 1
ATOM 2697 N N . ILE A 1 344 ? -12.283 12.817 67.680 1.00 83.81 344 ILE A N 1
ATOM 2698 C CA . ILE A 1 344 ? -13.020 13.727 68.574 1.00 83.81 344 ILE A CA 1
ATOM 2699 C C . ILE A 1 344 ? -13.992 12.946 69.467 1.00 83.81 344 ILE A C 1
ATOM 2701 O O . ILE A 1 344 ? -13.989 13.112 70.687 1.00 83.81 344 ILE A O 1
ATOM 2705 N N . LEU A 1 345 ? -14.800 12.053 68.887 1.00 79.19 345 LEU A N 1
ATOM 2706 C CA . LEU A 1 345 ? -15.715 11.197 69.648 1.00 79.19 345 LEU A CA 1
ATOM 2707 C C . LEU A 1 345 ? -14.949 10.303 70.630 1.00 79.19 345 LEU A C 1
ATOM 2709 O O . LEU A 1 345 ? -15.398 10.081 71.755 1.00 79.19 345 LEU A O 1
ATOM 2713 N N . PHE A 1 346 ? -13.766 9.827 70.236 1.00 81.44 346 PHE A N 1
ATOM 2714 C CA . PHE A 1 346 ? -12.899 9.047 71.108 1.00 81.44 346 PHE A CA 1
ATOM 2715 C C . PHE A 1 346 ? -12.342 9.866 72.279 1.00 81.44 346 PHE A C 1
ATOM 2717 O O . PHE A 1 346 ? -12.284 9.336 73.389 1.00 81.44 346 PHE A O 1
ATOM 2724 N N . THR A 1 347 ? -11.938 11.127 72.080 1.00 78.69 347 THR A N 1
ATOM 2725 C CA . THR A 1 347 ? -11.484 11.997 73.180 1.00 78.69 347 THR A CA 1
ATOM 2726 C C . THR A 1 347 ? -12.627 12.366 74.120 1.00 78.69 347 THR A C 1
ATOM 2728 O O . THR A 1 347 ? -12.483 12.169 75.326 1.00 78.69 347 THR A O 1
ATOM 2731 N N . VAL A 1 348 ? -13.785 12.777 73.594 1.00 76.06 348 VAL A N 1
ATOM 2732 C CA . VAL A 1 348 ? -14.971 13.133 74.400 1.00 76.06 348 VAL A CA 1
ATOM 2733 C C . VAL A 1 348 ? -15.498 11.927 75.191 1.00 76.06 348 VAL A C 1
ATOM 2735 O O . VAL A 1 348 ? -15.755 12.016 76.393 1.00 76.06 348 VAL A O 1
ATOM 2738 N N . GLY A 1 349 ? -15.568 10.746 74.566 1.00 71.94 349 GLY A N 1
ATOM 2739 C CA . GLY A 1 349 ? -15.941 9.499 75.246 1.00 71.94 349 GLY A CA 1
ATOM 2740 C C . GLY A 1 349 ? -14.948 9.058 76.332 1.00 71.94 349 GLY A C 1
ATOM 2741 O O . GLY A 1 349 ? -15.259 8.211 77.171 1.00 71.94 349 GLY A O 1
ATOM 2742 N N . ARG A 1 350 ? -13.731 9.613 76.337 1.00 67.00 350 ARG A N 1
ATOM 2743 C CA . ARG A 1 350 ? -12.713 9.334 77.354 1.00 67.00 350 ARG A CA 1
ATOM 2744 C C . ARG A 1 350 ? -12.853 10.218 78.589 1.00 67.00 350 ARG A C 1
ATOM 2746 O O . ARG A 1 350 ? -12.476 9.778 79.676 1.00 67.00 350 ARG A O 1
ATOM 2753 N N . GLU A 1 351 ? -13.370 11.430 78.425 1.00 60.56 351 GLU A N 1
ATOM 2754 C CA . GLU A 1 351 ? -13.596 12.375 79.520 1.00 60.56 351 GLU A CA 1
ATOM 2755 C C . GLU A 1 351 ? -14.824 11.991 80.343 1.00 60.56 351 GLU A C 1
ATOM 2757 O O . GLU A 1 351 ? -14.740 11.948 81.568 1.00 60.56 351 GLU A O 1
ATOM 2762 N N . THR A 1 352 ? -15.906 11.555 79.695 1.00 55.12 352 THR A N 1
ATOM 2763 C CA . THR A 1 352 ? -17.112 11.051 80.381 1.00 55.12 352 THR A CA 1
ATOM 2764 C C . THR A 1 352 ? -16.808 9.869 81.307 1.00 55.12 352 THR A C 1
ATOM 2766 O O . THR A 1 352 ? -17.231 9.857 82.461 1.00 55.12 352 THR A O 1
ATOM 2769 N N . LYS A 1 353 ? -15.951 8.930 80.879 1.00 51.66 353 LYS A N 1
ATOM 2770 C CA . LYS A 1 353 ? -15.495 7.823 81.743 1.00 51.66 353 LYS A CA 1
ATOM 2771 C C . LYS A 1 353 ? -14.610 8.249 82.916 1.00 51.66 353 LYS A C 1
ATOM 2773 O O . LYS A 1 353 ? -14.527 7.510 83.893 1.00 51.66 353 LYS A O 1
ATOM 2778 N N . ARG A 1 354 ? -13.915 9.390 82.845 1.00 52.69 354 ARG A N 1
ATOM 2779 C CA . ARG A 1 354 ? -13.136 9.893 83.992 1.00 52.69 354 ARG A CA 1
ATOM 2780 C C . ARG A 1 354 ? -14.045 10.454 85.084 1.00 52.69 354 ARG A C 1
ATOM 2782 O O . ARG A 1 354 ? -13.717 10.279 86.253 1.00 52.69 354 ARG A O 1
ATOM 2789 N N . VAL A 1 355 ? -15.178 11.050 84.712 1.00 52.91 355 VAL A N 1
ATOM 2790 C CA . VAL A 1 355 ? -16.141 11.622 85.664 1.00 52.91 355 VAL A CA 1
ATOM 2791 C C . VAL A 1 355 ? -16.845 10.522 86.463 1.00 52.91 355 VAL A C 1
ATOM 2793 O O . VAL A 1 355 ? -16.807 10.558 87.691 1.00 52.91 355 VAL A O 1
ATOM 2796 N N . GLU A 1 356 ? -17.352 9.470 85.812 1.00 54.44 356 GLU A N 1
ATOM 2797 C CA . GLU A 1 356 ? -18.019 8.358 86.518 1.00 54.44 356 GLU A CA 1
ATOM 2798 C C . GLU A 1 356 ? -17.081 7.609 87.477 1.00 54.44 356 GLU A C 1
ATOM 2800 O O . GLU A 1 356 ? -17.466 7.249 88.590 1.00 54.44 356 GLU A O 1
ATOM 2805 N N . ILE A 1 357 ? -15.819 7.405 87.077 1.00 56.34 357 ILE A N 1
ATOM 2806 C CA . ILE A 1 357 ? -14.818 6.771 87.942 1.00 56.34 357 ILE A CA 1
ATOM 2807 C C . ILE A 1 357 ? -14.478 7.682 89.125 1.00 56.34 357 ILE A C 1
ATOM 2809 O O . ILE A 1 357 ? -14.289 7.174 90.226 1.00 56.34 357 ILE A O 1
ATOM 2813 N N . SER A 1 358 ? -14.434 9.005 88.931 1.00 58.91 358 SER A N 1
ATOM 2814 C CA . SER A 1 358 ? -14.180 9.949 90.024 1.00 58.91 358 SER A CA 1
ATOM 2815 C C . SER A 1 358 ? -15.322 9.990 91.042 1.00 58.91 358 SER A C 1
ATOM 2817 O O . SER A 1 358 ? -15.048 9.928 92.235 1.00 58.91 358 SER A O 1
ATOM 2819 N N . GLU A 1 359 ? -16.588 9.973 90.613 1.00 64.88 359 GLU A N 1
ATOM 2820 C CA . GLU A 1 359 ? -17.730 9.930 91.537 1.00 64.88 359 GLU A CA 1
ATOM 2821 C C . GLU A 1 359 ? -17.823 8.597 92.290 1.00 64.88 359 GLU A C 1
ATOM 2823 O O . GLU A 1 359 ? -18.106 8.575 93.490 1.00 64.88 359 GLU A O 1
ATOM 2828 N N . ALA A 1 360 ? -17.547 7.477 91.613 1.00 68.94 360 ALA A N 1
ATOM 2829 C CA . ALA A 1 360 ? -17.507 6.165 92.251 1.00 68.94 360 ALA A CA 1
ATOM 2830 C C . ALA A 1 360 ? -16.359 6.053 93.272 1.00 68.94 360 ALA A C 1
ATOM 2832 O O . ALA A 1 360 ? -16.560 5.505 94.356 1.00 68.94 360 ALA A O 1
ATOM 2833 N N . LEU A 1 361 ? -15.180 6.607 92.960 1.00 70.56 361 LEU A N 1
ATOM 2834 C CA . LEU A 1 361 ? -14.044 6.672 93.887 1.00 70.56 361 LEU A CA 1
ATOM 2835 C C . LEU A 1 361 ? -14.317 7.590 95.078 1.00 70.56 361 LEU A C 1
ATOM 2837 O O . LEU A 1 361 ? -13.981 7.219 96.199 1.00 70.56 361 LEU A O 1
ATOM 2841 N N . ILE A 1 362 ? -14.956 8.745 94.867 1.00 75.50 362 ILE A N 1
ATOM 2842 C CA . ILE A 1 362 ? -15.346 9.656 95.953 1.00 75.50 362 ILE A CA 1
ATOM 2843 C C . ILE A 1 362 ? -16.343 8.959 96.891 1.00 75.50 362 ILE A C 1
ATOM 2845 O O . ILE A 1 362 ? -16.116 8.924 98.097 1.00 75.50 362 ILE A O 1
ATOM 2849 N N . LYS A 1 363 ? -17.372 8.286 96.356 1.00 81.19 363 LYS A N 1
ATOM 2850 C CA . LYS A 1 363 ? -18.331 7.509 97.168 1.00 81.19 363 LYS A CA 1
ATOM 2851 C C . LYS A 1 363 ? -17.697 6.319 97.894 1.00 81.19 363 LYS A C 1
ATOM 2853 O O . LYS A 1 363 ? -18.135 5.972 98.990 1.00 81.19 363 LYS A O 1
ATOM 2858 N N . MET A 1 364 ? -16.696 5.666 97.297 1.00 76.44 364 MET A N 1
ATOM 2859 C CA . MET A 1 364 ? -15.929 4.621 97.986 1.00 76.44 364 MET A CA 1
ATOM 2860 C C . MET A 1 364 ? -15.108 5.201 99.139 1.00 76.44 364 MET A C 1
ATOM 2862 O O . MET A 1 364 ? -15.143 4.637 100.228 1.00 76.44 364 MET A O 1
ATOM 2866 N N . ARG A 1 365 ? -14.444 6.343 98.931 1.00 81.31 365 ARG A N 1
ATOM 2867 C CA . ARG A 1 365 ? -13.636 7.010 99.961 1.00 81.31 365 ARG A CA 1
ATOM 2868 C C . ARG A 1 365 ? -14.486 7.502 101.134 1.00 81.31 365 ARG A C 1
ATOM 2870 O O . ARG A 1 365 ? -14.128 7.264 102.278 1.00 81.31 365 ARG A O 1
ATOM 2877 N N . GLU A 1 366 ? -15.660 8.073 100.863 1.00 83.88 366 GLU A N 1
ATOM 2878 C CA . GLU A 1 366 ? -16.624 8.455 101.908 1.00 83.88 366 GLU A CA 1
ATOM 2879 C C . GLU A 1 366 ? -17.144 7.248 102.707 1.00 83.88 366 GLU A C 1
ATOM 2881 O O . GLU A 1 366 ? -17.387 7.352 103.909 1.00 83.88 366 GLU A O 1
ATOM 2886 N N . ARG A 1 367 ? -17.328 6.082 102.067 1.00 82.12 367 ARG A N 1
ATOM 2887 C CA . ARG A 1 367 ? -17.696 4.842 102.776 1.00 82.12 367 ARG A CA 1
ATOM 2888 C C . ARG A 1 367 ? -16.567 4.325 103.656 1.00 82.12 367 ARG A C 1
ATOM 2890 O O . ARG A 1 367 ? -16.848 3.781 104.718 1.00 82.12 367 ARG A O 1
ATOM 2897 N N . GLU A 1 368 ? -15.327 4.464 103.210 1.00 82.19 368 GLU A N 1
ATOM 2898 C CA . GLU A 1 368 ? -14.149 4.032 103.958 1.00 82.19 368 GLU A CA 1
ATOM 2899 C C . GLU A 1 368 ? -13.905 4.932 105.179 1.00 82.19 368 GLU A C 1
ATOM 2901 O O . GLU A 1 368 ? -13.668 4.421 106.267 1.00 82.19 368 GLU A O 1
ATOM 2906 N N . GLU A 1 369 ? -14.086 6.250 105.048 1.00 84.25 369 GLU A N 1
ATOM 2907 C CA . GLU A 1 369 ? -14.029 7.185 106.183 1.00 84.25 369 GLU A CA 1
ATOM 2908 C C . GLU A 1 369 ? -15.158 6.954 107.198 1.00 84.25 369 GLU A C 1
ATOM 2910 O O . GLU A 1 369 ? -14.918 7.010 108.402 1.00 84.25 369 GLU A O 1
ATOM 2915 N N . ARG A 1 370 ? -16.379 6.627 106.746 1.00 81.94 370 ARG A N 1
ATOM 2916 C CA . ARG A 1 370 ? -17.462 6.234 107.666 1.00 81.94 370 ARG A CA 1
ATOM 2917 C C . ARG A 1 370 ? -17.174 4.921 108.381 1.00 81.94 370 ARG A C 1
ATOM 2919 O O . ARG A 1 370 ? -17.509 4.811 109.549 1.00 81.94 370 ARG A O 1
ATOM 2926 N N . ARG A 1 371 ? -16.581 3.938 107.695 1.00 80.75 371 ARG A N 1
ATOM 2927 C CA . ARG A 1 371 ? -16.174 2.679 108.334 1.00 80.75 371 ARG A CA 1
ATOM 2928 C C . ARG A 1 371 ? -15.110 2.922 109.387 1.00 80.75 371 ARG A C 1
ATOM 2930 O O . ARG A 1 371 ? -15.306 2.477 110.498 1.00 80.75 371 ARG A O 1
ATOM 2937 N N . LYS A 1 372 ? -14.086 3.723 109.082 1.00 83.00 372 LYS A N 1
ATOM 2938 C CA . LYS A 1 372 ? -13.069 4.095 110.072 1.00 83.00 372 LYS A CA 1
ATOM 2939 C C . LYS A 1 372 ? -13.664 4.767 111.304 1.00 83.00 372 LYS A C 1
ATOM 2941 O O . LYS A 1 372 ? -13.297 4.380 112.394 1.00 83.00 372 LYS A O 1
ATOM 2946 N N . LYS A 1 373 ? -14.613 5.699 111.147 1.00 81.94 373 LYS A N 1
ATOM 2947 C CA . LYS A 1 373 ? -15.299 6.305 112.302 1.00 81.94 373 LYS A CA 1
ATOM 2948 C C . LYS A 1 373 ? -16.095 5.301 113.134 1.00 81.94 373 LYS A C 1
ATOM 2950 O O . LYS A 1 373 ? -16.107 5.415 114.346 1.00 81.94 373 LYS A O 1
ATOM 2955 N N . VAL A 1 374 ? -16.772 4.356 112.485 1.00 77.81 374 VAL A N 1
ATOM 2956 C CA . VAL A 1 374 ? -17.525 3.306 113.187 1.00 77.81 374 VAL A CA 1
ATOM 2957 C C . VAL A 1 374 ? -16.575 2.333 113.880 1.00 77.81 374 VAL A C 1
ATOM 2959 O O . VAL A 1 374 ? -16.841 1.940 115.003 1.00 77.81 374 VAL A O 1
ATOM 2962 N N . ASP A 1 375 ? -15.469 1.965 113.236 1.00 79.19 375 ASP A N 1
ATOM 2963 C CA . ASP A 1 375 ? -14.451 1.093 113.822 1.00 79.19 375 ASP A CA 1
ATOM 2964 C C . ASP A 1 375 ? -13.750 1.788 115.011 1.00 79.19 375 ASP A C 1
ATOM 2966 O O . ASP A 1 375 ? -13.494 1.138 116.015 1.00 79.19 375 ASP A O 1
ATOM 2970 N N . GLU A 1 376 ? -13.519 3.105 114.939 1.00 80.69 376 GLU A N 1
ATOM 2971 C CA . GLU A 1 376 ? -12.961 3.939 116.022 1.00 80.69 376 GLU A CA 1
ATOM 2972 C C . GLU A 1 376 ? -13.955 4.097 117.196 1.00 80.69 376 GLU A C 1
ATOM 2974 O O . GLU A 1 376 ? -13.561 3.940 118.346 1.00 80.69 376 GLU A O 1
ATOM 2979 N N . GLU A 1 377 ? -15.258 4.288 116.928 1.00 75.81 377 GLU A N 1
ATOM 2980 C CA . GLU A 1 377 ? -16.319 4.243 117.960 1.00 75.81 377 GLU A CA 1
ATOM 2981 C C . GLU A 1 377 ? -16.461 2.847 118.599 1.00 75.81 377 GLU A C 1
ATOM 2983 O O . GLU A 1 377 ? -16.764 2.738 119.785 1.00 75.81 377 GLU A O 1
ATOM 2988 N N . ILE A 1 378 ? -16.266 1.770 117.828 1.00 73.06 378 ILE A N 1
ATOM 2989 C CA . ILE A 1 378 ? -16.287 0.396 118.349 1.00 73.06 378 ILE A CA 1
ATOM 2990 C C . ILE A 1 378 ? -15.048 0.132 119.210 1.00 73.06 378 ILE A C 1
ATOM 2992 O O . ILE A 1 378 ? -15.192 -0.473 120.267 1.00 73.06 378 ILE A O 1
ATOM 2996 N N . GLU A 1 379 ? -13.855 0.577 118.801 1.00 73.62 379 GLU A N 1
ATOM 2997 C CA . GLU A 1 379 ? -12.656 0.487 119.645 1.00 73.62 379 GLU A CA 1
ATOM 2998 C C . GLU A 1 379 ? -12.844 1.263 120.956 1.00 73.62 379 GLU A C 1
ATOM 3000 O O . GLU A 1 379 ? -12.607 0.683 122.010 1.00 73.62 379 GLU A O 1
ATOM 3005 N N . GLU A 1 380 ? -13.342 2.507 120.936 1.00 68.25 380 GLU A N 1
ATOM 3006 C CA . GLU A 1 380 ? -13.641 3.251 122.176 1.00 68.25 380 GLU A CA 1
ATOM 3007 C C . GLU A 1 380 ? -14.649 2.507 123.073 1.00 68.25 380 GLU A C 1
ATOM 3009 O O . GLU A 1 380 ? -14.427 2.398 124.276 1.00 68.25 380 GLU A O 1
ATOM 3014 N N . ALA A 1 381 ? -15.701 1.908 122.503 1.00 64.06 381 ALA A N 1
ATOM 3015 C CA . ALA A 1 381 ? -16.671 1.123 123.272 1.00 64.06 381 ALA A CA 1
ATOM 3016 C C . ALA A 1 381 ? -16.081 -0.173 123.865 1.00 64.06 381 ALA A C 1
ATOM 3018 O O . ALA A 1 381 ? -16.479 -0.581 124.954 1.00 64.06 381 ALA A O 1
ATOM 3019 N N . TYR A 1 382 ? -15.135 -0.817 123.174 1.00 61.19 382 TYR A N 1
ATOM 3020 C CA . TYR A 1 382 ? -14.442 -2.004 123.685 1.00 61.19 382 TYR A CA 1
ATOM 3021 C C . TYR A 1 382 ? -13.414 -1.654 124.768 1.00 61.19 382 TYR A C 1
ATOM 3023 O O . TYR A 1 382 ? -13.269 -2.405 125.730 1.00 61.19 382 TYR A O 1
ATOM 3031 N N . PHE A 1 383 ? -12.733 -0.510 124.659 1.00 57.78 383 PHE A N 1
ATOM 3032 C CA . PHE A 1 383 ? -11.787 -0.063 125.683 1.00 57.78 383 PHE A CA 1
ATOM 3033 C C . PHE A 1 383 ? -12.475 0.486 126.945 1.00 57.78 383 PHE A C 1
ATOM 3035 O O . PHE A 1 383 ? -11.891 0.385 128.022 1.00 57.78 383 PHE A O 1
ATOM 3042 N N . ASP A 1 384 ? -13.716 0.976 126.856 1.00 54.59 384 ASP A N 1
ATOM 3043 C CA . ASP A 1 384 ? -14.509 1.353 128.036 1.00 54.59 384 ASP A CA 1
ATOM 3044 C C . ASP A 1 384 ? -15.067 0.131 128.808 1.00 54.59 384 ASP A C 1
ATOM 3046 O O . ASP A 1 384 ? -15.254 0.223 130.021 1.00 54.59 384 ASP A O 1
ATOM 3050 N N . GLU A 1 385 ? -15.272 -1.031 128.165 1.00 52.03 385 GLU A N 1
ATOM 3051 C CA . GLU A 1 385 ? -15.685 -2.278 128.848 1.00 52.03 385 GLU A CA 1
A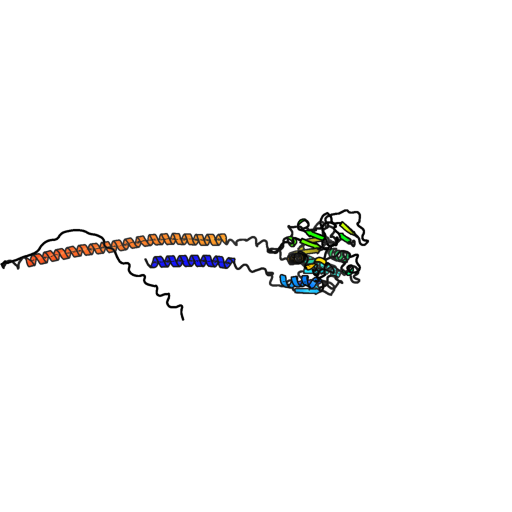TOM 3052 C C . GLU A 1 385 ? -14.503 -3.091 129.421 1.00 52.03 385 GLU A C 1
ATOM 3054 O O . GLU A 1 385 ? -14.683 -3.833 130.385 1.00 52.03 385 GLU A O 1
ATOM 3059 N N . GLU A 1 386 ? -13.279 -2.938 128.900 1.00 48.19 386 GLU A N 1
ATOM 3060 C CA . GLU A 1 386 ? -12.108 -3.718 129.351 1.00 48.19 386 GLU A CA 1
ATOM 3061 C C . GLU A 1 386 ? -11.297 -3.035 130.482 1.00 48.19 386 GLU A C 1
ATOM 3063 O O . GLU A 1 386 ? -10.421 -3.656 131.087 1.00 48.19 386 GLU A O 1
ATOM 3068 N N . ILE A 1 387 ? -11.619 -1.781 130.839 1.00 45.62 387 ILE A N 1
ATOM 3069 C CA . ILE A 1 387 ? -10.994 -1.054 131.966 1.00 45.62 387 ILE A CA 1
ATOM 3070 C C . ILE A 1 387 ? -11.685 -1.340 133.319 1.00 45.62 387 ILE A C 1
ATOM 3072 O O . ILE A 1 387 ? -11.077 -1.115 134.366 1.00 45.62 387 ILE A O 1
ATOM 3076 N N . GLU A 1 388 ? -12.888 -1.930 133.346 1.00 47.22 388 GLU A N 1
ATOM 3077 C CA . GLU A 1 388 ? -13.568 -2.305 134.604 1.00 47.22 388 GLU A CA 1
ATOM 3078 C C . GLU A 1 388 ? -13.254 -3.728 135.117 1.00 47.22 388 GLU A C 1
ATOM 3080 O O . GLU A 1 388 ? -13.606 -4.044 136.255 1.00 47.22 388 GLU A O 1
ATOM 3085 N N . GLU A 1 389 ? -12.546 -4.581 134.359 1.00 46.41 389 GLU A N 1
ATOM 3086 C CA . GLU A 1 389 ? -12.353 -5.997 134.742 1.00 46.41 389 GLU A CA 1
ATOM 3087 C C . GLU A 1 389 ? -10.895 -6.484 134.841 1.00 46.41 389 GLU A C 1
ATOM 3089 O O . GLU A 1 389 ? -10.667 -7.683 134.989 1.00 46.41 389 GLU A O 1
ATOM 3094 N N . ILE A 1 390 ? -9.881 -5.604 134.830 1.00 43.78 390 ILE A N 1
ATOM 3095 C CA . ILE A 1 390 ? -8.480 -6.009 135.097 1.00 43.78 390 ILE A CA 1
ATOM 3096 C C . ILE A 1 390 ? -7.739 -4.984 135.991 1.00 43.78 390 ILE A C 1
ATOM 3098 O O . ILE A 1 390 ? -6.579 -4.641 135.782 1.00 43.78 390 ILE A O 1
ATOM 3102 N N . GLU A 1 391 ? -8.388 -4.541 137.073 1.00 37.88 391 GLU A N 1
ATOM 3103 C CA . GLU A 1 391 ? -7.715 -4.159 138.328 1.00 37.88 391 GLU A CA 1
ATOM 3104 C C . GLU A 1 391 ? -7.795 -5.335 139.323 1.00 37.88 391 GLU A C 1
ATOM 3106 O O . GLU A 1 391 ? -8.634 -5.327 140.216 1.00 37.88 391 GLU A O 1
ATOM 3111 N N . ALA A 1 392 ? -6.954 -6.372 139.175 1.00 39.31 392 ALA A N 1
ATOM 3112 C CA . ALA A 1 392 ? -6.460 -7.212 140.290 1.00 39.31 392 ALA A CA 1
ATOM 3113 C C . ALA A 1 392 ? -5.691 -8.454 139.802 1.00 39.31 392 ALA A C 1
ATOM 3115 O O . ALA A 1 392 ? -6.314 -9.475 139.540 1.00 39.31 392 ALA A O 1
ATOM 3116 N N . THR A 1 393 ? -4.350 -8.377 139.764 1.00 40.28 393 THR A N 1
ATOM 3117 C CA . THR A 1 393 ? -3.293 -9.400 140.058 1.00 40.28 393 THR A CA 1
ATOM 3118 C C . THR A 1 393 ? -2.077 -9.169 139.137 1.00 40.28 393 THR A C 1
ATOM 3120 O O . THR A 1 393 ? -2.181 -9.327 137.932 1.00 40.28 393 THR A O 1
ATOM 3123 N N . ILE A 1 394 ? -0.953 -8.573 139.579 1.00 35.44 394 ILE A N 1
ATOM 3124 C CA . ILE A 1 394 ? 0.147 -9.137 140.412 1.00 35.44 394 ILE A CA 1
ATOM 3125 C C . ILE A 1 394 ? 0.672 -10.447 139.766 1.00 35.44 394 ILE A C 1
ATOM 3127 O O . ILE A 1 394 ? -0.100 -11.385 139.647 1.00 35.44 394 ILE A O 1
ATOM 3131 N N . THR A 1 395 ? 1.916 -10.631 139.287 1.00 36.59 395 THR A N 1
ATOM 3132 C CA . THR A 1 395 ? 3.273 -10.280 139.788 1.00 36.59 395 THR A CA 1
ATOM 3133 C C . THR A 1 395 ? 4.342 -10.539 138.687 1.00 36.59 395 THR A C 1
ATOM 3135 O O . THR A 1 395 ? 4.009 -11.154 137.675 1.00 36.59 395 THR A O 1
ATOM 3138 N N . PRO A 1 396 ? 5.618 -10.128 138.882 1.00 43.38 396 PRO A N 1
ATOM 3139 C CA . PRO A 1 396 ? 6.697 -10.143 137.887 1.00 43.38 396 PRO A CA 1
ATOM 3140 C C . PRO A 1 396 ? 7.622 -11.370 138.001 1.00 43.38 396 PRO A C 1
ATOM 3142 O O . PRO A 1 396 ? 7.786 -11.888 139.098 1.00 43.38 396 PRO A O 1
ATOM 3145 N N . GLU A 1 397 ? 8.300 -11.752 136.912 1.00 35.00 397 GLU A N 1
ATOM 3146 C CA . GLU A 1 397 ? 9.724 -12.156 136.903 1.00 35.00 397 GLU A CA 1
ATOM 3147 C C . GLU A 1 397 ? 10.207 -12.547 135.491 1.00 35.00 397 GLU A C 1
ATOM 3149 O O . GLU A 1 397 ? 9.600 -13.410 134.867 1.00 35.00 397 GLU A O 1
ATOM 3154 N N . LYS A 1 398 ? 11.331 -11.918 135.083 1.00 36.25 398 LYS A N 1
ATOM 3155 C CA . LYS A 1 398 ? 12.517 -12.461 134.367 1.00 36.25 398 LYS A CA 1
ATOM 3156 C C . LYS A 1 398 ? 12.325 -13.169 133.010 1.00 36.25 398 LYS A C 1
ATOM 3158 O O . LYS A 1 398 ? 11.426 -13.968 132.827 1.00 36.25 398 LYS A O 1
ATOM 3163 N N . GLU A 1 399 ? 13.194 -13.035 132.013 1.00 34.84 399 GLU A N 1
ATOM 3164 C CA . GLU A 1 399 ? 14.483 -12.360 131.803 1.00 34.84 399 GLU A CA 1
ATOM 3165 C C . GLU A 1 399 ? 14.782 -12.505 130.296 1.00 34.84 399 GLU A C 1
ATOM 3167 O O . GLU A 1 399 ? 14.400 -13.527 129.732 1.00 34.84 399 GLU A O 1
ATOM 3172 N N . GLU A 1 400 ? 15.508 -11.529 129.725 1.00 35.84 400 GLU A N 1
ATOM 3173 C CA . GLU A 1 400 ? 16.485 -11.694 128.619 1.00 35.84 400 GLU A CA 1
ATOM 3174 C C . GLU A 1 400 ? 15.949 -12.168 127.240 1.00 35.84 400 GLU A C 1
ATOM 3176 O O . GLU A 1 400 ? 15.038 -12.968 127.121 1.00 35.84 400 GLU A O 1
ATOM 3181 N N . GLU A 1 401 ? 16.425 -11.728 126.077 1.00 38.19 401 GLU A N 1
ATOM 3182 C CA . GLU A 1 401 ? 17.654 -11.056 125.663 1.00 38.19 401 GLU A CA 1
ATOM 3183 C C . GLU A 1 401 ? 17.489 -10.646 124.178 1.00 38.19 401 GLU A C 1
ATOM 3185 O O . GLU A 1 401 ? 16.621 -11.179 123.483 1.00 38.19 401 GLU A O 1
ATOM 3190 N N . LEU A 1 402 ? 18.416 -9.807 123.698 1.00 38.81 402 LEU A N 1
ATOM 3191 C CA . LEU A 1 402 ? 18.815 -9.570 122.294 1.00 38.81 402 LEU A CA 1
ATOM 3192 C C . LEU A 1 402 ? 17.923 -8.622 121.469 1.00 38.81 402 LEU A C 1
ATOM 3194 O O . LEU A 1 402 ? 16.829 -8.959 121.026 1.00 38.81 402 LEU A O 1
ATOM 3198 N N . GLU A 1 403 ? 18.299 -7.340 121.390 1.00 39.56 403 GLU A N 1
ATOM 3199 C CA . GLU A 1 403 ? 19.298 -6.757 120.453 1.00 39.56 403 GLU A CA 1
ATOM 3200 C C . GLU A 1 403 ? 18.796 -6.763 118.999 1.00 39.56 403 GLU A C 1
ATOM 3202 O O . GLU A 1 403 ? 18.541 -7.806 118.411 1.00 39.56 403 GLU A O 1
ATOM 3207 N N . GLU A 1 404 ? 18.423 -5.607 118.448 1.00 36.56 404 GLU A N 1
ATOM 3208 C CA . GLU A 1 404 ? 19.310 -4.618 117.803 1.00 36.56 404 GLU A CA 1
ATOM 3209 C C . GLU A 1 404 ? 19.624 -4.993 116.339 1.00 36.56 404 GLU A C 1
ATOM 3211 O O . GLU A 1 404 ? 19.799 -6.159 116.005 1.00 36.56 404 GLU A O 1
ATOM 3216 N N . LEU A 1 405 ? 19.687 -3.960 115.488 1.00 39.12 405 LEU A N 1
ATOM 3217 C CA . LEU A 1 4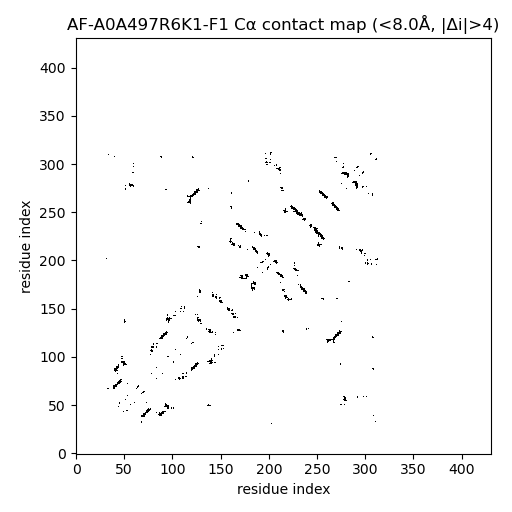05 ? 20.030 -3.883 114.055 1.00 39.12 405 LEU A CA 1
ATOM 3218 C C . LEU A 1 405 ? 18.847 -3.392 113.213 1.00 39.12 405 LEU A C 1
ATOM 3220 O O . LEU A 1 405 ? 17.924 -4.123 112.872 1.00 39.12 405 LEU A O 1
ATOM 3224 N N . ASP A 1 406 ? 18.714 -2.086 113.014 1.00 38.03 406 ASP A N 1
ATOM 3225 C CA . ASP A 1 406 ? 19.621 -1.174 112.300 1.00 38.03 406 ASP A CA 1
ATOM 3226 C C . ASP A 1 406 ? 19.582 -1.340 110.774 1.00 38.03 406 ASP A C 1
ATOM 3228 O O . ASP A 1 406 ? 19.360 -2.385 110.169 1.00 38.03 406 ASP A O 1
ATOM 3232 N N . MET A 1 407 ? 19.717 -0.162 110.206 1.00 34.31 407 MET A N 1
ATOM 3233 C CA . MET A 1 407 ? 19.552 0.319 108.871 1.00 34.31 407 MET A CA 1
ATOM 3234 C C . MET A 1 407 ? 20.292 -0.426 107.750 1.00 34.31 407 MET A C 1
ATOM 3236 O O . MET A 1 407 ? 21.358 -1.006 107.903 1.00 34.31 407 MET A O 1
ATOM 3240 N N . LYS A 1 408 ? 19.815 -0.067 106.551 1.00 35.25 408 LYS A N 1
ATOM 3241 C CA . LYS A 1 408 ? 20.614 0.338 105.382 1.00 35.25 408 LYS A CA 1
ATOM 3242 C C . LYS A 1 408 ? 21.292 -0.756 104.550 1.00 35.25 408 LYS A C 1
ATOM 3244 O O . LYS A 1 408 ? 22.305 -1.336 104.908 1.00 35.25 408 LYS A O 1
ATOM 3249 N N . SER A 1 409 ? 20.930 -0.638 103.271 1.00 36.81 409 SER A N 1
ATOM 3250 C CA . SER A 1 409 ? 21.844 -0.501 102.128 1.00 36.81 409 SER A CA 1
ATOM 3251 C C . SER A 1 409 ? 22.411 -1.771 101.501 1.00 36.81 409 SER A C 1
ATOM 3253 O O . SER A 1 409 ? 22.463 -2.822 102.119 1.00 36.81 409 SER A O 1
ATOM 3255 N N . ILE A 1 410 ? 22.881 -1.570 100.259 1.00 38.75 410 ILE A N 1
ATOM 3256 C CA . ILE A 1 410 ? 23.744 -2.444 99.446 1.00 38.75 410 ILE A CA 1
ATOM 3257 C C . ILE A 1 410 ? 22.913 -3.425 98.600 1.00 38.75 410 ILE A C 1
ATOM 3259 O O . ILE A 1 410 ? 22.367 -4.407 99.080 1.00 38.75 410 ILE A O 1
ATOM 3263 N N . SER A 1 411 ? 22.512 -3.031 97.388 1.00 37.50 411 SER A N 1
ATOM 3264 C CA . SER A 1 411 ? 23.302 -2.910 96.146 1.00 37.50 411 SER A CA 1
ATOM 3265 C C . SER A 1 411 ? 23.633 -4.253 95.500 1.00 37.50 411 SER A C 1
ATOM 3267 O O . SER A 1 411 ? 24.215 -5.122 96.129 1.00 37.50 411 SER A O 1
ATOM 3269 N N . GLU A 1 412 ? 23.291 -4.325 94.212 1.00 38.75 412 GLU A N 1
ATOM 3270 C CA . GLU A 1 412 ? 23.936 -5.110 93.157 1.00 38.75 412 GLU A CA 1
ATOM 3271 C C . GLU A 1 412 ? 24.393 -6.539 93.484 1.00 38.75 412 GLU A C 1
ATOM 3273 O O . GLU A 1 412 ? 25.495 -6.740 93.971 1.00 38.75 412 GLU A O 1
ATOM 3278 N N . GLU A 1 413 ? 23.678 -7.541 92.955 1.00 39.84 413 GLU A N 1
ATOM 3279 C CA . GLU A 1 413 ? 24.392 -8.554 92.171 1.00 39.84 413 GLU A CA 1
ATOM 3280 C C . GLU A 1 413 ? 23.547 -9.218 91.070 1.00 39.84 413 GLU A C 1
ATOM 3282 O O . GLU A 1 413 ? 22.565 -9.928 91.268 1.00 39.84 413 GLU A O 1
ATOM 3287 N N . VAL A 1 414 ? 23.974 -8.892 89.856 1.00 39.34 414 VAL A N 1
ATOM 3288 C CA . VAL A 1 414 ? 24.041 -9.645 88.603 1.00 39.34 414 VAL A CA 1
ATOM 3289 C C . VAL A 1 414 ? 23.576 -11.124 88.601 1.00 39.34 414 VAL A C 1
ATOM 3291 O O . VAL A 1 414 ? 23.978 -11.946 89.414 1.00 39.34 414 VAL A O 1
ATOM 3294 N N . LYS A 1 415 ? 22.947 -11.479 87.463 1.00 38.66 415 LYS A N 1
ATOM 3295 C CA . LYS A 1 415 ? 22.902 -12.793 86.760 1.00 38.66 415 LYS A CA 1
ATOM 3296 C C . LYS A 1 415 ? 21.612 -13.615 86.921 1.00 38.66 415 LYS A C 1
ATOM 3298 O O . LYS A 1 415 ? 21.537 -14.526 87.732 1.00 38.66 415 LYS A O 1
ATOM 3303 N N . LYS A 1 416 ? 20.706 -13.486 85.938 1.00 43.19 416 LYS A N 1
ATOM 3304 C CA . LYS A 1 416 ? 20.496 -14.477 84.846 1.00 43.19 416 LYS A CA 1
ATOM 3305 C C . LYS A 1 416 ? 19.217 -14.156 84.058 1.00 43.19 416 LYS A C 1
ATOM 3307 O O . LYS A 1 416 ? 18.129 -14.058 84.610 1.00 43.19 416 LYS A O 1
ATOM 3312 N N . LYS A 1 417 ? 19.359 -14.021 82.735 1.00 44.12 417 LYS A N 1
ATOM 3313 C CA . LYS A 1 417 ? 18.240 -13.931 81.781 1.00 44.12 417 LYS A CA 1
ATOM 3314 C C . LYS A 1 417 ? 17.434 -15.243 81.801 1.00 44.12 417 LYS A C 1
ATOM 3316 O O . LYS A 1 417 ? 18.061 -16.298 81.692 1.00 44.12 417 LYS A O 1
ATOM 3321 N N . PRO A 1 418 ? 16.092 -15.217 81.837 1.00 55.72 418 PRO A N 1
ATOM 3322 C CA . PRO A 1 418 ? 15.302 -16.401 81.528 1.00 55.72 418 PRO A CA 1
ATOM 3323 C C . PRO A 1 418 ? 15.300 -16.673 80.006 1.00 55.72 418 PRO A C 1
ATOM 3325 O O . PRO A 1 418 ? 15.446 -15.745 79.201 1.00 55.72 418 PRO A O 1
ATOM 3328 N N . PRO A 1 419 ? 15.176 -17.943 79.584 1.00 48.84 419 PRO A N 1
ATOM 3329 C CA . PRO A 1 419 ? 15.334 -18.356 78.195 1.00 48.84 419 PRO A CA 1
ATOM 3330 C C . PRO A 1 419 ? 14.141 -17.944 77.322 1.00 48.84 419 PRO A C 1
ATOM 3332 O O . PRO A 1 419 ? 12.988 -17.948 77.751 1.00 48.84 419 PRO A O 1
ATOM 3335 N N . LYS A 1 420 ? 14.436 -17.635 76.052 1.00 46.81 420 LYS A N 1
ATOM 3336 C CA . LYS A 1 420 ? 13.454 -17.370 74.993 1.00 46.81 420 LYS A CA 1
ATOM 3337 C C . LYS A 1 420 ? 12.498 -18.559 74.852 1.00 46.81 420 LYS A C 1
ATOM 3339 O O . LYS A 1 420 ? 12.902 -19.642 74.431 1.00 46.81 420 LYS A O 1
ATOM 3344 N N . THR A 1 421 ? 11.221 -18.342 75.136 1.00 45.12 421 THR A N 1
ATOM 3345 C CA . THR A 1 421 ? 10.139 -19.251 74.762 1.00 45.12 421 THR A CA 1
ATOM 3346 C C . THR A 1 421 ? 10.043 -19.315 73.238 1.00 45.12 421 THR A C 1
ATOM 3348 O O . THR A 1 421 ? 9.679 -18.352 72.566 1.00 45.12 421 THR A O 1
ATOM 3351 N N . ARG A 1 422 ? 10.413 -20.471 72.675 1.00 46.72 422 ARG A N 1
ATOM 3352 C CA . ARG A 1 422 ? 10.171 -20.810 71.269 1.00 46.72 422 ARG A CA 1
ATOM 3353 C C . ARG A 1 422 ? 8.667 -20.810 70.996 1.00 46.72 422 ARG A C 1
ATOM 3355 O O . ARG A 1 422 ? 7.892 -21.420 71.732 1.00 46.72 422 ARG A O 1
ATOM 3362 N N . SER A 1 423 ? 8.273 -20.122 69.927 1.00 43.28 423 SER A N 1
ATOM 3363 C CA . SER A 1 423 ? 6.886 -20.045 69.481 1.00 43.28 423 SER A CA 1
ATOM 3364 C C . SER A 1 423 ? 6.412 -21.399 68.942 1.00 43.28 423 SER A C 1
ATOM 3366 O O . SER A 1 423 ? 7.141 -22.127 68.270 1.00 43.28 423 SER A O 1
ATOM 3368 N N . ARG A 1 424 ? 5.155 -21.724 69.235 1.00 48.38 424 ARG A N 1
ATOM 3369 C CA . ARG A 1 424 ? 4.478 -22.995 68.942 1.00 48.38 424 ARG A CA 1
ATOM 3370 C C . ARG A 1 424 ? 4.075 -23.169 67.463 1.00 48.38 424 ARG A C 1
ATOM 3372 O O . ARG A 1 424 ? 3.290 -24.062 67.164 1.00 48.38 424 ARG A O 1
ATOM 3379 N N . SER A 1 425 ? 4.585 -22.341 66.546 1.00 48.31 425 SER A N 1
ATOM 3380 C CA . SER A 1 425 ? 4.186 -22.332 65.125 1.00 48.31 425 SER A CA 1
ATOM 3381 C C . SER A 1 425 ? 5.110 -23.127 64.186 1.00 48.31 425 SER A C 1
ATOM 3383 O O . SER A 1 425 ? 4.764 -23.346 63.031 1.00 48.31 425 SER A O 1
ATOM 3385 N N . GLU A 1 426 ? 6.234 -23.657 64.676 1.00 48.47 426 GLU A N 1
ATOM 3386 C CA . GLU A 1 426 ? 7.279 -24.249 63.818 1.00 48.47 426 GLU A CA 1
ATOM 3387 C C . GLU A 1 426 ? 7.271 -25.792 63.766 1.00 48.47 426 GLU A C 1
ATOM 3389 O O . GLU A 1 426 ? 8.213 -26.421 63.295 1.00 48.47 426 GLU A O 1
ATOM 3394 N N . ARG A 1 427 ? 6.191 -26.442 64.231 1.00 49.38 427 ARG A N 1
ATOM 3395 C CA . ARG A 1 427 ? 6.083 -27.918 64.302 1.00 49.38 427 ARG A CA 1
ATOM 3396 C C . ARG A 1 427 ? 5.136 -28.557 63.277 1.00 49.38 427 ARG A C 1
ATOM 3398 O O . ARG A 1 427 ? 4.756 -29.710 63.451 1.00 49.38 427 ARG A O 1
ATOM 3405 N N . ARG A 1 428 ? 4.752 -27.841 62.211 1.00 53.03 428 ARG A N 1
ATOM 3406 C CA . ARG A 1 428 ? 3.819 -28.348 61.177 1.00 53.03 428 ARG A CA 1
ATOM 3407 C C . ARG A 1 428 ? 4.307 -28.277 59.724 1.00 53.03 428 ARG A C 1
ATOM 3409 O O . ARG A 1 428 ? 3.506 -28.414 58.811 1.00 53.03 428 ARG A O 1
ATOM 3416 N N . ARG A 1 429 ? 5.614 -28.142 59.495 1.00 50.88 429 ARG A N 1
ATOM 3417 C CA . ARG A 1 429 ? 6.235 -28.381 58.180 1.00 50.88 429 ARG A CA 1
ATOM 3418 C C . ARG A 1 429 ? 7.332 -29.426 58.322 1.00 50.88 429 ARG A C 1
ATOM 3420 O O . ARG A 1 429 ? 8.488 -29.076 58.518 1.00 50.88 429 ARG A O 1
ATOM 3427 N N . ARG A 1 430 ? 6.917 -30.692 58.332 1.00 50.75 430 ARG A N 1
ATOM 3428 C CA . ARG A 1 430 ? 7.687 -31.918 58.039 1.00 50.75 430 ARG A CA 1
ATOM 3429 C C . ARG A 1 430 ? 6.789 -33.108 58.379 1.00 50.75 430 ARG A C 1
ATOM 3431 O O . ARG A 1 430 ? 6.919 -33.712 59.440 1.00 50.75 430 ARG A O 1
ATOM 3438 N N . ARG A 1 431 ? 5.823 -33.348 57.500 1.00 46.09 431 ARG A N 1
ATOM 3439 C CA . ARG A 1 431 ? 5.266 -34.649 57.135 1.00 46.09 431 ARG A CA 1
ATOM 3440 C C . ARG A 1 431 ? 4.696 -34.506 55.740 1.00 46.09 431 ARG A C 1
ATOM 3442 O O . ARG A 1 431 ? 4.106 -33.428 55.498 1.00 46.09 431 ARG A O 1
#